Protein AF-A0AAD9EVN2-F1 (afdb_monomer)

Nearest PDB structures (foldseek):
  8szp-assembly1_A  TM=8.978E-01  e=5.466E-39  Homo sapiens
  6icz-assembly1_Y  TM=6.735E-01  e=3.556E-14  Homo sapiens
  5xjc-assembly1_Y  TM=6.735E-01  e=3.556E-14  Homo sapiens
  6exn-assembly1_V  TM=6.528E-01  e=7.134E-14  Saccharomyces cerevisiae S288C
  5mq0-assembly1_V  TM=7.014E-01  e=1.155E-12  Saccharomyces cerevisiae

Foldseek 3Di:
DDDDPPPDPDDPDFPCVLPCPPVVVVVVPPDQQEDEAEEEPLDAPVSNVVLQDDDPPSHDYHYDYACCCVPPDDHPPDPDDDDQQWDFDFAADLVQRFTDTDIDRDDPVPDDPDDDDVLAGDQCQLVLLLCQLVPVDHSQVVQVPPPDRYDPSSHDDDPQADPVRHGALLSNLLNVQPADSLLVVLLLVCLLVLNNLLSLLLRLCLVFDPQDDDSSAFDDPVLLCQCPLVQDPSSSSSSCLVVVDPVTRNNSSVSSVVSSVVSCVSLVEDRPDPPNPVVVVVVSQLRSFADWKWFADWQQWIAIPVRDIDGDGRHGSNHDDPPDTDDHPHRIDADPRRGHHQPFPDWDDDPQWIDTVNHDTDRDDPVVVVVSVVVVVVVVVLSSVLSVCSPDNCSSVVSVVPD

InterPro domains:
  IPR001650 Helicase, C-terminal domain-like [PF00271] (32-87)
  IPR001650 Helicase, C-terminal domain-like [PS51194] (1-155)
  IPR001650 Helicase, C-terminal domain-like [SM00490] (23-112)
  IPR007502 Helicase-associated domain [SM00847] (153-238)
  IPR011709 DEAD-box helicase, OB fold [PF07717] (284-339)
  IPR027417 P-loop containing nucleoside triphosphate hydrolase [G3DSA:3.40.50.300] (12-112)
  IPR027417 P-loop containing nucleoside triphosphate hydrolase [SSF52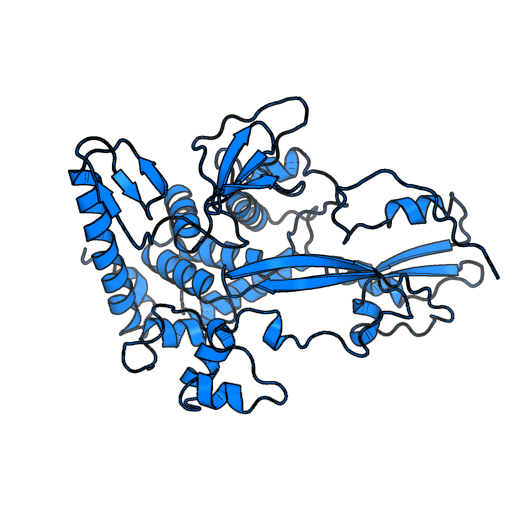540] (33-217)
  IPR048333 Helicase associated domain (HA2), winged-helix domain [PF04408] (157-179)

Structure (mmCIF, N/CA/C/O backbone):
data_AF-A0AAD9EVN2-F1
#
_entry.id   AF-A0AAD9EVN2-F1
#
loop_
_atom_site.group_PDB
_atom_site.id
_atom_site.type_symbol
_atom_site.label_atom_id
_atom_site.label_alt_id
_atom_site.label_comp_id
_atom_site.label_asym_id
_atom_site.label_entity_id
_atom_site.label_seq_id
_atom_site.pdbx_PDB_ins_code
_atom_site.Cartn_x
_atom_site.Cartn_y
_atom_site.Cartn_z
_atom_site.occupancy
_atom_site.B_iso_or_equiv
_atom_site.auth_seq_id
_atom_site.auth_comp_id
_atom_site.auth_asym_id
_atom_site.auth_atom_id
_atom_site.pdbx_PDB_model_num
ATOM 1 N N . MET A 1 1 ? -36.352 -0.938 27.152 1.00 25.27 1 MET A N 1
ATOM 2 C CA . MET A 1 1 ? -36.556 -0.785 25.696 1.00 25.27 1 MET A CA 1
ATOM 3 C C . MET A 1 1 ? -36.416 0.697 25.383 1.00 25.27 1 MET A C 1
ATOM 5 O O . MET A 1 1 ? -37.286 1.450 25.791 1.00 25.27 1 MET A O 1
ATOM 9 N N . TYR A 1 2 ? -35.306 1.129 24.778 1.00 21.45 2 TYR A N 1
ATOM 10 C CA . TYR A 1 2 ? -35.085 2.539 24.431 1.00 21.45 2 TYR A CA 1
ATOM 11 C C . TYR A 1 2 ? -34.833 2.698 22.933 1.00 21.45 2 TYR A C 1
ATOM 13 O O . TYR A 1 2 ? -34.326 1.795 22.272 1.00 21.45 2 TYR A O 1
ATOM 21 N N . GLN A 1 3 ? -35.288 3.829 22.410 1.00 19.09 3 GLN A N 1
ATOM 22 C CA . GLN A 1 3 ? -35.580 4.039 20.999 1.00 19.09 3 GLN A CA 1
ATOM 23 C C . GLN A 1 3 ? -34.333 4.528 20.251 1.00 19.09 3 GLN A C 1
ATOM 25 O O . GLN A 1 3 ? -33.674 5.468 20.691 1.00 19.09 3 GLN A O 1
ATOM 30 N N . CYS A 1 4 ? -34.003 3.908 19.115 1.00 23.95 4 CYS A N 1
ATOM 31 C CA . CYS A 1 4 ? -32.896 4.372 18.279 1.00 23.95 4 CYS A CA 1
ATOM 32 C C . CYS A 1 4 ? -33.280 5.706 17.616 1.00 23.95 4 CYS A C 1
ATOM 34 O O . CYS A 1 4 ? -34.169 5.744 16.765 1.00 23.95 4 CYS A O 1
ATOM 36 N N . VAL A 1 5 ? -32.628 6.806 18.007 1.00 22.27 5 VAL A N 1
ATOM 37 C CA . VAL A 1 5 ? -32.900 8.152 17.471 1.00 22.27 5 VAL A CA 1
ATOM 38 C C . VAL A 1 5 ? -32.189 8.329 16.122 1.00 22.27 5 VAL A C 1
ATOM 40 O O . VAL A 1 5 ? -31.178 9.017 15.986 1.00 22.27 5 VAL A O 1
ATOM 43 N N . SER A 1 6 ? -32.709 7.659 15.094 1.00 28.25 6 SER A N 1
ATOM 44 C CA . SER A 1 6 ? -32.180 7.684 13.728 1.00 28.25 6 SER A CA 1
ATOM 45 C C . SER A 1 6 ? -32.613 8.950 12.966 1.00 28.25 6 SER A C 1
ATOM 47 O O . SER A 1 6 ? -33.383 8.868 12.009 1.00 28.25 6 SER A O 1
ATOM 49 N N . SER A 1 7 ? -32.151 10.134 13.393 1.00 23.81 7 SER A N 1
ATOM 50 C CA . SER A 1 7 ? -32.640 11.426 12.869 1.00 23.81 7 SER A CA 1
ATOM 51 C C . SER A 1 7 ? -31.564 12.496 12.593 1.00 23.81 7 SER A C 1
ATOM 53 O O . SER A 1 7 ? -31.813 13.684 12.785 1.00 23.81 7 SER A O 1
ATOM 55 N N . LEU A 1 8 ? -30.385 12.112 12.085 1.00 28.53 8 LEU A N 1
ATOM 56 C CA . LEU A 1 8 ? -29.371 13.049 11.555 1.00 28.53 8 LEU A CA 1
ATOM 57 C C . LEU A 1 8 ? -28.984 12.719 10.105 1.00 28.53 8 LEU A C 1
ATOM 59 O O . LEU A 1 8 ? -27.905 12.219 9.796 1.00 28.53 8 LEU A O 1
ATOM 63 N N . ASN A 1 9 ? -29.898 13.018 9.183 1.00 26.31 9 ASN A N 1
ATOM 64 C CA . ASN A 1 9 ? -29.801 12.640 7.771 1.00 26.31 9 ASN A CA 1
ATOM 65 C C . ASN A 1 9 ? -28.973 13.646 6.925 1.00 26.31 9 ASN A C 1
ATOM 67 O O . ASN A 1 9 ? -29.451 14.150 5.909 1.00 26.31 9 ASN A O 1
ATOM 71 N N . ARG A 1 10 ? -27.760 14.024 7.378 1.00 25.81 10 ARG A N 1
ATOM 72 C CA . ARG A 1 10 ? -26.917 15.071 6.743 1.00 25.81 10 ARG A CA 1
ATOM 73 C C . ARG A 1 10 ? -25.387 14.873 6.884 1.00 25.81 10 ARG A C 1
ATOM 75 O O . ARG A 1 10 ? -24.760 15.642 7.602 1.00 25.81 10 ARG A O 1
ATOM 82 N N . ALA A 1 11 ? -24.772 13.934 6.146 1.00 25.58 11 ALA A N 1
ATOM 83 C CA . ALA A 1 11 ? -23.365 14.035 5.671 1.00 25.58 11 ALA A CA 1
ATOM 84 C C . ALA A 1 11 ? -22.914 12.829 4.799 1.00 25.58 11 ALA A C 1
ATOM 86 O O . ALA A 1 11 ? -22.328 11.881 5.324 1.00 25.58 11 ALA A O 1
ATOM 87 N N . PRO A 1 12 ? -23.059 12.849 3.459 1.00 24.14 12 PRO A N 1
ATOM 88 C CA . PRO A 1 12 ? -22.653 11.729 2.594 1.00 24.14 12 PRO A CA 1
ATOM 89 C C . PRO A 1 12 ? -21.131 11.678 2.294 1.00 24.14 12 PRO A C 1
ATOM 91 O O . PRO A 1 12 ? -20.731 11.321 1.191 1.00 24.14 12 PRO A O 1
ATOM 94 N N . SER A 1 13 ? -20.253 12.108 3.217 1.00 29.00 13 SER A N 1
ATOM 95 C CA . SER A 1 13 ? -18.791 12.178 2.965 1.00 29.00 13 SER A CA 1
ATOM 96 C C . SER A 1 13 ? -17.874 12.145 4.209 1.00 29.00 13 SER A C 1
ATOM 98 O O . SER A 1 13 ? -16.775 12.724 4.206 1.00 29.00 13 SER A O 1
ATOM 100 N N . CYS A 1 14 ? -18.293 11.473 5.286 1.00 27.78 14 CYS A N 1
ATOM 101 C CA . CYS A 1 14 ? -17.402 11.138 6.405 1.00 27.78 14 CYS A CA 1
ATOM 102 C C . CYS A 1 14 ? -16.747 9.764 6.201 1.00 27.78 14 CYS A C 1
ATOM 104 O O . CYS A 1 14 ? -17.412 8.793 5.846 1.00 27.78 14 CYS A O 1
ATOM 106 N N . CYS A 1 15 ? -15.434 9.679 6.438 1.00 30.02 15 CYS A N 1
ATOM 107 C CA . CYS A 1 15 ? -14.712 8.410 6.402 1.00 30.02 15 CYS A CA 1
ATOM 108 C C . CYS A 1 15 ? -15.091 7.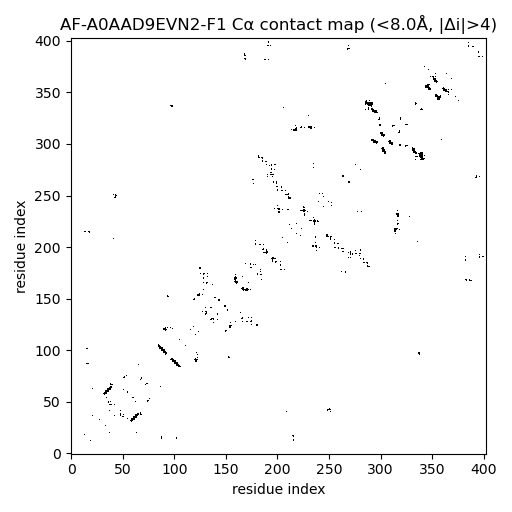607 7.655 1.00 30.02 15 CYS A C 1
ATOM 110 O O . CYS A 1 15 ? -14.782 8.017 8.772 1.00 30.02 15 CYS A O 1
ATOM 112 N N . CYS A 1 16 ? -15.809 6.496 7.483 1.00 35.44 16 CYS A N 1
ATOM 113 C CA . CYS A 1 16 ? -16.594 5.881 8.560 1.00 35.44 16 CYS A CA 1
ATOM 114 C C . CYS A 1 16 ? -15.786 5.150 9.654 1.00 35.44 16 CYS A C 1
ATOM 116 O O . CYS A 1 16 ? -16.389 4.663 10.602 1.00 35.44 16 CYS A O 1
ATOM 118 N N . CYS A 1 17 ? -14.445 5.153 9.610 1.00 33.41 17 CYS A N 1
ATOM 119 C CA . CYS A 1 17 ? -13.632 4.897 10.814 1.00 33.41 17 CYS A CA 1
ATOM 120 C C . CYS A 1 17 ? -13.930 5.921 11.924 1.00 33.41 17 CYS A C 1
ATOM 122 O O . CYS A 1 17 ? -13.850 5.605 13.104 1.00 33.41 17 CYS A O 1
ATOM 124 N N . CYS A 1 18 ? -14.306 7.144 11.542 1.00 35.81 18 CYS A N 1
ATOM 125 C CA . CYS A 1 18 ? -14.691 8.221 12.447 1.00 35.81 18 CYS A CA 1
ATOM 126 C C . CYS A 1 18 ? -16.218 8.399 12.498 1.00 35.81 18 CYS A C 1
ATOM 128 O O . CYS A 1 18 ? -16.697 9.529 12.589 1.00 35.81 18 CYS A O 1
ATOM 130 N N . PHE A 1 19 ? -17.002 7.315 12.409 1.00 39.56 19 PHE A N 1
ATOM 131 C CA . PHE A 1 19 ? -18.443 7.408 12.654 1.00 39.56 19 PHE A CA 1
ATOM 132 C C . PHE A 1 19 ? -18.685 7.616 14.158 1.00 39.56 19 PHE A C 1
ATOM 134 O O . PHE A 1 19 ? -18.706 6.676 14.944 1.00 39.56 19 PHE A O 1
ATOM 141 N N . CYS A 1 20 ? -18.876 8.878 14.538 1.00 45.59 20 CYS A N 1
ATOM 142 C CA . CYS A 1 20 ? -19.512 9.282 15.788 1.00 45.59 20 CYS A CA 1
ATOM 143 C C . CYS A 1 20 ? -18.754 9.093 17.111 1.00 45.59 20 CYS A C 1
ATOM 145 O O . CYS A 1 20 ? -19.390 9.110 18.156 1.00 45.59 20 CYS A O 1
ATOM 147 N N . PHE A 1 21 ? -17.416 9.083 17.131 1.00 46.03 21 PHE A N 1
ATOM 148 C CA . PHE A 1 21 ? -16.695 9.375 18.386 1.00 46.03 21 PHE A CA 1
ATOM 149 C C . PHE A 1 21 ? -17.100 10.745 18.963 1.00 46.03 21 PHE A C 1
ATOM 151 O O . PHE A 1 21 ? -17.439 10.852 20.139 1.00 46.03 21 PHE A O 1
ATOM 158 N N . ALA A 1 22 ? -17.144 11.776 18.113 1.00 43.56 22 ALA A N 1
ATOM 159 C CA . ALA A 1 22 ? -17.618 13.107 18.486 1.00 43.56 22 ALA A CA 1
ATOM 160 C C . ALA A 1 22 ? -19.133 13.133 18.766 1.00 43.56 22 ALA A C 1
ATOM 162 O O . ALA A 1 22 ? -19.560 13.662 19.787 1.00 43.56 22 ALA A O 1
ATOM 163 N N . ASP A 1 23 ? -19.958 12.536 17.902 1.00 48.06 23 ASP A N 1
ATOM 164 C CA . ASP A 1 23 ? -21.419 12.595 18.056 1.00 48.06 23 ASP A CA 1
ATOM 165 C C . ASP A 1 23 ? -21.938 11.756 19.240 1.00 48.06 23 ASP A C 1
ATOM 167 O O . ASP A 1 23 ? -22.956 12.103 19.831 1.00 48.06 23 ASP A O 1
ATOM 171 N N . VAL A 1 24 ? -21.212 10.712 19.667 1.00 53.22 24 VAL A N 1
ATOM 172 C CA . VAL A 1 24 ? -21.490 10.003 20.929 1.00 53.22 24 VAL A CA 1
ATOM 173 C C . VAL A 1 24 ? -21.044 10.825 22.143 1.00 53.22 24 VAL A C 1
ATOM 175 O O . VAL A 1 24 ? -21.747 10.815 23.149 1.00 53.22 24 VAL A O 1
ATOM 178 N N . LEU A 1 25 ? -19.960 11.609 22.068 1.00 50.88 25 LEU A N 1
ATOM 179 C CA . LEU A 1 25 ? -19.612 12.558 23.141 1.00 50.88 25 LEU A CA 1
ATOM 180 C C . LEU A 1 25 ? -20.725 13.602 23.367 1.00 50.88 25 LEU A C 1
ATOM 182 O O . LEU A 1 25 ? -20.999 13.951 24.514 1.00 50.88 25 LEU A O 1
ATOM 186 N N . TYR A 1 26 ? -21.445 14.023 22.318 1.00 54.09 26 TYR A N 1
ATOM 187 C CA . TYR A 1 26 ? -22.636 14.878 22.456 1.00 54.09 26 TYR A CA 1
ATOM 188 C C . TYR A 1 26 ? -23.824 14.197 23.172 1.00 54.09 26 TYR A C 1
ATOM 190 O O . TYR A 1 26 ? -24.667 14.902 23.726 1.00 54.09 26 TYR A O 1
ATOM 198 N N . LEU A 1 27 ? -23.890 12.859 23.227 1.00 56.75 27 LEU A N 1
ATOM 199 C CA . LEU A 1 27 ? -24.888 12.121 24.024 1.00 56.75 27 LEU A CA 1
ATOM 200 C C . LEU A 1 27 ? -24.538 12.067 25.524 1.00 56.75 27 LEU A C 1
ATOM 202 O O . LEU A 1 27 ? -25.397 11.728 26.339 1.00 56.75 27 LEU A O 1
ATOM 206 N N . PHE A 1 28 ? -23.306 12.423 25.901 1.00 60.62 28 PHE A N 1
ATOM 207 C CA . PHE A 1 28 ? -22.815 12.419 27.281 1.00 60.62 28 PHE A CA 1
ATOM 208 C C . PHE A 1 28 ? -22.347 13.820 27.732 1.00 60.62 28 PHE A C 1
ATOM 210 O O . PHE A 1 28 ? -21.176 14.002 28.077 1.00 60.62 28 PHE A O 1
ATOM 217 N N . PRO A 1 29 ? -23.234 14.836 27.761 1.00 51.19 29 PRO A N 1
ATOM 218 C CA . PRO A 1 29 ? -22.854 16.207 28.087 1.00 51.19 29 PRO A CA 1
ATOM 219 C C . PRO A 1 29 ? -22.352 16.343 29.535 1.00 51.19 29 PRO A C 1
ATOM 221 O O . PRO A 1 29 ? -23.124 16.284 30.491 1.00 51.19 29 PRO A O 1
ATOM 224 N N . GLY A 1 30 ? -21.042 16.556 29.689 1.00 54.09 30 GLY A N 1
ATOM 225 C CA . GLY A 1 30 ? -20.391 17.171 30.857 1.00 54.09 30 GLY A CA 1
ATOM 226 C C . GLY A 1 30 ? -20.459 16.450 32.212 1.00 54.09 30 GLY A C 1
ATOM 227 O O . GLY A 1 30 ? -19.857 16.935 33.165 1.00 54.09 30 GLY A O 1
ATOM 228 N N . SER A 1 31 ? -21.174 15.329 32.356 1.00 56.31 31 SER A N 1
ATOM 229 C CA . SER A 1 31 ? -21.363 14.705 33.674 1.00 56.31 31 SER A CA 1
ATOM 230 C C . SER A 1 31 ? -20.225 13.744 34.039 1.00 56.31 31 SER A C 1
ATOM 232 O O . SER A 1 31 ? -20.025 12.743 33.348 1.00 56.31 31 SER A O 1
ATOM 234 N N . ASN A 1 32 ? -19.588 13.956 35.197 1.00 71.25 32 ASN A N 1
ATOM 235 C CA . ASN A 1 32 ? -18.517 13.111 35.765 1.00 71.25 32 ASN A CA 1
ATOM 236 C C . ASN A 1 32 ? -18.911 11.639 36.055 1.00 71.25 32 ASN A C 1
ATOM 238 O O . ASN A 1 32 ? -18.105 10.881 36.581 1.00 71.25 32 ASN A O 1
ATOM 242 N N . ARG A 1 33 ? -20.138 11.216 35.719 1.00 84.25 33 ARG A N 1
ATOM 243 C CA . ARG A 1 33 ? -20.654 9.846 35.897 1.00 84.25 33 ARG A CA 1
ATOM 244 C C . ARG A 1 33 ? -20.252 8.875 34.781 1.00 84.25 33 ARG A C 1
ATOM 246 O O . ARG A 1 33 ? -20.591 7.698 34.869 1.00 84.25 33 ARG A O 1
ATOM 253 N N . TYR A 1 34 ? -19.566 9.340 33.735 1.00 85.19 34 TYR A N 1
ATOM 254 C CA . TYR A 1 34 ? -19.142 8.506 32.606 1.00 85.19 34 TYR A CA 1
ATOM 255 C C . TYR A 1 34 ? -17.655 8.688 32.302 1.00 85.19 34 TYR A C 1
ATOM 257 O O . TYR A 1 34 ? -17.163 9.812 32.218 1.00 85.19 34 TYR A O 1
ATOM 265 N N . ARG A 1 35 ? -16.950 7.577 32.071 1.00 84.94 35 ARG A N 1
ATOM 266 C CA . ARG A 1 35 ? -15.569 7.558 31.578 1.00 84.94 35 ARG A CA 1
ATOM 267 C C . ARG A 1 35 ? -15.555 6.928 30.190 1.00 84.94 35 ARG A C 1
ATOM 269 O O . ARG A 1 35 ? -15.557 5.707 30.056 1.00 84.94 35 ARG A O 1
ATOM 276 N N . ILE A 1 36 ? -15.585 7.783 29.172 1.00 84.12 36 ILE A N 1
ATOM 277 C CA . ILE A 1 36 ? -15.593 7.374 27.764 1.00 84.12 36 ILE A CA 1
ATOM 278 C C . ILE A 1 36 ? -14.155 7.097 27.326 1.00 84.12 36 ILE A C 1
ATOM 280 O O . ILE A 1 36 ? -13.267 7.911 27.582 1.00 84.12 36 ILE A O 1
ATOM 284 N N . MET A 1 37 ? -13.926 5.945 26.697 1.00 83.38 37 MET A N 1
ATOM 285 C CA . MET A 1 37 ? -12.600 5.464 26.308 1.00 83.38 37 MET A CA 1
ATOM 286 C C . MET A 1 37 ? -12.602 4.982 24.845 1.00 83.38 37 MET A C 1
ATOM 288 O O . MET A 1 37 ? -13.446 4.157 24.484 1.00 83.38 37 MET A O 1
ATOM 292 N N . PRO A 1 38 ? -11.686 5.477 23.993 1.00 80.06 38 PRO A N 1
ATOM 293 C CA . PRO A 1 38 ? -11.603 5.075 22.594 1.00 80.06 38 PRO A CA 1
ATOM 294 C C . PRO A 1 38 ? -10.696 3.847 22.402 1.00 80.06 38 PRO A C 1
ATOM 296 O O . PRO A 1 38 ? -9.573 3.821 22.899 1.00 80.06 38 PRO A O 1
ATOM 299 N N . LEU A 1 39 ? -11.154 2.847 21.639 1.00 79.25 39 LEU A N 1
ATOM 300 C CA . LEU A 1 39 ? -10.403 1.616 21.371 1.00 79.25 39 LEU A CA 1
ATOM 301 C C . LEU A 1 39 ? -10.368 1.279 19.869 1.00 79.25 39 LEU A C 1
ATOM 303 O O . LEU A 1 39 ? -11.333 0.819 19.264 1.00 79.25 39 LEU A O 1
ATOM 307 N N . HIS A 1 40 ? -9.230 1.541 19.236 1.00 75.94 40 HIS A N 1
ATOM 308 C CA . HIS A 1 40 ? -9.035 1.407 17.794 1.00 75.94 40 HIS A CA 1
ATOM 309 C C . HIS A 1 40 ? -7.564 1.095 17.512 1.00 75.94 40 HIS A C 1
ATOM 311 O O . HIS A 1 40 ? -6.689 1.587 18.221 1.00 75.94 40 HIS A O 1
ATOM 317 N N . SER A 1 41 ? -7.273 0.329 16.459 1.00 67.19 41 SER A N 1
ATOM 318 C CA . SER A 1 41 ? -5.911 -0.133 16.134 1.00 67.19 41 SER A CA 1
ATOM 319 C C . SER A 1 41 ? -4.885 0.991 15.930 1.00 67.19 41 SER A C 1
ATOM 321 O O . SER A 1 41 ? -3.695 0.774 16.126 1.00 67.19 41 SER A O 1
ATOM 323 N N . GLN A 1 42 ? -5.341 2.195 15.572 1.00 59.41 42 GLN A N 1
ATOM 324 C CA . GLN A 1 42 ? -4.497 3.381 15.371 1.00 59.41 42 GLN A CA 1
ATOM 325 C C . GLN A 1 42 ? -4.213 4.179 16.660 1.00 59.41 42 GLN A C 1
ATOM 327 O O . GLN A 1 42 ? -3.456 5.144 16.620 1.00 59.41 42 GLN A O 1
ATOM 332 N N . ILE A 1 43 ? -4.818 3.829 17.797 1.00 67.50 43 ILE A N 1
ATOM 333 C CA . ILE A 1 43 ? -4.621 4.534 19.076 1.00 67.50 43 ILE A CA 1
ATOM 334 C C . ILE A 1 43 ? -3.333 4.021 19.746 1.00 67.50 43 ILE A C 1
ATOM 336 O O . ILE A 1 43 ? -3.097 2.811 19.710 1.00 67.50 43 ILE A O 1
ATOM 340 N N . PRO A 1 44 ? -2.497 4.875 20.372 1.00 64.25 44 PRO A N 1
ATOM 341 C CA . PRO A 1 44 ? -1.290 4.421 21.063 1.00 64.25 44 PRO A CA 1
ATOM 342 C C . PRO A 1 44 ? -1.575 3.338 22.111 1.00 64.25 44 PRO A C 1
ATOM 344 O O . PRO A 1 44 ? -2.567 3.416 22.835 1.00 64.25 44 PRO A O 1
ATOM 347 N N . ARG A 1 45 ? -0.689 2.337 22.233 1.00 71.62 45 ARG A N 1
ATOM 348 C CA . ARG A 1 45 ? -0.875 1.194 23.157 1.00 71.62 45 ARG A CA 1
ATOM 349 C C . ARG A 1 45 ? -1.089 1.614 24.620 1.00 71.62 45 ARG A C 1
ATOM 351 O O . ARG A 1 45 ? -1.758 0.902 25.360 1.00 71.62 45 ARG A O 1
ATOM 358 N N . GLU A 1 46 ? -0.546 2.756 25.026 1.00 74.69 46 GLU A N 1
ATOM 359 C CA . GLU A 1 46 ? -0.705 3.327 26.371 1.00 74.69 46 GLU A CA 1
ATOM 360 C C . GLU A 1 46 ? -2.103 3.921 26.595 1.00 74.69 46 GLU A C 1
ATOM 362 O O . GLU A 1 46 ? -2.694 3.705 27.648 1.00 74.69 46 GLU A O 1
ATOM 367 N N . GLU A 1 47 ? -2.683 4.580 25.588 1.00 70.69 47 GLU A N 1
ATOM 368 C CA . GLU A 1 47 ? -4.086 5.012 25.621 1.00 70.69 47 GLU A CA 1
ATOM 369 C C . GLU A 1 47 ? -5.037 3.810 25.550 1.00 70.69 47 GLU A C 1
ATOM 371 O O . GLU A 1 47 ? -5.992 3.742 26.322 1.00 70.69 47 GLU A O 1
ATOM 376 N N . GLN A 1 48 ? -4.741 2.812 24.701 1.00 78.62 48 GLN A N 1
ATOM 377 C CA . GLN A 1 48 ? -5.515 1.563 24.664 1.00 78.62 48 GLN A CA 1
ATOM 378 C C . GLN A 1 48 ? -5.493 0.842 26.020 1.00 78.62 48 GLN A C 1
ATOM 380 O O . GLN A 1 48 ? -6.517 0.315 26.439 1.00 78.62 48 GLN A O 1
ATOM 385 N N . ARG A 1 49 ? -4.363 0.841 26.744 1.00 85.50 49 ARG A N 1
ATOM 386 C CA . ARG A 1 49 ? -4.243 0.168 28.052 1.00 85.50 49 ARG A CA 1
ATOM 387 C C . ARG A 1 49 ? -5.226 0.680 29.108 1.00 85.50 49 ARG A C 1
ATOM 389 O O . ARG A 1 49 ? -5.642 -0.106 29.956 1.00 85.50 49 ARG A O 1
ATOM 396 N N . LYS A 1 50 ? -5.661 1.939 29.021 1.00 85.50 50 LYS A N 1
ATOM 397 C CA . LYS A 1 50 ? -6.609 2.539 29.975 1.00 85.50 50 LYS A CA 1
ATOM 398 C C . LYS A 1 50 ? -7.972 1.838 29.985 1.00 85.50 50 LYS A C 1
ATOM 400 O O . LYS A 1 50 ? -8.682 1.933 30.979 1.00 85.50 50 LYS A O 1
ATOM 405 N N . VAL A 1 51 ? -8.336 1.083 28.938 1.00 88.94 51 VAL A N 1
ATOM 406 C CA . VAL A 1 51 ? -9.594 0.307 28.926 1.00 88.94 51 VAL A CA 1
ATOM 407 C C . VAL A 1 51 ? -9.606 -0.853 29.923 1.00 88.94 51 VAL A C 1
ATOM 409 O O . VAL A 1 51 ? -10.685 -1.257 30.352 1.00 88.94 51 VAL A O 1
ATOM 412 N N . PHE A 1 52 ? -8.436 -1.367 30.318 1.00 91.50 52 PHE A N 1
ATOM 413 C CA . PHE A 1 52 ? -8.311 -2.446 31.304 1.00 91.50 52 PHE A CA 1
ATOM 414 C C . PHE A 1 52 ? -8.328 -1.935 32.752 1.00 91.50 52 PHE A C 1
ATOM 416 O O . PHE A 1 52 ? -8.555 -2.716 33.672 1.00 91.50 52 PHE A O 1
ATOM 423 N N . GLU A 1 53 ? -8.097 -0.638 32.970 1.00 90.50 53 GLU A N 1
ATOM 424 C CA . GLU A 1 53 ? -8.109 -0.036 34.304 1.00 90.50 53 GLU A CA 1
ATOM 425 C C . GLU A 1 53 ? -9.551 0.004 34.851 1.00 90.50 53 GLU A C 1
ATOM 427 O O . GLU A 1 53 ? -10.481 0.346 34.109 1.00 90.50 53 GLU A O 1
ATOM 432 N N . PRO A 1 54 ? -9.789 -0.354 36.126 1.00 89.12 54 PRO A N 1
ATOM 433 C CA . PRO A 1 54 ? -11.108 -0.222 36.732 1.00 89.12 54 PRO A CA 1
ATOM 434 C C . PRO A 1 54 ? -11.481 1.256 36.904 1.00 89.12 54 PRO A C 1
ATOM 436 O O . PRO A 1 54 ? -10.628 2.123 37.098 1.00 89.12 54 PRO A O 1
ATOM 439 N N . VAL A 1 55 ? -12.780 1.544 36.861 1.00 89.50 55 VAL A N 1
ATOM 440 C CA . VAL A 1 55 ? -13.339 2.870 37.162 1.00 89.50 55 VAL A CA 1
ATOM 441 C C . VAL A 1 55 ? -13.954 2.878 38.570 1.00 89.50 55 VAL A C 1
ATOM 443 O O . VAL A 1 55 ? -14.427 1.832 39.009 1.00 89.50 55 VAL A O 1
ATOM 446 N N . PRO A 1 56 ? -13.976 4.019 39.288 1.00 91.12 56 PRO A N 1
ATOM 447 C CA . PRO A 1 56 ? -14.659 4.121 40.581 1.00 91.12 56 PRO A CA 1
ATOM 448 C C . PRO A 1 56 ? -16.159 3.817 40.469 1.00 91.12 56 PRO A C 1
ATOM 450 O O . PRO A 1 56 ? -16.778 4.210 39.484 1.00 91.12 56 PRO A O 1
ATOM 453 N N . ASP A 1 57 ? -16.766 3.229 41.504 1.00 85.62 57 ASP A N 1
ATOM 454 C CA . ASP A 1 57 ? -18.138 2.673 41.477 1.00 85.62 57 ASP A CA 1
ATOM 455 C C . ASP A 1 57 ? -19.232 3.647 40.991 1.00 85.62 57 ASP A C 1
ATOM 457 O O . ASP A 1 57 ? -20.224 3.248 40.381 1.00 85.62 57 ASP A O 1
ATOM 461 N N . ASN A 1 58 ? -19.047 4.949 41.233 1.00 87.94 58 ASN A N 1
ATOM 462 C CA . ASN A 1 58 ? -19.969 6.014 40.818 1.00 87.94 58 ASN A CA 1
ATOM 463 C C . ASN A 1 58 ? -19.779 6.486 39.357 1.00 87.94 58 ASN A C 1
ATOM 465 O O . ASN A 1 58 ? -20.457 7.419 38.915 1.00 87.94 58 ASN A O 1
ATOM 469 N N . ILE A 1 59 ? -18.858 5.876 38.604 1.00 90.44 59 ILE A N 1
ATOM 470 C CA . ILE A 1 59 ? -18.489 6.244 37.234 1.00 90.44 59 ILE A CA 1
ATOM 471 C C . ILE A 1 59 ? -18.645 5.023 36.324 1.00 90.44 59 ILE A C 1
ATOM 473 O O . ILE A 1 59 ? -17.964 4.017 36.480 1.00 90.44 59 ILE A O 1
ATOM 477 N N . ARG A 1 60 ? -19.499 5.115 35.302 1.00 89.56 60 ARG A N 1
ATOM 478 C CA . ARG A 1 60 ? -19.654 4.054 34.302 1.00 89.56 60 ARG A CA 1
ATOM 479 C C . ARG A 1 60 ? -18.576 4.163 33.222 1.00 89.56 60 ARG A C 1
ATOM 481 O O . ARG A 1 60 ? -18.499 5.178 32.525 1.00 89.56 60 ARG A O 1
ATOM 488 N N . LYS A 1 61 ? -17.791 3.098 33.033 1.00 91.19 61 LYS A N 1
ATOM 489 C CA . LYS A 1 61 ? -16.908 2.933 31.868 1.00 91.19 61 LYS A CA 1
ATOM 490 C C . LYS A 1 61 ? -17.762 2.814 30.598 1.00 91.19 61 LYS A C 1
ATOM 492 O O . LYS A 1 61 ? -18.758 2.093 30.586 1.00 91.19 61 LYS A O 1
ATOM 497 N N . VAL A 1 62 ? -17.387 3.531 29.541 1.00 90.62 62 VAL A N 1
ATOM 498 C CA . VAL A 1 62 ? -18.029 3.467 28.219 1.00 90.62 62 VAL A CA 1
ATOM 499 C C . VAL A 1 62 ? -16.928 3.318 27.174 1.00 90.62 62 VAL A C 1
ATOM 501 O O . VAL A 1 62 ? -16.278 4.292 26.802 1.00 90.62 62 VAL A O 1
ATOM 504 N N . ILE A 1 63 ? -16.694 2.090 26.719 1.00 89.25 63 ILE A N 1
ATOM 505 C CA . ILE A 1 63 ? -15.718 1.808 25.663 1.00 89.25 63 ILE A CA 1
ATOM 506 C C . ILE A 1 63 ? -16.415 1.942 24.312 1.00 89.25 63 ILE A C 1
ATOM 508 O O . ILE A 1 63 ? -17.482 1.369 24.097 1.00 89.25 63 ILE A O 1
ATOM 512 N N . LEU A 1 64 ? -15.803 2.689 23.400 1.00 86.75 64 LEU A N 1
ATOM 513 C CA . LEU A 1 64 ? -16.233 2.806 22.010 1.00 86.75 64 LEU A CA 1
ATOM 514 C C . LEU A 1 64 ? -15.153 2.157 21.144 1.00 86.75 64 LEU A C 1
ATOM 516 O O . LEU A 1 64 ? -13.995 2.576 21.195 1.00 86.75 64 LEU A O 1
ATOM 520 N N . SER A 1 65 ? -15.515 1.116 20.394 1.00 84.38 65 SER A N 1
ATOM 521 C CA . SER A 1 65 ? -14.545 0.244 19.728 1.00 84.38 65 SER A CA 1
ATOM 522 C C . SER A 1 65 ? -14.961 -0.169 18.318 1.00 84.38 65 SER A C 1
ATOM 524 O O . SER A 1 65 ? -16.113 -0.033 17.915 1.00 84.38 65 SER A O 1
ATOM 526 N N . THR A 1 66 ? -13.992 -0.709 17.585 1.00 81.62 66 THR A N 1
ATOM 527 C CA . THR A 1 66 ? -14.208 -1.530 16.382 1.00 81.62 66 THR A CA 1
ATOM 528 C C . THR A 1 66 ? -14.129 -3.021 16.740 1.00 81.62 66 THR A C 1
ATOM 530 O O . THR A 1 66 ? -13.971 -3.375 17.913 1.00 81.62 66 THR A O 1
ATOM 533 N N . ASN A 1 67 ? -14.155 -3.897 15.731 1.00 79.69 67 ASN A N 1
ATOM 534 C CA . ASN A 1 67 ? -13.946 -5.345 15.857 1.00 79.69 67 ASN A CA 1
ATOM 535 C C . ASN A 1 67 ? -12.608 -5.763 16.511 1.00 79.69 67 ASN A C 1
ATOM 537 O O . ASN A 1 67 ? -12.403 -6.936 16.791 1.00 79.69 67 ASN A O 1
ATOM 541 N N . ILE A 1 68 ? -11.706 -4.834 16.848 1.00 79.38 68 ILE A N 1
ATOM 542 C CA . ILE A 1 68 ? -10.556 -5.138 17.717 1.00 79.38 68 ILE A CA 1
ATOM 543 C C . ILE A 1 68 ? -10.981 -5.707 19.090 1.00 79.38 68 ILE A C 1
ATOM 545 O O . ILE A 1 68 ? -10.267 -6.536 19.649 1.00 79.38 68 ILE A O 1
ATOM 549 N N . ALA A 1 69 ? -12.161 -5.325 19.596 1.00 84.25 69 ALA A N 1
ATOM 550 C CA . ALA A 1 69 ? -12.746 -5.856 20.836 1.00 84.25 69 ALA A CA 1
ATOM 551 C C . ALA A 1 69 ? -13.581 -7.142 20.638 1.00 84.25 69 ALA A C 1
ATOM 553 O O . ALA A 1 69 ? -14.134 -7.664 21.599 1.00 84.25 69 ALA A O 1
ATOM 554 N N . GLU A 1 70 ? -13.701 -7.635 19.402 1.00 81.50 70 GLU A N 1
ATOM 555 C CA . GLU A 1 70 ? -14.393 -8.890 19.070 1.00 81.50 70 GLU A CA 1
ATOM 556 C C . GLU A 1 70 ? -13.452 -10.092 19.243 1.00 81.50 70 GLU A C 1
ATOM 558 O O . GLU A 1 70 ? -13.844 -11.123 19.782 1.00 81.50 70 GLU A O 1
ATOM 563 N N . THR A 1 71 ? -12.192 -9.941 18.814 1.00 75.88 71 THR A N 1
ATOM 564 C CA . THR A 1 71 ? -11.212 -11.042 18.747 1.00 75.88 71 THR A CA 1
ATOM 565 C C . THR A 1 71 ? -9.894 -10.772 19.467 1.00 75.88 71 THR A C 1
ATOM 567 O O . THR A 1 71 ? -9.250 -11.709 19.928 1.00 75.88 71 THR A O 1
ATOM 570 N N . SER A 1 72 ? -9.441 -9.516 19.513 1.00 76.50 72 SER A N 1
ATOM 571 C CA . SER A 1 72 ? -8.031 -9.197 19.800 1.00 76.50 72 SER A CA 1
ATOM 572 C C . SER A 1 72 ? -7.800 -8.606 21.190 1.00 76.50 72 SER A C 1
ATOM 574 O O . SER A 1 72 ? -6.658 -8.551 21.645 1.00 76.50 72 SER A O 1
ATOM 576 N N . ILE A 1 73 ? -8.859 -8.126 21.848 1.00 81.75 73 ILE A N 1
ATOM 577 C CA . ILE A 1 73 ? -8.815 -7.466 23.156 1.00 81.75 73 ILE A CA 1
ATOM 578 C C . ILE A 1 73 ? -10.034 -7.893 23.983 1.00 81.75 73 ILE A C 1
ATOM 580 O O . ILE A 1 73 ? -11.163 -7.546 23.646 1.00 81.75 73 ILE A O 1
ATOM 584 N N . THR A 1 74 ? -9.794 -8.579 25.103 1.00 84.94 74 THR A N 1
ATOM 585 C CA . THR A 1 74 ? -10.824 -8.963 26.085 1.00 84.94 74 THR A CA 1
ATOM 586 C C . THR A 1 74 ? -10.830 -7.979 27.254 1.00 84.94 74 THR A C 1
ATOM 588 O O . THR A 1 74 ? -9.773 -7.680 27.808 1.00 84.94 74 THR A O 1
ATOM 591 N N . ILE A 1 75 ? -12.005 -7.480 27.651 1.00 88.81 75 ILE A N 1
ATOM 592 C CA . ILE A 1 75 ? -12.152 -6.496 28.735 1.00 88.81 75 ILE A CA 1
ATOM 593 C C . ILE A 1 75 ? -13.147 -7.033 29.766 1.00 88.81 75 ILE A C 1
ATOM 595 O O . ILE A 1 75 ? -14.335 -7.175 29.487 1.00 88.81 75 ILE A O 1
ATOM 599 N N . ASN A 1 76 ? -12.642 -7.349 30.959 1.00 85.56 76 ASN A N 1
ATOM 600 C CA . ASN A 1 76 ? -13.340 -8.207 31.921 1.00 85.56 76 ASN A CA 1
ATOM 601 C C . ASN A 1 76 ? -14.544 -7.546 32.622 1.00 85.56 76 ASN A C 1
ATOM 603 O O . ASN A 1 76 ? -15.394 -8.262 33.143 1.00 85.56 76 ASN A O 1
ATOM 607 N N . ASP A 1 77 ? -14.636 -6.212 32.652 1.00 89.31 77 ASP A N 1
ATOM 608 C CA . ASP A 1 77 ? -15.729 -5.465 33.299 1.00 89.31 77 ASP A CA 1
ATOM 609 C C . ASP A 1 77 ? -16.853 -5.025 32.334 1.00 89.31 77 ASP A C 1
ATOM 611 O O . ASP A 1 77 ? -17.724 -4.227 32.692 1.00 89.31 77 ASP A O 1
ATOM 615 N N . VAL A 1 78 ? -16.882 -5.560 31.107 1.00 91.38 78 VAL A N 1
ATOM 616 C CA . VAL A 1 78 ? -17.945 -5.287 30.125 1.00 91.38 78 VAL A CA 1
ATOM 617 C C . VAL A 1 78 ? -19.190 -6.135 30.413 1.00 91.38 78 VAL A C 1
ATOM 619 O O . VAL A 1 78 ? -19.272 -7.302 30.045 1.00 91.38 78 VAL A O 1
ATOM 622 N N . VAL A 1 79 ? -20.197 -5.513 31.033 1.00 93.19 79 VAL A N 1
ATOM 623 C CA . VAL A 1 79 ? -21.514 -6.131 31.315 1.00 93.19 79 VAL A CA 1
ATOM 624 C C . VAL A 1 79 ? -22.532 -5.910 30.181 1.00 93.19 79 VAL A C 1
ATOM 626 O O . VAL A 1 79 ? -23.501 -6.655 30.058 1.00 93.19 79 VAL A O 1
ATOM 629 N N . TYR A 1 80 ? -22.328 -4.892 29.339 1.00 92.88 80 TYR A N 1
ATOM 630 C CA . TYR A 1 80 ? -23.253 -4.515 28.265 1.00 92.88 80 TYR A CA 1
ATOM 631 C C . TYR A 1 80 ? -22.494 -4.259 26.963 1.00 92.88 80 TYR A C 1
ATOM 633 O O . TYR A 1 80 ? -21.559 -3.460 26.942 1.00 92.88 80 TYR A O 1
ATOM 641 N N . VAL A 1 81 ? -22.949 -4.876 25.871 1.00 91.31 81 VAL A N 1
ATOM 642 C CA . VAL A 1 81 ? -22.454 -4.634 24.509 1.00 91.31 81 VAL A CA 1
ATOM 643 C C . VAL A 1 81 ? -23.552 -3.943 23.702 1.00 91.31 81 VAL A C 1
ATOM 645 O O . VAL A 1 81 ? -24.720 -4.319 23.783 1.00 91.31 81 VAL A O 1
ATOM 648 N N . ILE A 1 82 ? -23.177 -2.925 22.926 1.00 88.50 82 ILE A N 1
ATOM 649 C CA . ILE A 1 82 ? -24.053 -2.257 21.959 1.00 88.50 82 ILE A CA 1
ATOM 650 C C . ILE A 1 82 ? -23.398 -2.416 20.590 1.00 88.50 82 ILE A C 1
ATOM 652 O O . ILE A 1 82 ? -22.503 -1.646 20.241 1.00 88.50 82 ILE A O 1
ATOM 656 N N . ASP A 1 83 ? -23.825 -3.421 19.826 1.00 85.00 83 ASP A N 1
ATOM 657 C CA . ASP A 1 83 ? -23.440 -3.511 18.419 1.00 85.00 83 ASP A CA 1
ATOM 658 C C . ASP A 1 83 ? -24.188 -2.443 17.599 1.00 85.00 83 ASP A C 1
ATOM 660 O O . ASP A 1 83 ? -25.350 -2.115 17.850 1.00 85.00 83 ASP A O 1
ATOM 664 N N . SER A 1 84 ? -23.489 -1.880 16.617 1.00 82.00 84 SER A N 1
ATOM 665 C CA . SER A 1 84 ? -24.028 -0.938 15.637 1.00 82.00 84 SER A CA 1
ATOM 666 C C . SER A 1 84 ? -24.405 -1.602 14.307 1.00 82.00 84 SER A C 1
ATOM 668 O O . SER A 1 84 ? -24.951 -0.923 13.435 1.00 82.00 84 SER A O 1
ATOM 670 N N . CYS A 1 85 ? -24.096 -2.895 14.137 1.00 76.75 85 CYS A N 1
ATOM 671 C CA . CYS A 1 85 ? -24.274 -3.677 12.913 1.00 76.75 85 CYS A CA 1
ATOM 672 C C . CYS A 1 85 ? -23.588 -3.038 11.685 1.00 76.75 85 CYS A C 1
ATOM 674 O O . CYS A 1 85 ? -24.060 -3.168 10.550 1.00 76.75 85 CYS A O 1
ATOM 676 N N . LYS A 1 86 ? -22.489 -2.300 11.908 1.00 77.56 86 LYS A N 1
ATOM 677 C CA . LYS A 1 86 ? -21.709 -1.595 10.881 1.00 77.56 86 LYS A CA 1
ATOM 678 C C . LYS A 1 86 ? -20.248 -2.018 10.924 1.00 77.56 86 LYS A C 1
ATOM 680 O O . LYS A 1 86 ? -19.589 -1.868 11.948 1.00 77.56 86 LYS A O 1
ATOM 685 N N . GLN A 1 87 ? -19.714 -2.424 9.776 1.00 73.25 87 GLN A N 1
ATOM 686 C CA . GLN A 1 87 ? -18.304 -2.786 9.627 1.00 73.25 87 GLN A CA 1
ATOM 687 C C . GLN A 1 87 ? -17.697 -2.091 8.403 1.00 73.25 87 GLN A C 1
ATOM 689 O O . GLN A 1 87 ? -18.359 -1.919 7.376 1.00 73.25 87 GLN A O 1
ATOM 694 N N . LYS A 1 88 ? -16.422 -1.696 8.496 1.00 69.44 88 LYS A N 1
ATOM 695 C CA . LYS A 1 88 ? -15.635 -1.227 7.348 1.00 69.44 88 LYS A CA 1
ATOM 696 C C . LYS A 1 88 ? -14.841 -2.406 6.781 1.00 69.44 88 LYS A C 1
ATOM 698 O O . LYS A 1 88 ? -13.873 -2.840 7.395 1.00 69.44 88 LYS A O 1
ATOM 703 N N . VAL A 1 89 ? -15.243 -2.904 5.616 1.00 68.50 89 VAL A N 1
ATOM 704 C CA . VAL A 1 89 ? -14.675 -4.101 4.977 1.00 68.50 89 VAL A CA 1
ATOM 705 C C . VAL A 1 89 ? -13.722 -3.690 3.853 1.00 68.50 89 VAL A C 1
ATOM 707 O O . VAL A 1 89 ? -14.075 -2.855 3.017 1.00 68.50 89 VAL A O 1
ATOM 710 N N . LYS A 1 90 ? -12.519 -4.282 3.822 1.00 66.44 90 LYS A N 1
ATOM 711 C CA . LYS A 1 90 ? -11.582 -4.192 2.689 1.00 66.44 90 LYS A CA 1
ATOM 712 C C . LYS A 1 90 ? -12.074 -5.131 1.585 1.00 66.44 90 LYS A C 1
ATOM 714 O O . LYS A 1 90 ? -12.153 -6.336 1.807 1.00 66.44 90 LYS A O 1
ATOM 719 N N . LEU A 1 91 ? -12.421 -4.581 0.426 1.00 65.81 91 LEU A N 1
ATOM 720 C CA . LEU A 1 91 ? -12.879 -5.319 -0.751 1.00 65.81 91 LEU A CA 1
ATOM 721 C C . LEU A 1 91 ? -11.822 -5.215 -1.851 1.00 65.81 91 LEU A C 1
ATOM 723 O O . LEU A 1 91 ? -11.420 -4.106 -2.206 1.00 65.81 91 LEU A O 1
ATOM 727 N N . PHE A 1 92 ? -11.409 -6.352 -2.409 1.00 65.44 92 PHE A N 1
ATOM 728 C CA . PHE A 1 92 ? -10.564 -6.400 -3.602 1.00 65.44 92 PHE A CA 1
ATOM 729 C C . PHE A 1 92 ? -11.410 -6.615 -4.866 1.00 65.44 92 PHE A C 1
ATOM 731 O O . PHE A 1 92 ? -12.541 -7.098 -4.814 1.00 65.44 92 PHE A O 1
ATOM 738 N N . THR A 1 93 ? -10.889 -6.215 -6.021 1.00 64.88 93 THR A N 1
ATOM 739 C CA . THR A 1 93 ? -11.546 -6.333 -7.324 1.00 64.88 93 THR A CA 1
ATOM 740 C C . THR A 1 93 ? -10.484 -6.670 -8.365 1.00 64.88 93 THR A C 1
ATOM 742 O O . THR A 1 93 ? -9.715 -5.801 -8.773 1.00 64.88 93 THR A O 1
ATOM 745 N N . SER A 1 94 ? -10.422 -7.941 -8.774 1.00 60.75 94 SER A N 1
ATOM 7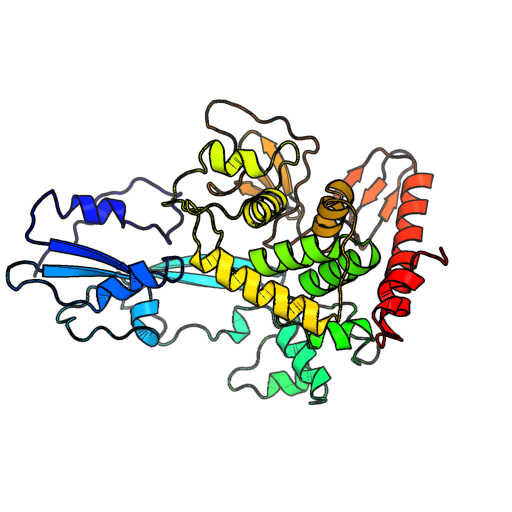46 C CA . SER A 1 94 ? -9.348 -8.491 -9.618 1.00 60.75 94 SER A CA 1
ATOM 747 C C . SER A 1 94 ? -9.235 -7.800 -10.978 1.00 60.75 94 SER A C 1
ATOM 749 O O . SER A 1 94 ? -8.159 -7.317 -11.320 1.00 60.75 94 SER A O 1
ATOM 751 N N . HIS A 1 95 ? -10.347 -7.669 -11.712 1.00 59.88 95 HIS A N 1
ATOM 752 C CA . HIS A 1 95 ? -10.373 -7.189 -13.105 1.00 59.88 95 HIS A CA 1
ATOM 753 C C . HIS A 1 95 ? -9.762 -5.794 -13.327 1.00 59.88 95 HIS A C 1
ATOM 755 O O . HIS A 1 95 ? -9.411 -5.447 -14.451 1.00 59.88 95 HIS A O 1
ATOM 761 N N . ASN A 1 96 ? -9.647 -4.976 -12.277 1.00 53.91 96 ASN A N 1
ATOM 762 C CA . ASN A 1 96 ? -8.947 -3.695 -12.320 1.00 53.91 96 ASN A CA 1
ATOM 763 C C . ASN A 1 96 ? -7.956 -3.507 -11.152 1.00 53.91 96 ASN A C 1
ATOM 765 O O . ASN A 1 96 ? -7.522 -2.380 -10.911 1.00 53.91 96 ASN A O 1
ATOM 769 N N . ASN A 1 97 ? -7.594 -4.581 -10.440 1.00 57.31 97 ASN A N 1
ATOM 770 C CA . ASN A 1 97 ? -6.678 -4.607 -9.293 1.00 57.31 97 ASN A CA 1
ATOM 771 C C . ASN A 1 97 ? -7.024 -3.590 -8.175 1.00 57.31 97 ASN A C 1
ATOM 773 O O . ASN A 1 97 ? -6.134 -3.003 -7.561 1.00 57.31 97 ASN A O 1
ATOM 777 N N . MET A 1 98 ? -8.311 -3.313 -7.929 1.00 58.38 98 MET A N 1
ATOM 778 C CA . MET A 1 98 ? -8.739 -2.276 -6.977 1.00 58.38 98 MET A CA 1
ATOM 779 C C . MET A 1 98 ? -8.910 -2.820 -5.562 1.00 58.38 98 MET A C 1
ATOM 781 O O . MET A 1 98 ? -9.672 -3.756 -5.354 1.00 58.38 98 MET A O 1
ATOM 785 N N . THR A 1 99 ? -8.285 -2.171 -4.581 1.00 59.44 99 THR A N 1
ATOM 786 C CA . THR A 1 99 ? -8.757 -2.217 -3.190 1.00 59.44 99 THR A CA 1
ATOM 787 C C . THR A 1 99 ? -9.734 -1.062 -2.973 1.00 59.44 99 THR A C 1
ATOM 789 O O . THR A 1 99 ? -9.478 0.049 -3.426 1.00 59.44 99 THR A O 1
ATOM 792 N N . ASN A 1 100 ? -10.844 -1.317 -2.282 1.00 60.03 100 ASN A N 1
ATOM 793 C CA . ASN A 1 100 ? -11.752 -0.300 -1.753 1.00 60.03 100 ASN A CA 1
ATOM 794 C C . ASN A 1 100 ? -12.104 -0.629 -0.300 1.00 60.03 100 ASN A C 1
ATOM 796 O O . ASN A 1 100 ? -12.055 -1.788 0.111 1.00 60.03 100 ASN A O 1
ATOM 800 N N . TYR A 1 101 ? -12.575 0.368 0.448 1.00 61.25 101 TYR A N 1
ATOM 801 C CA . TYR A 1 101 ? -13.203 0.143 1.748 1.00 61.25 101 TYR A CA 1
ATOM 802 C C . TYR A 1 101 ? -14.688 0.500 1.708 1.00 61.25 101 TYR A C 1
ATOM 804 O O . TYR A 1 101 ? -15.048 1.678 1.663 1.00 61.25 101 TYR A O 1
ATOM 812 N N . ALA A 1 102 ? -15.552 -0.510 1.771 1.00 58.53 102 ALA A N 1
ATOM 813 C CA . ALA A 1 102 ? -16.990 -0.316 1.925 1.00 58.53 102 ALA A CA 1
ATOM 814 C C . ALA A 1 102 ? -17.359 -0.239 3.411 1.00 58.53 102 ALA A C 1
ATOM 816 O O . ALA A 1 102 ? -16.775 -0.936 4.237 1.00 58.53 102 ALA A O 1
ATOM 817 N N . THR A 1 103 ? -18.346 0.587 3.763 1.00 62.28 103 THR A N 1
ATOM 818 C CA . THR A 1 103 ? -19.007 0.498 5.076 1.00 62.28 103 THR A CA 1
ATOM 819 C C . THR A 1 103 ? -20.311 -0.254 4.883 1.00 62.28 103 THR A C 1
ATOM 821 O O . THR A 1 103 ? -21.254 0.284 4.304 1.00 62.28 103 THR A O 1
ATOM 824 N N . VAL A 1 104 ? -20.342 -1.508 5.320 1.00 65.75 104 VAL A N 1
ATOM 825 C CA . VAL A 1 104 ? -21.520 -2.370 5.229 1.00 65.75 104 VAL A CA 1
ATOM 826 C C . VAL A 1 104 ? -22.378 -2.119 6.464 1.00 65.75 104 VAL A C 1
ATOM 828 O O . VAL A 1 104 ? -21.863 -2.125 7.581 1.00 65.75 104 VAL A O 1
ATOM 831 N N . HIS A 1 105 ? -23.675 -1.881 6.265 1.00 67.50 105 HIS A N 1
ATOM 832 C CA . HIS A 1 105 ? -24.662 -1.887 7.344 1.00 67.50 105 HIS A CA 1
ATOM 833 C C . HIS A 1 105 ? -25.495 -3.156 7.217 1.00 67.50 105 HIS A C 1
ATOM 835 O O . HIS A 1 105 ? -26.342 -3.272 6.330 1.00 67.50 105 HIS A O 1
ATOM 841 N N . ALA A 1 106 ? -25.279 -4.086 8.135 1.00 59.09 106 ALA A N 1
ATOM 842 C CA . ALA A 1 106 ? -26.088 -5.279 8.253 1.00 59.09 106 ALA A CA 1
ATOM 843 C C . ALA A 1 106 ? -27.506 -4.917 8.723 1.00 59.09 106 ALA A C 1
ATOM 845 O O . ALA A 1 106 ? -27.685 -4.172 9.689 1.00 59.09 106 ALA A O 1
ATOM 846 N N . ARG A 1 107 ? -28.526 -5.459 8.055 1.00 65.50 107 ARG A N 1
ATOM 847 C CA . ARG A 1 107 ? -29.840 -5.689 8.673 1.00 65.50 107 ARG A CA 1
ATOM 848 C C . ARG A 1 107 ? -29.870 -7.161 9.050 1.00 65.50 107 ARG A C 1
ATOM 850 O O . ARG A 1 107 ? -29.465 -7.971 8.227 1.00 65.50 107 ARG A O 1
ATOM 857 N N . PHE A 1 108 ? -30.346 -7.499 10.245 1.00 66.31 108 PHE A N 1
ATOM 858 C CA . PHE A 1 108 ? -30.238 -8.858 10.791 1.00 66.31 108 PHE A CA 1
ATOM 859 C C . PHE A 1 108 ? -30.788 -9.944 9.842 1.00 66.31 108 PHE A C 1
ATOM 861 O O . PHE A 1 108 ? -30.124 -10.937 9.584 1.00 66.31 108 PHE A O 1
ATOM 868 N N . GLU A 1 109 ? -31.939 -9.686 9.216 1.00 69.25 109 GLU A N 1
ATOM 869 C CA . GLU A 1 109 ? -32.602 -10.551 8.217 1.00 69.25 109 GLU A CA 1
ATOM 870 C C . GLU A 1 109 ? -31.836 -10.720 6.886 1.00 69.25 109 GLU A C 1
ATOM 872 O O . GLU A 1 109 ? -32.278 -11.449 6.001 1.00 69.25 109 GLU A O 1
ATOM 877 N N . ARG A 1 110 ? -30.741 -9.976 6.693 1.00 75.19 110 ARG A N 1
ATOM 878 C CA . ARG A 1 110 ? -29.897 -9.953 5.487 1.00 75.19 110 ARG A CA 1
ATOM 879 C C . ARG A 1 110 ? -28.407 -9.952 5.849 1.00 75.19 110 ARG A C 1
ATOM 881 O O . ARG A 1 110 ? -27.603 -9.352 5.139 1.00 75.19 110 ARG A O 1
ATOM 888 N N . LEU A 1 111 ? -28.061 -10.549 6.987 1.00 72.50 111 LEU A N 1
ATOM 889 C CA . LEU A 1 111 ? -26.683 -10.898 7.306 1.00 72.50 111 LEU A CA 1
ATOM 890 C C . LEU A 1 111 ? -26.295 -12.156 6.533 1.00 72.50 111 LEU A C 1
ATOM 892 O O . LEU A 1 111 ? -26.996 -13.164 6.604 1.00 72.50 111 LEU A O 1
ATOM 896 N N . ASP A 1 112 ? -25.148 -12.109 5.863 1.00 74.56 112 ASP A N 1
ATOM 897 C CA . ASP A 1 112 ? -24.421 -13.327 5.522 1.00 74.56 112 ASP A CA 1
ATOM 898 C C . ASP A 1 112 ? -24.014 -14.023 6.831 1.00 74.56 112 ASP A C 1
ATOM 900 O O . ASP A 1 112 ? -23.617 -13.362 7.794 1.00 74.56 112 ASP A O 1
ATOM 904 N N . THR A 1 113 ? -24.110 -15.354 6.898 1.00 79.44 113 THR A N 1
ATOM 905 C CA . THR A 1 113 ? -23.823 -16.094 8.143 1.00 79.44 113 THR A CA 1
ATOM 906 C C . THR A 1 113 ? -22.357 -15.993 8.569 1.00 79.44 113 THR A C 1
ATOM 908 O O . THR A 1 113 ? -22.046 -16.164 9.743 1.00 79.44 113 THR A O 1
ATOM 911 N N . HIS A 1 114 ? -21.461 -15.727 7.615 1.00 80.38 114 HIS A N 1
ATOM 912 C CA . HIS A 1 114 ? -20.020 -15.594 7.804 1.00 80.38 114 HIS A CA 1
ATOM 913 C C . HIS A 1 114 ? -19.479 -14.483 6.891 1.00 80.38 114 HIS A C 1
ATOM 915 O O . HIS A 1 114 ? -20.006 -14.257 5.802 1.00 80.38 114 HIS A O 1
ATOM 921 N N . MET A 1 115 ? -18.402 -13.808 7.303 1.00 79.12 115 MET A N 1
ATOM 922 C CA . MET A 1 115 ? -17.696 -12.852 6.439 1.00 79.12 115 MET A CA 1
ATOM 923 C C . MET A 1 115 ? -17.011 -13.561 5.263 1.00 79.12 115 MET A C 1
ATOM 925 O O . MET A 1 115 ? -16.468 -14.651 5.430 1.00 79.12 115 MET A O 1
ATOM 929 N N . THR A 1 116 ? -16.927 -12.896 4.105 1.00 82.06 116 THR A N 1
ATOM 930 C CA . THR A 1 116 ? -16.137 -13.377 2.960 1.00 82.06 116 THR A CA 1
ATOM 931 C C . THR A 1 116 ? -14.674 -13.638 3.370 1.00 82.06 116 THR A C 1
ATOM 933 O O . THR A 1 116 ? -14.021 -12.711 3.882 1.00 82.06 116 THR A O 1
ATOM 936 N N . PRO A 1 117 ? -14.128 -14.852 3.140 1.00 85.62 117 PRO A N 1
ATOM 937 C CA . PRO A 1 117 ? -12.760 -15.193 3.524 1.00 85.62 117 PRO A CA 1
ATOM 938 C C . PRO A 1 117 ? -11.711 -14.265 2.904 1.00 85.62 117 PRO A C 1
ATOM 940 O O . PRO A 1 117 ? -11.865 -13.787 1.779 1.00 85.62 117 PRO A O 1
ATOM 943 N N . GLU A 1 118 ? -10.618 -14.020 3.636 1.00 83.31 118 GLU A N 1
ATOM 944 C CA . GLU A 1 118 ? -9.586 -13.043 3.252 1.00 83.31 118 GLU A CA 1
ATOM 945 C C . GLU A 1 118 ? -9.022 -13.294 1.844 1.00 83.31 118 GLU A C 1
ATOM 947 O O . GLU A 1 118 ? -8.868 -12.348 1.076 1.00 83.31 118 GLU A O 1
ATOM 952 N N . ILE A 1 119 ? -8.826 -14.565 1.479 1.00 86.06 119 ILE A N 1
ATOM 953 C CA . ILE A 1 119 ? -8.237 -15.018 0.208 1.00 86.06 119 ILE A CA 1
ATOM 954 C C . ILE A 1 119 ? -8.992 -14.544 -1.054 1.00 86.06 119 ILE A C 1
ATOM 956 O O . ILE A 1 119 ? -8.413 -14.510 -2.136 1.00 86.06 119 ILE A O 1
ATOM 960 N N . PHE A 1 120 ? -10.260 -14.135 -0.927 1.00 83.06 120 PHE A N 1
ATOM 961 C CA . PHE A 1 120 ? -11.055 -13.555 -2.019 1.00 83.06 120 PHE A CA 1
ATOM 962 C C . PHE A 1 120 ? -11.020 -12.020 -2.066 1.00 83.06 120 PHE A C 1
ATOM 964 O O . PHE A 1 120 ? -11.418 -11.419 -3.063 1.00 83.06 120 PHE A O 1
ATOM 971 N N . ARG A 1 121 ? -10.577 -11.369 -0.983 1.00 77.25 121 ARG A N 1
ATOM 972 C CA . ARG A 1 121 ? -10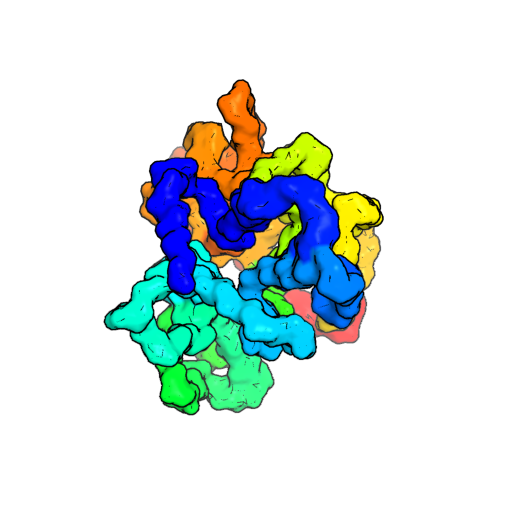.646 -9.911 -0.777 1.00 77.25 121 ARG A CA 1
ATOM 973 C C . ARG A 1 121 ? -9.284 -9.250 -0.521 1.00 77.25 121 ARG A C 1
ATOM 975 O O . ARG A 1 121 ? -9.241 -8.085 -0.121 1.00 77.25 121 ARG A O 1
ATOM 982 N N . THR A 1 122 ? -8.183 -9.950 -0.793 1.00 76.81 122 THR A N 1
ATOM 983 C CA . THR A 1 122 ? -6.813 -9.407 -0.812 1.00 76.81 122 THR A CA 1
ATOM 984 C C . THR A 1 122 ? -6.029 -9.878 -2.050 1.00 76.81 122 THR A C 1
ATOM 986 O O . THR A 1 122 ? -6.366 -10.908 -2.635 1.00 76.81 122 THR A O 1
ATOM 989 N N . PRO A 1 123 ? -4.995 -9.136 -2.500 1.00 76.81 123 PRO A N 1
ATOM 990 C CA . PRO A 1 123 ? -4.157 -9.554 -3.626 1.00 76.81 123 PRO A CA 1
ATOM 991 C C . PRO A 1 123 ? -3.215 -10.705 -3.238 1.00 76.81 123 PRO A C 1
ATOM 993 O O . PRO A 1 123 ? -2.509 -10.612 -2.237 1.00 76.81 123 PRO A O 1
ATOM 996 N N . LEU A 1 124 ? -3.117 -11.750 -4.063 1.00 84.12 124 LEU A N 1
ATOM 997 C CA . LEU A 1 124 ? -2.409 -12.993 -3.704 1.00 84.12 124 LEU A CA 1
ATOM 998 C C . LEU A 1 124 ? -0.905 -13.016 -4.035 1.00 84.12 124 LEU A C 1
ATOM 1000 O O . LEU A 1 124 ? -0.270 -14.063 -3.919 1.00 84.12 124 LEU A O 1
ATOM 1004 N N . HIS A 1 125 ? -0.319 -11.882 -4.436 1.00 81.75 125 HIS A N 1
ATOM 1005 C CA . HIS A 1 125 ? 1.076 -11.799 -4.897 1.00 81.75 125 HIS A CA 1
ATOM 1006 C C . HIS A 1 125 ? 2.091 -12.347 -3.871 1.00 81.75 125 HIS A C 1
ATOM 1008 O O . HIS A 1 125 ? 3.009 -13.068 -4.250 1.00 81.75 125 HIS A O 1
ATOM 1014 N N . GLU A 1 126 ? 1.931 -12.030 -2.582 1.00 83.00 126 GLU A N 1
ATOM 1015 C CA . GLU A 1 126 ? 2.822 -12.505 -1.510 1.00 83.00 126 GLU A CA 1
ATOM 1016 C C . GLU A 1 126 ? 2.738 -14.031 -1.355 1.00 83.00 126 GLU A C 1
ATOM 1018 O O . GLU A 1 126 ? 3.748 -14.723 -1.461 1.00 83.00 126 GLU A O 1
ATOM 1023 N N . VAL A 1 127 ? 1.515 -14.563 -1.239 1.00 87.50 127 VAL A N 1
ATOM 1024 C CA . VAL A 1 127 ? 1.237 -16.005 -1.126 1.00 87.50 127 VAL A CA 1
ATOM 1025 C C . VAL A 1 127 ? 1.788 -16.775 -2.331 1.00 87.50 127 VAL A C 1
ATOM 1027 O O . VAL A 1 127 ? 2.409 -17.823 -2.163 1.00 87.50 127 VAL A O 1
ATOM 1030 N N . ALA A 1 128 ? 1.619 -16.244 -3.546 1.00 88.31 128 ALA A N 1
ATOM 1031 C CA . ALA A 1 128 ? 2.149 -16.829 -4.777 1.00 88.31 128 ALA A CA 1
ATOM 1032 C C . ALA A 1 128 ? 3.686 -16.941 -4.764 1.00 88.31 128 ALA A C 1
ATOM 1034 O O . ALA A 1 128 ? 4.239 -17.987 -5.117 1.00 88.31 128 ALA A O 1
ATOM 1035 N N . LEU A 1 129 ? 4.384 -15.901 -4.294 1.00 88.69 129 LEU A N 1
ATOM 1036 C CA . LEU A 1 129 ? 5.839 -15.932 -4.135 1.00 88.69 129 LEU A CA 1
ATOM 1037 C C . LEU A 1 129 ? 6.282 -16.881 -3.012 1.00 88.69 129 LEU A C 1
ATOM 1039 O O . LEU A 1 129 ? 7.266 -17.600 -3.191 1.00 88.69 129 LEU A O 1
ATOM 1043 N N . SER A 1 130 ? 5.548 -16.955 -1.897 1.00 89.31 130 SER A N 1
ATOM 1044 C CA . SER A 1 130 ? 5.819 -17.909 -0.812 1.00 89.31 130 SER A CA 1
ATOM 1045 C C . SER A 1 130 ? 5.666 -19.366 -1.265 1.00 89.31 130 SER A C 1
ATOM 1047 O O . SER A 1 130 ? 6.541 -20.183 -0.978 1.00 89.31 130 SER A O 1
ATOM 1049 N N . ILE A 1 131 ? 4.613 -19.690 -2.029 1.00 91.06 131 ILE A N 1
ATOM 1050 C CA . ILE A 1 131 ? 4.382 -21.021 -2.629 1.00 91.06 131 ILE A CA 1
ATOM 1051 C C . ILE A 1 131 ? 5.599 -21.464 -3.447 1.00 91.06 131 ILE A C 1
ATOM 1053 O O . ILE A 1 131 ? 6.072 -22.596 -3.305 1.00 91.06 131 ILE A O 1
ATOM 1057 N N . LYS A 1 132 ? 6.141 -20.562 -4.272 1.00 90.00 132 LYS A N 1
ATOM 1058 C CA . LYS A 1 132 ? 7.312 -20.840 -5.109 1.00 90.00 132 LYS A CA 1
ATOM 1059 C C . LYS A 1 132 ? 8.618 -20.887 -4.318 1.00 90.00 132 LYS A C 1
ATOM 1061 O O . LYS A 1 132 ? 9.442 -21.763 -4.575 1.00 90.00 132 LYS A O 1
ATOM 1066 N N . LEU A 1 133 ? 8.800 -20.022 -3.318 1.00 89.75 133 LEU A N 1
ATOM 1067 C CA . LEU A 1 133 ? 9.988 -20.029 -2.454 1.00 89.75 133 LEU A CA 1
ATOM 1068 C C . LEU A 1 133 ? 10.098 -21.343 -1.663 1.00 89.75 133 LEU A C 1
ATOM 1070 O O . LEU A 1 133 ? 11.189 -21.898 -1.536 1.00 89.75 133 LEU A O 1
ATOM 1074 N N . LEU A 1 134 ? 8.957 -21.863 -1.204 1.00 91.75 134 LEU A N 1
ATOM 1075 C CA . LEU A 1 134 ? 8.817 -23.152 -0.522 1.00 91.75 134 LEU A CA 1
ATOM 1076 C C . LEU A 1 134 ? 8.741 -24.357 -1.486 1.00 91.75 134 LEU A C 1
ATOM 1078 O O . LEU A 1 134 ? 8.625 -25.491 -1.030 1.00 91.75 134 LEU A O 1
ATOM 1082 N N . ARG A 1 135 ? 8.835 -24.132 -2.807 1.00 92.31 135 ARG A N 1
ATOM 1083 C CA . ARG A 1 135 ? 8.794 -25.152 -3.877 1.00 92.31 135 ARG A CA 1
ATOM 1084 C C . ARG A 1 135 ? 7.546 -26.048 -3.860 1.00 92.31 135 ARG A C 1
ATOM 1086 O O . ARG A 1 135 ? 7.619 -27.225 -4.204 1.00 92.31 135 ARG A O 1
ATOM 1093 N N . LEU A 1 136 ? 6.385 -25.496 -3.511 1.00 93.12 136 LEU A N 1
ATOM 1094 C CA . LEU A 1 136 ? 5.129 -26.249 -3.363 1.00 93.12 136 LEU A CA 1
ATOM 1095 C C . LEU A 1 136 ? 4.412 -26.550 -4.703 1.00 93.12 136 LEU A C 1
ATOM 1097 O O . LEU A 1 136 ? 3.284 -27.045 -4.708 1.00 93.12 136 LEU A O 1
ATOM 1101 N N . GLY A 1 137 ? 5.069 -26.286 -5.839 1.00 90.44 137 GLY A N 1
ATOM 1102 C CA . GLY A 1 137 ? 4.598 -26.582 -7.196 1.00 90.44 137 GLY A CA 1
ATOM 1103 C C . GLY A 1 137 ? 4.125 -25.350 -7.977 1.00 90.44 137 GLY A C 1
ATOM 1104 O O . GLY A 1 137 ? 4.563 -24.226 -7.729 1.00 90.44 137 GLY A O 1
ATOM 1105 N N . ALA A 1 138 ? 3.242 -25.569 -8.955 1.00 89.62 138 ALA A N 1
ATOM 1106 C CA . ALA A 1 138 ? 2.580 -24.502 -9.706 1.00 89.62 138 ALA A CA 1
ATOM 1107 C C . ALA A 1 138 ? 1.523 -23.797 -8.838 1.00 89.62 138 ALA A C 1
ATOM 1109 O O . ALA A 1 138 ? 0.733 -24.462 -8.159 1.00 89.62 138 ALA A O 1
ATOM 1110 N N . ILE A 1 139 ? 1.481 -22.461 -8.886 1.00 89.69 139 ILE A N 1
ATOM 1111 C CA . ILE A 1 139 ? 0.697 -21.641 -7.944 1.00 89.69 139 ILE A CA 1
ATOM 1112 C C . ILE A 1 139 ? -0.797 -21.984 -7.987 1.00 89.69 139 ILE A C 1
ATOM 1114 O O . ILE A 1 139 ? -1.392 -22.247 -6.943 1.00 89.69 139 ILE A O 1
ATOM 1118 N N . GLY A 1 140 ? -1.396 -22.068 -9.180 1.00 88.69 140 GLY A N 1
ATOM 1119 C CA . GLY A 1 140 ? -2.822 -22.384 -9.322 1.00 88.69 140 GLY A CA 1
ATOM 1120 C C . GLY A 1 140 ? -3.203 -23.772 -8.791 1.00 88.69 140 GLY A C 1
ATOM 1121 O O . GLY A 1 140 ? -4.214 -23.912 -8.109 1.00 88.69 140 GLY A O 1
ATOM 1122 N N . HIS A 1 141 ? -2.361 -24.787 -9.010 1.00 90.69 141 HIS A N 1
ATOM 1123 C CA . HIS A 1 141 ? -2.582 -26.141 -8.481 1.00 90.69 141 HIS A CA 1
ATOM 1124 C C . HIS A 1 141 ? -2.398 -26.214 -6.955 1.00 90.69 141 HIS A C 1
ATOM 1126 O O . HIS A 1 141 ? -3.045 -27.036 -6.304 1.00 90.69 141 HIS A O 1
ATOM 1132 N N . PHE A 1 142 ? -1.581 -25.345 -6.355 1.00 92.56 142 PHE A N 1
ATOM 1133 C CA . PHE A 1 142 ? -1.527 -25.222 -4.898 1.00 92.56 142 PHE A CA 1
ATOM 1134 C C . PHE A 1 142 ? -2.771 -24.509 -4.345 1.00 92.56 142 PHE A C 1
ATOM 1136 O O . PHE A 1 142 ? -3.436 -25.039 -3.459 1.00 92.56 142 PHE A O 1
ATOM 1143 N N . LEU A 1 143 ? -3.140 -23.352 -4.908 1.00 91.00 143 LEU A N 1
ATOM 1144 C CA . LEU A 1 143 ? -4.310 -22.573 -4.477 1.00 91.00 143 LEU A CA 1
ATOM 1145 C C . LEU A 1 143 ? -5.638 -23.330 -4.666 1.00 91.00 143 LEU A C 1
ATOM 1147 O O . LEU A 1 143 ? -6.538 -23.185 -3.844 1.00 91.00 143 LEU A O 1
ATOM 1151 N N . SER A 1 144 ? -5.734 -24.212 -5.669 1.00 91.38 144 SER A N 1
ATOM 1152 C CA . SER A 1 144 ? -6.892 -25.102 -5.877 1.00 91.38 144 SER A CA 1
ATOM 1153 C C . SER A 1 144 ? -7.135 -26.128 -4.754 1.00 91.38 144 SER A C 1
ATOM 1155 O O . SER A 1 144 ? -8.136 -26.836 -4.791 1.00 91.38 144 SER A O 1
ATOM 1157 N N . LYS A 1 145 ? -6.235 -26.217 -3.762 1.00 92.88 145 LYS A N 1
ATOM 1158 C CA . LYS A 1 145 ? -6.341 -27.097 -2.582 1.00 92.88 145 LYS A CA 1
ATOM 1159 C C . LYS A 1 145 ? -6.745 -26.357 -1.303 1.00 92.88 145 LYS A C 1
ATOM 1161 O O . LYS A 1 145 ? -6.790 -26.972 -0.240 1.00 92.88 145 LYS A O 1
ATOM 1166 N N . ALA A 1 146 ? -7.001 -25.050 -1.378 1.00 91.75 146 ALA A N 1
ATOM 1167 C CA . ALA A 1 146 ? -7.600 -24.311 -0.272 1.00 91.75 146 ALA A CA 1
ATOM 1168 C C . ALA A 1 146 ? -9.040 -24.795 -0.010 1.00 91.75 146 ALA A C 1
ATOM 1170 O O . ALA A 1 146 ? -9.694 -25.313 -0.912 1.00 91.75 146 ALA A O 1
ATOM 1171 N N . ILE A 1 147 ? -9.535 -24.591 1.218 1.00 93.25 147 ILE A N 1
ATOM 1172 C CA . ILE A 1 147 ? -10.909 -24.955 1.627 1.00 93.25 147 ILE A CA 1
ATOM 1173 C C . ILE A 1 147 ? -11.940 -24.308 0.688 1.00 93.25 147 ILE A C 1
ATOM 1175 O O . ILE A 1 147 ? -12.888 -24.957 0.257 1.00 93.25 147 ILE A O 1
ATOM 1179 N N . GLU A 1 148 ? -11.697 -23.049 0.327 1.00 88.75 148 GLU A N 1
ATOM 1180 C CA . GLU A 1 148 ? -12.400 -22.327 -0.727 1.00 88.75 148 GLU A CA 1
ATOM 1181 C C . GLU A 1 148 ? -11.332 -21.751 -1.683 1.00 88.75 148 GLU A C 1
ATOM 1183 O O . GLU A 1 148 ? -10.537 -20.903 -1.261 1.00 88.75 148 GLU A O 1
ATOM 1188 N N . PRO A 1 149 ? -11.220 -22.241 -2.934 1.00 88.44 149 PRO A N 1
ATOM 1189 C CA . PRO A 1 149 ? -10.133 -21.858 -3.833 1.00 88.44 149 PRO A CA 1
ATOM 1190 C C . PRO A 1 149 ? -10.375 -20.484 -4.491 1.00 88.44 149 PRO A C 1
ATOM 1192 O O . PRO A 1 149 ? -11.468 -20.236 -5.007 1.00 88.44 149 PRO A O 1
ATOM 1195 N N . PRO A 1 150 ? -9.372 -19.586 -4.526 1.00 87.81 150 PRO A N 1
ATOM 1196 C CA . PRO A 1 150 ? -9.514 -18.255 -5.110 1.00 87.81 150 PRO A CA 1
ATOM 1197 C C . PRO A 1 150 ? -9.486 -18.266 -6.650 1.00 87.81 150 PRO A C 1
ATOM 1199 O O . PRO A 1 150 ? -8.886 -19.161 -7.254 1.00 87.81 150 PRO A O 1
ATOM 1202 N N . PRO A 1 151 ? -10.061 -17.241 -7.312 1.00 79.88 151 PRO A N 1
ATOM 1203 C CA . PRO A 1 151 ? -9.942 -17.072 -8.758 1.00 79.88 151 PRO A CA 1
ATOM 1204 C C . PRO A 1 151 ? -8.481 -16.819 -9.156 1.00 79.88 151 PRO A C 1
ATOM 1206 O O . PRO A 1 151 ? -7.818 -15.937 -8.604 1.00 79.88 151 PRO A O 1
ATOM 1209 N N . LEU A 1 152 ? -7.984 -17.573 -10.140 1.00 71.88 152 LEU A N 1
ATOM 1210 C CA . LEU A 1 152 ? -6.574 -17.532 -10.553 1.00 71.88 152 LEU A CA 1
ATOM 1211 C C . LEU A 1 152 ? -6.147 -16.160 -11.104 1.00 71.88 152 LEU A C 1
ATOM 1213 O O . LEU A 1 152 ? -5.001 -15.762 -10.911 1.00 71.88 152 LEU A O 1
ATOM 1217 N N . ASP A 1 153 ? -7.084 -15.394 -11.669 1.00 64.50 153 ASP A N 1
ATOM 1218 C CA . ASP A 1 153 ? -6.902 -14.014 -12.150 1.00 64.50 153 ASP A CA 1
ATOM 1219 C C . ASP A 1 153 ? -6.385 -13.035 -11.071 1.00 64.50 153 ASP A C 1
ATOM 1221 O O . ASP A 1 153 ? -5.933 -11.935 -11.387 1.00 64.50 153 ASP A O 1
ATOM 1225 N N . ALA A 1 154 ? -6.459 -13.402 -9.784 1.00 57.00 154 ALA A N 1
ATOM 1226 C CA . ALA A 1 154 ? -5.891 -12.626 -8.679 1.00 57.00 154 ALA A CA 1
ATOM 1227 C C . ALA A 1 154 ? -4.353 -12.746 -8.558 1.00 57.00 154 ALA A C 1
ATOM 1229 O O . ALA A 1 154 ? -3.741 -11.993 -7.794 1.00 57.00 154 ALA A O 1
ATOM 1230 N N . VAL A 1 155 ? -3.721 -13.667 -9.297 1.00 61.38 155 VAL A N 1
ATOM 1231 C CA . VAL A 1 155 ? -2.263 -13.869 -9.352 1.00 61.38 155 VAL A CA 1
ATOM 1232 C C . VAL A 1 155 ? -1.694 -13.122 -10.566 1.00 61.38 155 VAL A C 1
ATOM 1234 O O . VAL A 1 155 ? -1.330 -13.711 -11.579 1.00 61.38 155 VAL A O 1
ATOM 1237 N N . ILE A 1 156 ? -1.660 -11.790 -10.478 1.00 57.59 156 ILE A N 1
ATOM 1238 C CA . ILE A 1 156 ? -1.198 -10.924 -11.574 1.00 57.59 156 ILE A CA 1
ATOM 1239 C C . ILE A 1 156 ? 0.333 -10.966 -11.703 1.00 57.59 156 ILE A C 1
ATOM 1241 O O . ILE A 1 156 ? 1.057 -10.929 -10.70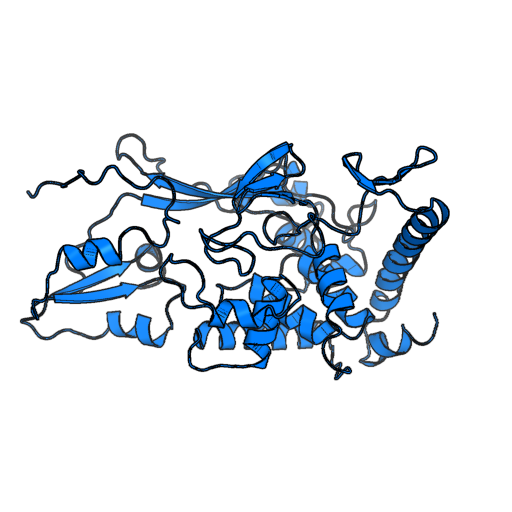6 1.00 57.59 156 ILE A O 1
ATOM 1245 N N . GLU A 1 157 ? 0.805 -10.979 -12.953 1.00 57.66 157 GLU A N 1
ATOM 1246 C CA . GLU A 1 157 ? 2.219 -10.950 -13.339 1.00 57.66 157 GLU A CA 1
ATOM 1247 C C . GLU A 1 157 ? 3.043 -9.892 -12.582 1.00 57.66 157 GLU A C 1
ATOM 1249 O O . GLU A 1 157 ? 2.711 -8.703 -12.526 1.00 57.66 157 GLU A O 1
ATOM 1254 N N . LEU A 1 158 ? 4.188 -10.342 -12.076 1.00 61.53 158 LEU A N 1
ATOM 1255 C CA . LEU A 1 158 ? 5.308 -9.536 -11.603 1.00 61.53 158 LEU A CA 1
ATOM 1256 C C . LEU A 1 158 ? 6.578 -10.148 -12.204 1.00 61.53 158 LEU A C 1
ATOM 1258 O O . LEU A 1 158 ? 6.649 -11.369 -12.337 1.00 61.53 158 LEU A O 1
ATOM 1262 N N . ASP A 1 159 ? 7.628 -9.353 -12.431 1.00 74.69 159 ASP A N 1
ATOM 1263 C CA . ASP A 1 159 ? 8.934 -9.813 -12.968 1.00 74.69 159 ASP A CA 1
ATOM 1264 C C . ASP A 1 159 ? 9.739 -10.709 -11.980 1.00 74.69 159 ASP A C 1
ATOM 1266 O O . ASP A 1 159 ? 10.960 -10.877 -12.055 1.00 74.69 159 ASP A O 1
ATOM 1270 N N . ALA A 1 160 ? 9.036 -11.254 -10.990 1.00 82.75 160 ALA A N 1
ATOM 1271 C CA . ALA A 1 160 ? 9.481 -12.202 -9.988 1.00 82.75 160 ALA A CA 1
ATOM 1272 C C . ALA A 1 160 ? 9.467 -13.659 -10.490 1.00 82.75 160 ALA A C 1
ATOM 1274 O O . ALA A 1 160 ? 10.165 -14.496 -9.916 1.00 82.75 160 ALA A O 1
ATOM 1275 N N . LEU A 1 161 ? 8.700 -13.954 -11.543 1.00 85.94 161 LEU A N 1
ATOM 1276 C CA . LEU A 1 161 ? 8.609 -15.268 -12.185 1.00 85.94 161 LEU A CA 1
ATOM 1277 C C . LEU A 1 161 ? 9.092 -15.173 -13.638 1.00 85.94 161 LEU A C 1
ATOM 1279 O O . LEU A 1 161 ? 8.961 -14.123 -14.267 1.00 85.94 161 LEU A O 1
ATOM 1283 N N . ASP A 1 162 ? 9.696 -16.245 -14.146 1.00 85.69 162 ASP A N 1
ATOM 1284 C CA . ASP A 1 162 ? 10.109 -16.367 -15.545 1.00 85.69 162 ASP A CA 1
ATOM 1285 C C . ASP A 1 162 ? 9.044 -17.073 -16.410 1.00 85.69 162 ASP A C 1
ATOM 1287 O O . ASP A 1 162 ? 7.967 -17.446 -15.941 1.00 85.69 162 ASP A O 1
ATOM 1291 N N . SER A 1 163 ? 9.346 -17.273 -17.697 1.00 85.19 163 SER A N 1
ATOM 1292 C CA . SER A 1 163 ? 8.454 -17.939 -18.659 1.00 85.19 163 SER A CA 1
ATOM 1293 C C . SER A 1 163 ? 8.145 -19.410 -18.343 1.00 85.19 163 SER A C 1
ATOM 1295 O O . SER A 1 163 ? 7.321 -20.009 -19.028 1.00 85.19 163 SER A O 1
ATOM 1297 N N . ASN A 1 164 ? 8.809 -20.000 -17.346 1.00 85.88 164 ASN A N 1
ATOM 1298 C CA . ASN A 1 164 ? 8.622 -21.375 -16.888 1.00 85.88 164 ASN A CA 1
ATOM 1299 C C . ASN A 1 164 ? 7.903 -21.431 -15.524 1.00 85.88 164 ASN A C 1
ATOM 1301 O O . ASN A 1 164 ? 7.878 -22.491 -14.902 1.00 85.88 164 ASN A O 1
ATOM 1305 N N . ASP A 1 165 ? 7.341 -20.306 -15.051 1.00 83.88 165 ASP A N 1
ATOM 1306 C CA . ASP A 1 165 ? 6.756 -20.151 -13.708 1.00 83.88 165 ASP A CA 1
ATOM 1307 C C . ASP A 1 165 ? 7.807 -20.347 -12.583 1.00 83.88 165 ASP A C 1
ATOM 1309 O O . ASP A 1 165 ? 7.475 -20.722 -11.460 1.00 83.88 165 ASP A O 1
ATOM 1313 N N . GLU A 1 166 ? 9.099 -20.098 -12.841 1.00 86.75 166 GLU A N 1
ATOM 1314 C CA . GLU A 1 166 ? 10.179 -20.247 -11.850 1.00 86.75 166 GLU A CA 1
ATOM 1315 C C . GLU A 1 166 ? 10.704 -18.907 -11.310 1.00 86.75 166 GLU A C 1
ATOM 1317 O O . GLU A 1 166 ? 10.684 -17.878 -11.983 1.00 86.75 166 GLU A O 1
ATOM 1322 N N . LEU A 1 167 ? 11.184 -18.899 -10.057 1.00 88.69 167 LEU A N 1
ATOM 1323 C CA . LEU A 1 167 ? 11.573 -17.651 -9.382 1.00 88.69 167 LEU A CA 1
ATOM 1324 C C . LEU A 1 167 ? 12.842 -17.027 -9.976 1.00 88.69 167 LEU A C 1
ATOM 1326 O O . LEU A 1 167 ? 13.946 -17.578 -9.838 1.00 88.69 167 LEU A O 1
ATOM 1330 N N . THR A 1 168 ? 12.706 -15.810 -10.505 1.00 87.75 168 THR A N 1
ATOM 1331 C CA . THR A 1 168 ? 13.820 -14.957 -10.946 1.00 87.75 168 THR A CA 1
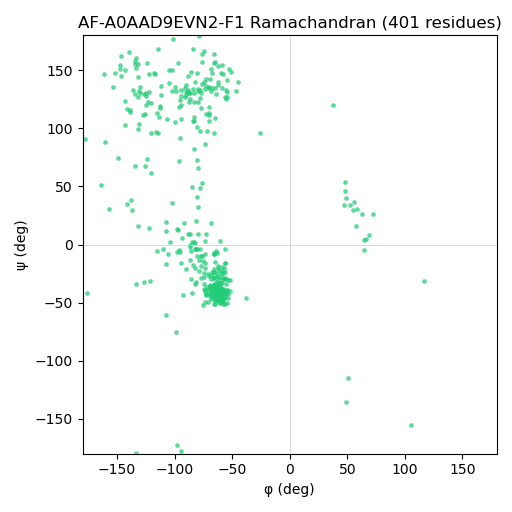ATOM 1332 C C . THR A 1 168 ? 14.691 -14.525 -9.752 1.00 87.75 168 THR A C 1
ATOM 1334 O O . THR A 1 168 ? 14.251 -14.606 -8.600 1.00 87.75 168 THR A O 1
ATOM 1337 N N . PRO A 1 169 ? 15.926 -14.020 -9.964 1.00 84.25 169 PRO A N 1
ATOM 1338 C CA . PRO A 1 169 ? 16.737 -13.453 -8.880 1.00 84.25 169 PRO A CA 1
ATOM 1339 C C . PRO A 1 169 ? 16.020 -12.331 -8.112 1.00 84.25 169 PRO A C 1
ATOM 1341 O O . PRO A 1 169 ? 16.154 -12.240 -6.894 1.00 84.25 169 PRO A O 1
ATOM 1344 N N . LEU A 1 170 ? 15.198 -11.536 -8.810 1.00 85.25 170 LEU A N 1
ATOM 1345 C CA . LEU A 1 170 ? 14.315 -10.544 -8.198 1.00 85.25 170 LEU A CA 1
ATOM 1346 C C . LEU A 1 170 ? 13.240 -11.222 -7.339 1.00 85.25 170 LEU A C 1
ATOM 1348 O O . LEU A 1 170 ? 13.111 -10.901 -6.159 1.00 85.25 170 LEU A O 1
ATOM 1352 N N . GLY A 1 171 ? 12.522 -12.208 -7.885 1.00 87.62 171 GLY A N 1
ATOM 1353 C CA . GLY A 1 171 ? 11.475 -12.929 -7.160 1.00 87.62 171 GLY A CA 1
ATOM 1354 C C . GLY A 1 171 ? 11.962 -13.608 -5.882 1.00 87.62 171 GLY A C 1
ATOM 1355 O O . GLY A 1 171 ? 11.283 -13.537 -4.864 1.00 87.62 171 GLY A O 1
ATOM 1356 N N . ARG A 1 172 ? 13.170 -14.188 -5.885 1.00 86.50 172 ARG A N 1
ATOM 1357 C CA . ARG A 1 172 ? 13.778 -14.832 -4.699 1.00 86.50 172 ARG A CA 1
ATOM 1358 C C . ARG A 1 172 ? 14.051 -13.868 -3.547 1.00 86.50 172 ARG A C 1
ATOM 1360 O O . ARG A 1 172 ? 14.142 -14.321 -2.408 1.00 86.50 172 ARG A O 1
ATOM 1367 N N . ILE A 1 173 ? 14.208 -12.577 -3.835 1.00 86.00 173 ILE A N 1
ATOM 1368 C CA . ILE A 1 173 ? 14.410 -11.533 -2.825 1.00 86.00 173 ILE A CA 1
ATOM 1369 C C . ILE A 1 173 ? 13.066 -10.922 -2.432 1.00 86.00 173 ILE A C 1
ATOM 1371 O O . ILE A 1 173 ? 12.796 -10.819 -1.242 1.00 86.00 173 ILE A O 1
ATOM 1375 N N . LEU A 1 174 ? 12.177 -10.632 -3.390 1.00 88.19 174 LEU A N 1
ATOM 1376 C CA . LEU A 1 174 ? 10.813 -10.175 -3.092 1.00 88.19 174 LEU A CA 1
ATOM 1377 C C . LEU A 1 174 ? 10.048 -11.175 -2.207 1.00 88.19 174 LEU A C 1
ATOM 1379 O O . LEU A 1 174 ? 9.396 -10.759 -1.259 1.00 88.19 174 LEU A O 1
ATOM 1383 N N . ALA A 1 175 ? 10.215 -12.483 -2.429 1.00 87.38 175 ALA A N 1
ATOM 1384 C CA . ALA A 1 175 ? 9.625 -13.550 -1.612 1.00 87.38 175 ALA A CA 1
ATOM 1385 C C . ALA A 1 175 ? 10.153 -13.630 -0.160 1.00 87.38 175 ALA A C 1
ATOM 1387 O O . ALA A 1 175 ? 9.640 -14.420 0.628 1.00 87.38 175 ALA A O 1
ATOM 1388 N N . ARG A 1 176 ? 11.200 -12.867 0.189 1.00 86.25 176 ARG A N 1
ATOM 1389 C CA . ARG A 1 176 ? 11.777 -12.780 1.544 1.00 86.25 176 ARG A CA 1
ATOM 1390 C C . ARG A 1 176 ? 11.425 -11.478 2.268 1.00 86.25 176 ARG A C 1
ATOM 1392 O O . ARG A 1 176 ? 11.774 -11.337 3.436 1.00 86.25 176 ARG A O 1
ATOM 1399 N N . LEU A 1 177 ? 10.804 -10.518 1.584 1.00 86.81 177 LEU A N 1
ATOM 1400 C CA . LEU A 1 177 ? 10.461 -9.219 2.154 1.00 86.81 177 LEU A CA 1
ATOM 1401 C C . LEU A 1 177 ? 9.009 -9.253 2.669 1.00 86.81 177 LEU A C 1
ATOM 1403 O O . LEU A 1 177 ? 8.117 -9.533 1.874 1.00 86.81 177 LEU A O 1
ATOM 1407 N N . PRO A 1 178 ? 8.740 -8.929 3.948 1.00 85.19 178 PRO A N 1
ATOM 1408 C CA . PRO A 1 178 ? 7.388 -8.887 4.520 1.00 85.19 178 PRO A CA 1
ATOM 1409 C C . PRO A 1 178 ? 6.624 -7.602 4.127 1.00 85.19 178 PRO A C 1
ATOM 1411 O O . PRO A 1 178 ? 6.103 -6.888 4.982 1.00 85.19 178 PRO A O 1
ATOM 1414 N N . ILE A 1 179 ? 6.618 -7.262 2.833 1.00 85.06 179 ILE A N 1
ATOM 1415 C CA . ILE A 1 179 ? 5.924 -6.107 2.236 1.00 85.06 179 ILE A CA 1
ATOM 1416 C C . ILE A 1 179 ? 5.440 -6.452 0.821 1.00 85.06 179 ILE A C 1
ATOM 1418 O O . ILE A 1 179 ? 5.960 -7.367 0.184 1.00 85.06 179 ILE A O 1
ATOM 1422 N N . GLU A 1 180 ? 4.495 -5.676 0.276 1.00 80.38 180 GLU A N 1
ATOM 1423 C CA . GLU A 1 180 ? 4.019 -5.897 -1.094 1.00 80.38 180 GLU A CA 1
ATOM 1424 C C . GLU A 1 180 ? 5.182 -5.882 -2.119 1.00 80.38 180 GLU A C 1
ATOM 1426 O O . GLU A 1 180 ? 5.984 -4.939 -2.126 1.00 80.38 180 GLU A O 1
ATOM 1431 N N . PRO A 1 181 ? 5.265 -6.850 -3.058 1.00 83.25 181 PRO A N 1
ATOM 1432 C CA . PRO A 1 181 ? 6.403 -6.976 -3.980 1.00 83.25 181 PRO A CA 1
ATOM 1433 C C . PRO A 1 181 ? 6.712 -5.735 -4.837 1.00 83.25 181 PRO A C 1
ATOM 1435 O O . PRO A 1 181 ? 7.845 -5.553 -5.283 1.00 83.25 181 PRO A O 1
ATOM 1438 N N . ARG A 1 182 ? 5.723 -4.855 -5.057 1.00 80.75 182 ARG A N 1
ATOM 1439 C CA . ARG A 1 182 ? 5.881 -3.581 -5.784 1.00 80.75 182 ARG A CA 1
ATOM 1440 C C . ARG A 1 182 ? 6.697 -2.569 -4.964 1.00 80.75 182 ARG A C 1
ATOM 1442 O O . ARG A 1 182 ? 7.628 -1.962 -5.495 1.00 80.75 182 ARG A O 1
ATOM 1449 N N . LEU A 1 183 ? 6.427 -2.481 -3.657 1.00 85.06 183 LEU A N 1
ATOM 1450 C CA . LEU A 1 183 ? 7.236 -1.726 -2.694 1.00 85.06 183 LEU A CA 1
ATOM 1451 C C . LEU A 1 183 ? 8.631 -2.356 -2.547 1.00 85.06 183 LEU A C 1
ATOM 1453 O O . LEU A 1 183 ? 9.630 -1.644 -2.536 1.00 85.06 183 LEU A O 1
ATOM 1457 N N . GLY A 1 184 ? 8.725 -3.690 -2.554 1.00 87.06 184 GLY A N 1
ATOM 1458 C CA . GLY A 1 184 ? 10.010 -4.398 -2.587 1.00 87.06 184 GLY A CA 1
ATOM 1459 C C . GLY A 1 184 ? 10.875 -4.038 -3.805 1.00 87.06 184 GLY A C 1
ATOM 1460 O O . GLY A 1 184 ? 12.052 -3.714 -3.645 1.00 87.06 184 GLY A O 1
ATOM 1461 N N . LYS A 1 185 ? 10.303 -4.007 -5.021 1.00 84.69 185 LYS A N 1
ATOM 1462 C CA . LYS A 1 185 ? 11.025 -3.612 -6.250 1.00 84.69 185 LYS A CA 1
ATOM 1463 C C . LYS A 1 185 ? 11.465 -2.140 -6.201 1.00 84.69 185 LYS A C 1
ATOM 1465 O O . LYS A 1 185 ? 12.574 -1.820 -6.622 1.00 84.69 185 LYS A O 1
ATOM 1470 N N . MET A 1 186 ? 10.629 -1.261 -5.646 1.00 86.69 186 MET A N 1
ATOM 1471 C CA . MET A 1 186 ? 10.946 0.154 -5.408 1.00 86.69 186 MET A CA 1
ATOM 1472 C C . MET A 1 186 ? 12.104 0.337 -4.416 1.00 86.69 186 MET A C 1
ATOM 1474 O O . MET A 1 186 ? 13.026 1.108 -4.676 1.00 86.69 186 MET A O 1
ATOM 1478 N N . MET A 1 187 ? 12.086 -0.406 -3.309 1.00 87.25 187 MET A N 1
ATOM 1479 C CA . MET A 1 187 ? 13.125 -0.391 -2.279 1.00 87.25 187 MET A CA 1
ATOM 1480 C C . MET A 1 187 ? 14.471 -0.890 -2.817 1.00 87.25 187 MET A C 1
ATOM 1482 O O . MET A 1 187 ? 15.484 -0.223 -2.623 1.00 87.25 187 MET A O 1
ATOM 1486 N N . ILE A 1 188 ? 14.468 -1.983 -3.588 1.00 86.62 188 ILE A N 1
ATOM 1487 C CA . ILE A 1 188 ? 15.646 -2.499 -4.307 1.00 86.62 188 ILE A CA 1
ATOM 1488 C C . ILE A 1 188 ? 16.229 -1.441 -5.256 1.00 86.62 188 ILE A C 1
ATOM 1490 O O . ILE A 1 188 ? 17.437 -1.219 -5.256 1.00 86.62 188 ILE A O 1
ATOM 1494 N N . MET A 1 189 ? 15.391 -0.742 -6.029 1.00 85.38 189 MET A N 1
ATOM 1495 C CA . MET A 1 189 ? 15.848 0.363 -6.883 1.00 85.38 189 MET A CA 1
ATOM 1496 C C . MET A 1 189 ? 16.415 1.529 -6.055 1.00 85.38 189 MET A C 1
ATOM 1498 O O . MET A 1 189 ? 17.429 2.113 -6.432 1.00 85.38 189 MET A O 1
ATOM 1502 N N . GLY A 1 190 ? 15.834 1.818 -4.887 1.00 87.12 190 GLY A N 1
ATOM 1503 C CA . GLY A 1 190 ? 16.389 2.764 -3.916 1.00 87.12 190 GLY A CA 1
ATOM 1504 C C . GLY A 1 190 ? 17.804 2.407 -3.470 1.00 87.12 190 GLY A C 1
ATOM 1505 O O . GLY A 1 190 ? 18.650 3.294 -3.370 1.00 87.12 190 GLY A O 1
ATOM 1506 N N . CYS A 1 191 ? 18.080 1.119 -3.258 1.00 84.56 191 CYS A N 1
ATOM 1507 C CA . CYS A 1 191 ? 19.415 0.630 -2.924 1.00 84.56 191 CYS A CA 1
ATOM 1508 C C . CYS A 1 191 ? 20.426 0.809 -4.069 1.00 84.56 191 CYS A C 1
ATOM 1510 O O . CYS A 1 191 ? 21.575 1.146 -3.798 1.00 84.56 191 CYS A O 1
ATOM 1512 N N . ILE A 1 192 ? 20.008 0.657 -5.333 1.00 83.38 192 ILE A N 1
ATOM 1513 C CA . ILE A 1 192 ? 20.860 0.920 -6.512 1.00 83.38 192 ILE A CA 1
ATOM 1514 C C . ILE A 1 192 ? 21.175 2.419 -6.648 1.00 83.38 192 ILE A C 1
ATOM 1516 O O . ILE A 1 192 ? 22.309 2.784 -6.945 1.00 83.38 192 ILE A O 1
ATOM 1520 N N . PHE A 1 193 ? 20.194 3.293 -6.407 1.00 84.44 193 PHE A N 1
ATOM 1521 C CA . PHE A 1 193 ? 20.346 4.750 -6.525 1.00 84.44 193 PHE A CA 1
ATOM 1522 C C . PHE A 1 193 ? 20.769 5.456 -5.222 1.00 84.44 193 PHE A C 1
ATOM 1524 O O . PHE A 1 193 ? 20.596 6.667 -5.097 1.00 84.44 193 PHE A O 1
ATOM 1531 N N . HIS A 1 194 ? 21.309 4.721 -4.243 1.00 83.81 194 HIS A N 1
ATOM 1532 C CA . HIS A 1 194 ? 21.814 5.239 -2.956 1.00 83.81 194 HIS A CA 1
ATOM 1533 C C . HIS A 1 194 ? 20.806 6.032 -2.091 1.00 83.81 194 HIS A C 1
ATOM 1535 O O . HIS A 1 194 ? 21.197 6.677 -1.122 1.00 83.81 194 HIS A O 1
ATOM 1541 N N . VAL A 1 195 ? 19.501 5.927 -2.373 1.00 87.06 195 VAL A N 1
ATOM 1542 C CA . VAL A 1 195 ? 18.392 6.511 -1.579 1.00 87.06 195 VAL A CA 1
ATOM 1543 C C . VAL A 1 195 ? 17.594 5.445 -0.809 1.00 87.06 195 VAL A C 1
ATOM 1545 O O . VAL A 1 195 ? 16.451 5.663 -0.400 1.00 87.06 195 VAL A O 1
ATOM 1548 N N . GLY A 1 196 ? 18.183 4.262 -0.618 1.00 86.94 196 GLY A N 1
ATOM 1549 C CA . GLY A 1 196 ? 17.497 3.096 -0.063 1.00 86.94 196 GLY A CA 1
ATOM 1550 C C . GLY A 1 196 ? 16.952 3.312 1.349 1.00 86.94 196 GLY A C 1
ATOM 1551 O O . GLY A 1 196 ? 15.869 2.827 1.640 1.00 86.94 196 GLY A O 1
ATOM 1552 N N . ASP A 1 197 ? 17.606 4.106 2.205 1.00 86.62 197 ASP A N 1
ATOM 1553 C CA . ASP A 1 197 ? 17.093 4.375 3.560 1.00 86.62 197 ASP A CA 1
ATOM 1554 C C . ASP A 1 197 ? 15.760 5.155 3.549 1.00 86.62 197 ASP A C 1
ATOM 1556 O O . ASP A 1 197 ? 14.833 4.818 4.294 1.00 86.62 197 ASP A O 1
ATOM 1560 N N . ALA A 1 198 ? 15.613 6.122 2.634 1.00 89.19 198 ALA A N 1
ATOM 1561 C CA . ALA A 1 198 ? 14.352 6.821 2.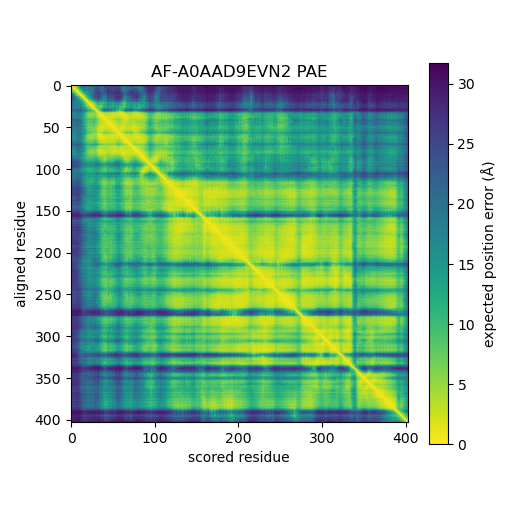390 1.00 89.19 198 ALA A CA 1
ATOM 1562 C C . ALA A 1 198 ? 13.276 5.877 1.832 1.00 89.19 198 ALA A C 1
ATOM 1564 O O . ALA A 1 198 ? 12.127 5.922 2.272 1.00 89.19 198 ALA A O 1
ATOM 1565 N N . MET A 1 199 ? 13.647 4.986 0.905 1.00 89.62 199 MET A N 1
ATOM 1566 C CA . MET A 1 199 ? 12.725 3.993 0.344 1.00 89.62 199 MET A CA 1
ATOM 1567 C C . MET A 1 199 ? 12.293 2.934 1.363 1.00 89.62 199 MET A C 1
ATOM 1569 O O . MET A 1 199 ? 11.110 2.604 1.385 1.00 89.62 199 MET A O 1
ATOM 1573 N N . CYS A 1 200 ? 13.176 2.463 2.249 1.00 89.06 200 CYS A N 1
ATOM 1574 C CA . CYS A 1 200 ? 12.799 1.611 3.379 1.00 89.06 200 CYS A CA 1
ATOM 1575 C C . CYS A 1 200 ? 11.819 2.348 4.301 1.00 89.06 200 CYS A C 1
ATOM 1577 O O . CYS A 1 200 ? 10.778 1.795 4.634 1.00 89.06 200 CYS A O 1
ATOM 1579 N N . THR A 1 201 ? 12.118 3.606 4.657 1.00 89.31 201 THR A N 1
ATOM 1580 C CA . THR A 1 201 ? 11.268 4.433 5.537 1.00 89.31 201 THR A CA 1
ATOM 1581 C C . THR A 1 201 ? 9.867 4.631 4.963 1.00 89.31 201 THR A C 1
ATOM 1583 O O . THR A 1 201 ? 8.884 4.479 5.681 1.00 89.31 201 THR A O 1
ATOM 1586 N N . ILE A 1 202 ? 9.754 4.954 3.671 1.00 89.56 202 ILE A N 1
ATOM 1587 C CA . ILE A 1 202 ? 8.445 5.153 3.043 1.00 89.56 202 ILE A CA 1
ATOM 1588 C C . ILE A 1 202 ? 7.718 3.819 2.854 1.00 89.56 202 ILE A C 1
ATOM 1590 O O . ILE A 1 202 ? 6.536 3.745 3.174 1.00 89.56 202 ILE A O 1
ATOM 1594 N N . SER A 1 203 ? 8.405 2.769 2.389 1.00 87.88 203 SER A N 1
ATOM 1595 C CA . SER A 1 203 ? 7.780 1.458 2.147 1.00 87.88 203 SER A CA 1
ATOM 1596 C C . SER A 1 203 ? 7.202 0.859 3.429 1.00 87.88 203 SER A C 1
ATOM 1598 O O . SER A 1 203 ? 6.103 0.311 3.392 1.00 87.88 203 SER A O 1
ATOM 1600 N N . THR A 1 204 ? 7.881 1.012 4.573 1.00 85.62 204 THR A N 1
ATOM 1601 C CA . THR A 1 204 ? 7.316 0.601 5.866 1.00 85.62 204 THR A CA 1
ATOM 1602 C C . THR A 1 204 ? 6.210 1.540 6.325 1.00 85.62 204 THR A C 1
ATOM 1604 O O . THR A 1 204 ? 5.165 1.051 6.745 1.00 85.62 204 THR A O 1
ATOM 1607 N N . ALA A 1 205 ? 6.364 2.862 6.189 1.00 85.06 205 ALA A N 1
ATOM 1608 C CA . ALA A 1 205 ? 5.311 3.814 6.553 1.00 85.06 205 ALA A CA 1
ATOM 1609 C C . ALA A 1 205 ? 3.999 3.572 5.781 1.00 85.06 205 ALA A C 1
ATOM 1611 O O . ALA A 1 205 ? 2.927 3.752 6.348 1.00 85.06 205 ALA A O 1
ATOM 1612 N N . THR A 1 206 ? 4.058 3.104 4.527 1.00 82.31 206 THR A N 1
ATOM 1613 C CA . THR A 1 206 ? 2.866 2.719 3.746 1.00 82.31 206 THR A CA 1
ATOM 1614 C C . THR A 1 206 ? 2.209 1.405 4.180 1.00 82.31 206 THR A C 1
ATOM 1616 O O . THR A 1 206 ? 1.061 1.164 3.813 1.00 82.31 206 THR A O 1
ATOM 1619 N N . CYS A 1 207 ? 2.890 0.561 4.962 1.00 77.81 207 CYS A N 1
ATOM 1620 C CA . CYS A 1 207 ? 2.322 -0.672 5.523 1.00 77.81 207 CYS A CA 1
ATOM 1621 C C . CYS A 1 207 ? 1.596 -0.449 6.863 1.00 77.81 207 CYS A C 1
ATOM 1623 O O . CYS A 1 207 ? 0.859 -1.327 7.314 1.00 77.81 207 CYS A O 1
ATOM 1625 N N . PHE A 1 208 ? 1.781 0.712 7.495 1.00 75.00 208 PHE A N 1
ATOM 1626 C CA . PHE A 1 208 ? 1.202 1.061 8.793 1.00 75.00 208 PHE A CA 1
ATOM 1627 C C . PHE A 1 208 ? 0.198 2.225 8.675 1.00 75.00 208 PHE A C 1
ATOM 1629 O O . PHE A 1 208 ? 0.105 2.876 7.634 1.00 75.00 208 PHE A O 1
ATOM 1636 N N . PRO A 1 209 ? -0.599 2.503 9.725 1.00 72.44 209 PRO A N 1
ATOM 1637 C CA . PRO A 1 209 ? -1.369 3.741 9.818 1.00 72.44 209 PRO A CA 1
ATOM 1638 C C . PRO A 1 209 ? -0.513 4.999 9.619 1.00 72.44 209 PRO A C 1
ATOM 1640 O O . PRO A 1 209 ? 0.651 5.027 10.005 1.00 72.44 209 PRO A O 1
ATOM 1643 N N . GLU A 1 210 ? -1.109 6.076 9.102 1.00 75.00 210 GLU A N 1
ATOM 1644 C CA . GLU A 1 210 ? -0.459 7.392 9.091 1.00 75.00 210 GLU A CA 1
ATOM 1645 C C . GLU A 1 210 ? -0.129 7.837 10.541 1.00 75.00 210 GLU A C 1
ATOM 1647 O O . GLU A 1 210 ? -0.996 7.754 11.416 1.00 75.00 210 GLU A O 1
ATOM 1652 N N . PRO A 1 211 ? 1.078 8.369 10.826 1.00 75.88 211 PRO A N 1
ATOM 1653 C CA . PRO A 1 211 ? 1.436 8.899 12.145 1.00 75.88 211 PRO A CA 1
ATOM 1654 C C . PRO A 1 211 ? 0.759 10.247 12.461 1.00 75.88 211 PRO A C 1
ATOM 1656 O O . PRO A 1 211 ? 0.848 10.731 13.592 1.00 75.88 211 PRO A O 1
ATOM 1659 N N . PHE A 1 212 ? 0.089 10.860 11.476 1.00 75.69 212 PHE A N 1
ATOM 1660 C CA . PHE A 1 212 ? -0.674 12.096 11.627 1.00 75.69 212 PHE A CA 1
ATOM 1661 C C . PHE A 1 212 ? -1.939 11.864 12.460 1.00 75.69 212 PHE A C 1
ATOM 1663 O O . PHE A 1 212 ? -2.899 11.239 12.009 1.00 75.69 212 PHE A O 1
ATOM 1670 N N . ILE A 1 213 ? -1.994 12.451 13.654 1.00 66.69 213 ILE A N 1
ATOM 1671 C CA . ILE A 1 213 ? -3.210 12.437 14.472 1.00 66.69 213 ILE A CA 1
ATOM 1672 C C . ILE A 1 213 ? -4.256 13.345 13.802 1.00 66.69 213 ILE A C 1
ATOM 1674 O O . ILE A 1 213 ? -4.142 14.572 13.813 1.00 66.69 213 ILE A O 1
ATOM 1678 N N . SER A 1 214 ? -5.276 12.745 13.179 1.00 61.66 214 SER A N 1
ATOM 1679 C CA . SER A 1 214 ? -6.385 13.472 12.553 1.00 61.66 214 SER A CA 1
ATOM 1680 C C . SER A 1 214 ? -7.731 12.795 12.812 1.00 61.66 214 SER A C 1
ATOM 1682 O O . SER A 1 214 ? -8.011 11.704 12.324 1.00 61.66 214 SER A O 1
ATOM 1684 N N . GLU A 1 215 ? -8.599 13.476 13.560 1.00 62.28 215 GLU A N 1
ATOM 1685 C CA . GLU A 1 215 ? -9.920 12.997 13.999 1.00 62.28 215 GLU A CA 1
ATOM 1686 C C . GLU A 1 215 ? -10.970 13.039 12.863 1.00 62.28 215 GLU A C 1
ATOM 1688 O O . GLU A 1 215 ? -12.002 13.704 12.968 1.00 62.28 215 GLU A O 1
ATOM 1693 N N . GLY A 1 216 ? -10.672 12.443 11.703 1.00 55.88 216 GLY A N 1
ATOM 1694 C CA . GLY A 1 216 ? -11.503 12.526 10.488 1.00 55.88 216 GLY A CA 1
ATOM 1695 C C . GLY A 1 216 ? -11.582 13.929 9.857 1.00 55.88 216 GLY A C 1
ATOM 1696 O O . GLY A 1 216 ? -12.324 14.150 8.891 1.00 55.88 216 GLY A O 1
ATOM 1697 N N . LYS A 1 217 ? -10.821 14.881 10.405 1.00 66.81 217 LYS A N 1
ATOM 1698 C CA . LYS A 1 217 ? -10.702 16.272 9.959 1.00 66.81 217 LYS A CA 1
ATOM 1699 C C . LYS A 1 217 ? -9.765 16.360 8.741 1.00 66.81 217 LYS A C 1
ATOM 1701 O O . LYS A 1 217 ? -9.260 15.365 8.230 1.00 66.81 217 LYS A O 1
ATOM 1706 N N . ARG A 1 218 ? -9.579 17.571 8.217 1.00 73.56 218 ARG A N 1
ATOM 1707 C CA . ARG A 1 218 ? -8.540 17.858 7.216 1.00 73.56 218 ARG A CA 1
ATOM 1708 C C . ARG A 1 218 ? -7.199 18.047 7.934 1.00 73.56 218 ARG A C 1
ATOM 1710 O O . ARG A 1 218 ? -7.201 18.595 9.035 1.00 73.56 218 ARG A O 1
ATOM 1717 N N . LEU A 1 219 ? -6.074 17.680 7.314 1.00 77.06 219 LEU A N 1
ATOM 1718 C CA . LEU A 1 219 ? -4.755 18.059 7.841 1.00 77.06 219 LEU A CA 1
ATOM 1719 C C . LEU A 1 219 ? -4.635 19.581 8.036 1.00 77.06 219 LEU A C 1
ATOM 1721 O O . LEU A 1 219 ? -4.939 20.367 7.132 1.00 77.06 219 LEU A O 1
ATOM 1725 N N . GLY A 1 220 ? -4.157 19.981 9.216 1.00 79.56 220 GLY A N 1
ATOM 1726 C CA . GLY A 1 220 ? -3.774 21.360 9.512 1.00 79.56 220 GLY A CA 1
ATOM 1727 C C . GLY A 1 220 ? -2.451 21.748 8.846 1.00 79.56 220 GLY A C 1
ATOM 1728 O O . GLY A 1 220 ? -1.697 20.889 8.389 1.00 79.56 220 GLY A O 1
ATOM 1729 N N . PHE A 1 221 ? -2.154 23.049 8.814 1.00 82.12 221 PHE A N 1
ATOM 1730 C CA . PHE A 1 221 ? -0.979 23.606 8.130 1.00 82.12 221 PHE A CA 1
ATOM 1731 C C . PHE A 1 221 ? 0.347 22.931 8.524 1.00 82.12 221 PHE A C 1
ATOM 1733 O O . PHE A 1 221 ? 1.143 22.631 7.642 1.00 82.12 221 PHE A O 1
ATOM 1740 N N . VAL A 1 222 ? 0.543 22.607 9.809 1.00 81.06 222 VAL A N 1
ATOM 1741 C CA . VAL A 1 222 ? 1.754 21.931 10.319 1.00 81.06 222 VAL A CA 1
ATOM 1742 C C . VAL A 1 222 ? 1.985 20.580 9.633 1.00 81.06 222 VAL A C 1
ATOM 1744 O O . VAL A 1 222 ? 3.057 20.354 9.082 1.00 81.06 222 VAL A O 1
ATOM 1747 N N . HIS A 1 223 ? 0.971 19.707 9.583 1.00 78.88 223 HIS A N 1
ATOM 1748 C CA . HIS A 1 223 ? 1.094 18.390 8.942 1.00 78.88 223 HIS A CA 1
ATOM 1749 C C . HIS A 1 223 ? 1.365 18.505 7.434 1.00 78.88 223 HIS A C 1
ATOM 1751 O O . HIS A 1 223 ? 2.084 17.691 6.862 1.00 78.88 223 HIS A O 1
ATOM 1757 N N . ARG A 1 224 ? 0.831 19.550 6.787 1.00 82.62 224 ARG A N 1
ATOM 1758 C CA . ARG A 1 224 ? 1.072 19.825 5.363 1.00 82.62 224 ARG A CA 1
ATOM 1759 C C . ARG A 1 224 ? 2.472 20.392 5.100 1.00 82.62 224 ARG A C 1
ATOM 1761 O O . ARG A 1 224 ? 3.010 20.158 4.025 1.00 82.62 224 ARG A O 1
ATOM 1768 N N . ASN A 1 225 ? 3.077 21.082 6.068 1.00 86.81 225 ASN A N 1
ATOM 1769 C CA . ASN A 1 225 ? 4.411 21.672 5.935 1.00 86.81 225 ASN A CA 1
ATOM 1770 C C . ASN A 1 225 ? 5.521 20.615 5.783 1.00 86.81 225 ASN A C 1
ATOM 1772 O O . ASN A 1 225 ? 6.507 20.876 5.101 1.00 86.81 225 ASN A O 1
ATOM 1776 N N . PHE A 1 226 ? 5.336 19.402 6.322 1.00 88.00 226 PHE A N 1
ATOM 1777 C CA . PHE A 1 226 ? 6.256 18.277 6.093 1.00 88.00 226 PHE A CA 1
ATOM 1778 C C . PHE A 1 226 ? 6.359 17.864 4.612 1.00 88.00 226 PHE A C 1
ATOM 1780 O O . PHE A 1 226 ? 7.363 17.286 4.217 1.00 88.00 226 PHE A O 1
ATOM 1787 N N . ALA A 1 227 ? 5.372 18.185 3.764 1.00 86.19 227 ALA A N 1
ATOM 1788 C CA . ALA A 1 227 ? 5.466 17.949 2.320 1.00 86.19 227 ALA A CA 1
ATOM 1789 C C . ALA A 1 227 ? 6.385 18.954 1.594 1.00 86.19 227 ALA A C 1
ATOM 1791 O O . ALA A 1 227 ? 6.716 18.748 0.422 1.00 86.19 227 ALA A O 1
ATOM 1792 N N . GLY A 1 228 ? 6.748 20.064 2.251 1.00 87.12 228 GLY A N 1
ATOM 1793 C CA . GLY A 1 228 ? 7.476 21.183 1.656 1.00 87.12 228 GLY A CA 1
ATOM 1794 C C . GLY A 1 228 ? 6.859 21.647 0.331 1.00 87.12 228 GLY A C 1
ATOM 1795 O O . GLY A 1 228 ? 5.642 21.737 0.178 1.00 87.12 228 GLY A O 1
ATOM 1796 N N . SER A 1 229 ? 7.716 21.883 -0.661 1.00 86.06 229 SER A N 1
ATOM 1797 C CA . SER A 1 229 ? 7.343 22.172 -2.052 1.00 86.06 229 SER A CA 1
ATOM 1798 C C . SER A 1 229 ? 7.141 20.918 -2.920 1.00 86.06 229 SER A C 1
ATOM 1800 O O . SER A 1 229 ? 7.021 21.034 -4.139 1.00 86.06 229 SER A O 1
ATOM 1802 N N . ARG A 1 230 ? 7.132 19.707 -2.337 1.00 86.19 230 ARG A N 1
ATOM 1803 C CA . ARG A 1 230 ? 7.130 18.433 -3.085 1.00 86.19 230 ARG A CA 1
ATOM 1804 C C . ARG A 1 230 ? 5.752 17.813 -3.308 1.00 86.19 230 ARG A C 1
ATOM 1806 O O . ARG A 1 230 ? 5.675 16.828 -4.032 1.00 86.19 230 ARG A O 1
ATOM 1813 N N . PHE A 1 231 ? 4.687 18.373 -2.724 1.00 87.56 231 PHE A N 1
ATOM 1814 C CA . PHE A 1 231 ? 3.291 17.974 -2.983 1.00 87.56 231 PHE A CA 1
ATOM 1815 C C . PHE A 1 231 ? 3.068 16.447 -2.928 1.00 87.56 231 PHE A C 1
ATOM 1817 O O . PHE A 1 231 ? 2.455 15.849 -3.812 1.00 87.56 231 PHE A O 1
ATOM 1824 N N . SER A 1 232 ? 3.610 15.786 -1.901 1.00 87.62 232 SER A N 1
ATOM 1825 C CA . SER A 1 232 ? 3.602 14.325 -1.791 1.00 87.62 232 SER A CA 1
ATOM 1826 C C . SER A 1 232 ? 3.417 13.880 -0.346 1.00 87.62 232 SER A C 1
ATOM 1828 O O . SER A 1 232 ? 4.215 14.224 0.526 1.00 87.62 232 SER A O 1
ATOM 1830 N N . ASP A 1 233 ? 2.377 13.079 -0.109 1.00 87.25 233 ASP A N 1
ATOM 1831 C CA . ASP A 1 233 ? 2.095 12.450 1.185 1.00 87.25 233 ASP A CA 1
ATOM 1832 C C . ASP A 1 233 ? 3.257 11.550 1.636 1.00 87.25 233 ASP A C 1
ATOM 1834 O O . ASP A 1 233 ? 3.670 11.590 2.790 1.00 87.25 233 ASP A O 1
ATOM 1838 N N . HIS A 1 234 ? 3.871 10.820 0.702 1.00 88.75 234 HIS A N 1
ATOM 1839 C CA . HIS A 1 234 ? 5.042 9.978 0.957 1.00 88.75 234 HIS A CA 1
ATOM 1840 C C . HIS A 1 234 ? 6.279 10.781 1.394 1.00 88.75 234 HIS A C 1
ATOM 1842 O O . HIS A 1 234 ? 7.021 10.341 2.270 1.00 88.75 234 HIS A O 1
ATOM 1848 N N . VAL A 1 235 ? 6.496 11.974 0.823 1.00 89.12 235 VAL A N 1
ATOM 1849 C CA . VAL A 1 235 ? 7.580 12.872 1.264 1.00 89.12 235 VAL A CA 1
ATOM 1850 C C . VAL A 1 235 ? 7.252 13.470 2.634 1.00 89.12 235 VAL A C 1
ATOM 1852 O O . VAL A 1 235 ? 8.131 13.537 3.486 1.00 89.12 235 VAL A O 1
ATOM 1855 N N . ALA A 1 236 ? 5.985 13.809 2.896 1.00 88.19 236 ALA A N 1
ATOM 1856 C CA . ALA A 1 236 ? 5.555 14.271 4.213 1.00 88.19 236 ALA A CA 1
ATOM 1857 C C . ALA A 1 236 ? 5.750 13.206 5.307 1.00 88.19 236 ALA A C 1
ATOM 1859 O O . ALA A 1 236 ? 6.203 13.539 6.400 1.00 88.19 236 ALA A O 1
ATOM 1860 N N . LEU A 1 237 ? 5.477 11.930 5.005 1.00 87.38 237 LEU A N 1
ATOM 1861 C CA . LEU A 1 237 ? 5.793 10.802 5.887 1.00 87.38 237 LEU A CA 1
ATOM 1862 C C . LEU A 1 237 ? 7.305 10.689 6.129 1.00 87.38 237 LEU A C 1
ATOM 1864 O O . LEU A 1 237 ? 7.726 10.598 7.279 1.00 87.38 237 LEU A O 1
ATOM 1868 N N . LEU A 1 238 ? 8.130 10.756 5.079 1.00 89.19 238 LEU A N 1
ATOM 1869 C CA . LEU A 1 238 ? 9.593 10.716 5.204 1.00 89.19 238 LEU A CA 1
ATOM 1870 C C . LEU A 1 238 ? 10.125 11.840 6.108 1.00 89.19 238 LEU A C 1
ATOM 1872 O O . LEU A 1 238 ? 10.875 11.566 7.043 1.00 89.19 238 LEU A O 1
ATOM 1876 N N . SER A 1 239 ? 9.695 13.085 5.890 1.00 89.12 239 SER A N 1
ATOM 1877 C CA . SER A 1 239 ? 10.106 14.226 6.716 1.00 89.12 239 SER A CA 1
ATOM 1878 C C . SER A 1 239 ? 9.557 14.164 8.147 1.00 89.12 239 SER A C 1
ATOM 1880 O O . SER A 1 239 ? 10.240 14.605 9.067 1.00 89.12 239 SER A O 1
ATOM 1882 N N . VAL A 1 240 ? 8.387 13.556 8.371 1.00 87.38 240 VAL A N 1
ATOM 1883 C CA . VAL A 1 240 ? 7.903 13.197 9.718 1.00 87.38 240 VAL A CA 1
ATOM 1884 C C . VAL A 1 240 ? 8.850 12.210 10.406 1.00 87.38 240 VAL A C 1
ATOM 1886 O O . VAL A 1 240 ? 9.226 12.428 11.557 1.00 87.38 240 VAL A O 1
ATOM 1889 N N . PHE A 1 241 ? 9.274 11.154 9.708 1.00 86.25 241 PHE A N 1
ATOM 1890 C CA . PHE A 1 241 ? 10.195 10.154 10.258 1.00 86.25 241 PHE A CA 1
ATOM 1891 C C . PHE A 1 241 ? 11.592 10.706 10.548 1.00 86.25 241 PHE A C 1
ATOM 1893 O O . PHE A 1 241 ? 12.246 10.225 11.469 1.00 86.25 241 PHE A O 1
ATOM 1900 N N . GLN A 1 242 ? 12.034 11.721 9.803 1.00 85.06 242 GLN A N 1
ATOM 1901 C CA . GLN A 1 242 ? 13.275 12.448 10.084 1.00 85.06 242 GLN A CA 1
ATOM 1902 C C . GLN A 1 242 ? 13.138 13.448 11.244 1.00 85.06 242 GLN A C 1
ATOM 1904 O O . GLN A 1 242 ? 14.124 13.708 11.925 1.00 85.06 242 GLN A O 1
ATOM 1909 N N . ALA A 1 243 ? 11.944 14.005 11.475 1.00 85.25 243 ALA A N 1
ATOM 1910 C CA . ALA A 1 243 ? 11.697 14.965 12.553 1.00 85.25 243 ALA A CA 1
ATOM 1911 C C . ALA A 1 243 ? 11.467 14.309 13.927 1.00 85.25 243 ALA A C 1
ATOM 1913 O O . ALA A 1 243 ? 11.818 14.913 14.934 1.00 85.25 243 ALA A O 1
ATOM 1914 N N . TRP A 1 244 ? 10.878 13.104 13.960 1.00 82.62 244 TRP A N 1
ATOM 1915 C CA . TRP A 1 244 ? 10.621 12.303 15.172 1.00 82.62 244 TRP A CA 1
ATOM 1916 C C . T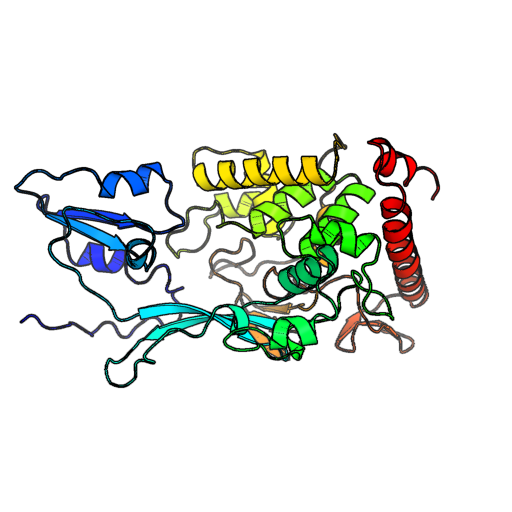RP A 1 244 ? 9.975 13.111 16.323 1.00 82.62 244 TRP A C 1
ATOM 1918 O O . TRP A 1 244 ? 10.476 13.183 17.441 1.00 82.62 244 TRP A O 1
ATOM 1928 N N . ASP A 1 245 ? 8.858 13.769 16.010 1.00 73.69 245 ASP A N 1
ATOM 1929 C CA . ASP A 1 245 ? 8.175 14.736 16.877 1.00 73.69 245 ASP A CA 1
ATOM 1930 C C . ASP A 1 245 ? 7.173 14.059 17.834 1.00 73.69 245 ASP A C 1
ATOM 1932 O O . ASP A 1 245 ? 6.218 13.425 17.377 1.00 73.69 245 ASP A O 1
ATOM 1936 N N . ASP A 1 246 ? 7.339 14.255 19.149 1.00 72.56 246 ASP A N 1
ATOM 1937 C CA . ASP A 1 246 ? 6.483 13.695 20.217 1.00 72.56 246 ASP A CA 1
ATOM 1938 C C . ASP A 1 246 ? 4.984 14.042 20.086 1.00 72.56 246 ASP A C 1
ATOM 1940 O O . ASP A 1 246 ? 4.132 13.407 20.709 1.00 72.56 246 ASP A O 1
ATOM 1944 N N . ARG A 1 247 ? 4.628 15.044 19.269 1.00 70.31 247 ARG A N 1
ATOM 1945 C CA . ARG A 1 247 ? 3.233 15.431 18.979 1.00 70.31 247 ARG A CA 1
ATOM 1946 C C . ARG A 1 247 ? 2.536 14.497 17.978 1.00 70.31 247 ARG A C 1
ATOM 1948 O O . ARG A 1 247 ? 1.360 14.699 17.672 1.00 70.31 247 ARG A O 1
ATOM 1955 N N . LEU A 1 248 ? 3.251 13.512 17.436 1.00 76.62 248 LEU A N 1
ATOM 1956 C CA . LEU A 1 248 ? 2.760 12.522 16.477 1.00 76.62 248 LEU A CA 1
ATOM 1957 C C . LEU A 1 248 ? 2.460 11.182 17.164 1.00 76.62 248 LEU A C 1
ATOM 1959 O O . LEU A 1 248 ? 2.685 10.994 18.358 1.00 76.62 248 LEU A O 1
ATOM 1963 N N . ASN A 1 249 ? 1.943 10.204 16.415 1.00 76.50 249 ASN A N 1
ATOM 1964 C CA . ASN A 1 249 ? 1.721 8.870 16.969 1.00 76.50 249 ASN A CA 1
ATOM 1965 C C . ASN A 1 249 ? 3.044 8.100 17.145 1.00 76.50 249 ASN A C 1
ATOM 1967 O O . ASN A 1 249 ? 3.431 7.292 16.297 1.00 76.50 249 ASN A O 1
ATOM 1971 N N . MET A 1 250 ? 3.702 8.299 18.289 1.00 76.62 250 MET A N 1
ATOM 1972 C CA . MET A 1 250 ? 4.976 7.660 18.643 1.00 76.62 250 MET A CA 1
ATOM 1973 C C . MET A 1 250 ? 4.940 6.128 18.573 1.00 76.62 250 MET A C 1
ATOM 1975 O O . MET A 1 250 ? 5.943 5.507 18.230 1.00 76.62 250 MET A O 1
ATOM 1979 N N . SER A 1 251 ? 3.784 5.495 18.816 1.00 71.56 251 SER A N 1
ATOM 1980 C CA . SER A 1 251 ? 3.661 4.037 18.670 1.00 71.56 251 SER A CA 1
ATOM 1981 C C . SER A 1 251 ? 3.734 3.587 17.204 1.00 71.56 251 SER A C 1
ATOM 1983 O O . SER A 1 251 ? 4.374 2.582 16.904 1.00 71.56 251 SER A O 1
ATOM 1985 N N . THR A 1 252 ? 3.166 4.372 16.282 1.00 79.00 252 THR A N 1
ATOM 1986 C CA . THR A 1 252 ? 3.297 4.160 14.830 1.00 79.00 252 THR A CA 1
ATOM 1987 C C . THR A 1 252 ? 4.732 4.403 14.371 1.00 79.00 252 THR A C 1
ATOM 1989 O O . THR A 1 252 ? 5.284 3.577 13.640 1.00 79.00 252 THR A O 1
ATOM 1992 N N . LEU A 1 253 ? 5.361 5.493 14.835 1.00 82.56 253 LEU A N 1
ATOM 1993 C CA . LEU A 1 253 ? 6.755 5.799 14.501 1.00 82.56 253 LEU A CA 1
ATOM 1994 C C . LEU A 1 253 ? 7.698 4.670 14.955 1.00 82.56 253 LEU A C 1
ATOM 1996 O O . LEU A 1 253 ? 8.523 4.206 14.168 1.00 82.56 253 LEU A O 1
ATOM 2000 N N . ARG A 1 254 ? 7.517 4.141 16.174 1.00 80.62 254 ARG A N 1
ATOM 2001 C CA . ARG A 1 254 ? 8.327 3.028 16.694 1.00 80.62 254 ARG A CA 1
ATOM 2002 C C . ARG A 1 254 ? 8.147 1.732 15.897 1.00 80.62 254 ARG A C 1
ATOM 2004 O O . ARG A 1 254 ? 9.145 1.150 15.489 1.00 80.62 254 ARG A O 1
ATOM 2011 N N . MET A 1 255 ? 6.908 1.314 15.612 1.00 77.69 255 MET A N 1
ATOM 2012 C CA . MET A 1 255 ? 6.645 0.091 14.827 1.00 77.69 255 MET A CA 1
ATOM 2013 C C . MET A 1 255 ? 7.211 0.189 13.401 1.00 77.69 255 MET A C 1
ATOM 2015 O O . MET A 1 255 ? 7.799 -0.762 12.891 1.00 77.69 255 MET A O 1
ATOM 2019 N N . THR A 1 256 ? 7.099 1.362 12.775 1.00 83.94 256 THR A N 1
ATOM 2020 C CA . THR A 1 256 ? 7.646 1.605 11.432 1.00 83.94 256 THR A CA 1
ATOM 2021 C C . THR A 1 256 ? 9.178 1.619 11.428 1.00 83.94 256 THR A C 1
ATOM 2023 O O . THR A 1 256 ? 9.791 1.127 10.480 1.00 83.94 256 THR A O 1
ATOM 2026 N N . TRP A 1 257 ? 9.807 2.143 12.487 1.00 85.81 257 TRP A N 1
ATOM 2027 C CA . TRP A 1 257 ? 11.259 2.084 12.678 1.00 85.81 257 TRP A CA 1
ATOM 2028 C C . TRP A 1 257 ? 11.753 0.646 12.887 1.00 85.81 257 TRP A C 1
ATOM 2030 O O . TRP A 1 257 ? 12.709 0.231 12.238 1.00 85.81 257 TRP A O 1
ATOM 2040 N N . GLU A 1 258 ? 11.078 -0.135 13.732 1.00 84.12 258 GLU A N 1
ATOM 2041 C CA . GLU A 1 258 ? 11.385 -1.556 13.958 1.00 84.12 258 GLU A CA 1
ATOM 2042 C C . GLU A 1 258 ? 11.314 -2.354 12.642 1.00 84.12 258 GLU A C 1
ATOM 2044 O O . GLU A 1 258 ? 12.263 -3.058 12.294 1.00 84.12 258 GLU A O 1
ATOM 2049 N N . ALA A 1 259 ? 10.257 -2.158 11.846 1.00 85.81 259 ALA A N 1
ATOM 2050 C CA . ALA A 1 259 ? 10.138 -2.759 10.517 1.00 85.81 259 ALA A CA 1
ATOM 2051 C C . ALA A 1 259 ? 11.219 -2.261 9.534 1.00 85.81 259 ALA A C 1
ATOM 2053 O O . ALA A 1 259 ? 11.751 -3.042 8.746 1.00 85.81 259 ALA A O 1
ATOM 2054 N N . LYS A 1 260 ? 11.587 -0.971 9.579 1.00 87.69 260 LYS A N 1
ATOM 2055 C CA . LYS A 1 260 ? 12.646 -0.395 8.727 1.00 87.69 260 LYS A CA 1
ATOM 2056 C C . LYS A 1 260 ? 13.996 -1.062 8.997 1.00 87.69 260 LYS A C 1
ATOM 2058 O O . LYS A 1 260 ? 14.722 -1.345 8.046 1.00 87.69 260 LYS A O 1
ATOM 2063 N N . VAL A 1 261 ? 14.325 -1.318 10.266 1.00 86.44 261 VAL A N 1
ATOM 2064 C CA . VAL A 1 261 ? 15.550 -2.037 10.650 1.00 86.44 261 VAL A CA 1
ATOM 2065 C C . VAL A 1 261 ? 15.532 -3.457 10.075 1.00 86.44 261 VAL A C 1
ATOM 2067 O O . VAL A 1 261 ? 16.462 -3.817 9.356 1.00 86.44 261 VAL A O 1
ATOM 2070 N N . GLN A 1 262 ? 14.436 -4.201 10.257 1.00 86.81 262 GLN A N 1
ATOM 2071 C CA . GLN A 1 262 ? 14.284 -5.562 9.718 1.00 86.81 262 GLN A CA 1
ATOM 2072 C C . GLN A 1 262 ? 14.458 -5.621 8.188 1.00 86.81 262 GLN A C 1
ATOM 2074 O O . GLN A 1 262 ? 15.162 -6.490 7.677 1.00 86.81 262 GLN A O 1
ATOM 2079 N N . LEU A 1 263 ? 13.886 -4.677 7.427 1.00 86.12 263 LEU A N 1
ATOM 2080 C CA . LEU A 1 263 ? 14.075 -4.642 5.967 1.00 86.12 263 LEU A CA 1
ATOM 2081 C C . LEU A 1 263 ? 15.524 -4.331 5.557 1.00 86.12 263 LEU A C 1
ATOM 2083 O O . LEU A 1 263 ? 16.013 -4.895 4.576 1.00 86.12 263 LEU A O 1
ATOM 2087 N N . LYS A 1 264 ? 16.231 -3.468 6.302 1.00 85.56 264 LYS A N 1
ATOM 2088 C CA . LYS A 1 264 ? 17.655 -3.172 6.050 1.00 85.56 264 LYS A CA 1
ATOM 2089 C C . LYS A 1 264 ? 18.559 -4.364 6.367 1.00 85.56 264 LYS A C 1
ATOM 2091 O O . LYS A 1 264 ? 19.531 -4.576 5.642 1.00 85.56 264 LYS A O 1
ATOM 2096 N N . GLU A 1 265 ? 18.220 -5.157 7.383 1.00 85.06 265 GLU A N 1
ATOM 2097 C CA . GLU A 1 265 ? 18.888 -6.427 7.692 1.00 85.06 265 GLU A CA 1
ATOM 2098 C C . GLU A 1 265 ? 18.678 -7.456 6.569 1.00 85.06 265 GLU A C 1
ATOM 2100 O O . GLU A 1 265 ? 19.655 -8.008 6.063 1.00 85.06 265 GLU A O 1
ATOM 2105 N N . ILE A 1 266 ? 17.437 -7.652 6.099 1.00 83.75 266 ILE A N 1
ATOM 2106 C CA . ILE A 1 266 ? 17.113 -8.608 5.019 1.00 83.75 266 ILE A CA 1
ATOM 2107 C C . ILE A 1 266 ? 17.798 -8.237 3.689 1.00 83.75 266 ILE A C 1
ATOM 2109 O O . ILE A 1 266 ? 18.227 -9.129 2.954 1.00 83.75 266 ILE A O 1
ATOM 2113 N N . LEU A 1 267 ? 17.935 -6.942 3.375 1.00 78.88 267 LEU A N 1
ATOM 2114 C CA . LEU A 1 267 ? 18.671 -6.458 2.194 1.00 78.88 267 LEU A CA 1
ATOM 2115 C C . LEU A 1 267 ? 20.188 -6.276 2.418 1.00 78.88 267 LEU A C 1
ATOM 2117 O O . LEU A 1 267 ? 20.893 -5.904 1.477 1.00 78.88 267 LEU A O 1
ATOM 2121 N N . MET A 1 268 ? 20.691 -6.518 3.636 1.00 72.75 268 MET A N 1
ATOM 2122 C CA . MET A 1 268 ? 22.089 -6.305 4.049 1.00 72.75 268 MET A CA 1
ATOM 2123 C C . MET A 1 268 ? 22.638 -4.915 3.657 1.00 72.75 268 MET A C 1
ATOM 2125 O O . MET A 1 268 ? 23.777 -4.773 3.205 1.00 72.75 268 MET A O 1
ATOM 2129 N N . PHE A 1 269 ? 21.804 -3.878 3.789 1.00 70.69 269 PHE A N 1
ATOM 2130 C CA . PHE A 1 269 ? 21.994 -2.590 3.119 1.00 70.69 269 PHE A CA 1
ATOM 2131 C C . PHE A 1 269 ? 22.252 -1.423 4.089 1.00 70.69 269 PHE A C 1
ATOM 2133 O O . PHE A 1 269 ? 21.361 -0.972 4.813 1.00 70.69 269 PHE A O 1
ATOM 2140 N N . ASN A 1 270 ? 23.471 -0.876 4.025 1.00 59.41 270 ASN A N 1
ATOM 2141 C CA . ASN A 1 270 ? 23.947 0.240 4.848 1.00 59.41 270 ASN A CA 1
ATOM 2142 C C . ASN A 1 270 ? 24.489 1.406 3.996 1.00 59.41 270 ASN A C 1
ATOM 2144 O O . ASN A 1 270 ? 25.680 1.705 4.044 1.00 59.41 270 ASN A O 1
ATOM 2148 N N . THR A 1 271 ? 23.639 2.110 3.238 1.00 57.38 271 THR A N 1
ATOM 2149 C CA . THR A 1 271 ? 24.024 3.450 2.755 1.00 57.38 271 THR A CA 1
ATOM 2150 C C . THR A 1 271 ? 23.830 4.493 3.845 1.00 57.38 271 THR A C 1
ATOM 2152 O O . THR A 1 271 ? 22.704 4.732 4.285 1.00 57.38 271 THR A O 1
ATOM 2155 N N . VAL A 1 272 ? 24.912 5.191 4.175 1.00 54.75 272 VAL A N 1
ATOM 2156 C CA . VAL A 1 272 ? 24.849 6.607 4.542 1.00 54.75 272 VAL A CA 1
ATOM 2157 C C . VAL A 1 272 ? 25.159 7.376 3.258 1.00 54.75 272 VAL A C 1
ATOM 2159 O O . VAL A 1 272 ? 26.320 7.547 2.897 1.00 54.75 272 VAL A O 1
ATOM 2162 N N . GLY A 1 273 ? 24.115 7.720 2.503 1.00 53.31 273 GLY A N 1
ATOM 2163 C CA . GLY A 1 273 ? 24.235 8.579 1.324 1.00 53.31 273 GLY A CA 1
ATOM 2164 C C . GLY A 1 273 ? 24.211 10.064 1.709 1.00 53.31 273 GLY A C 1
ATOM 2165 O O . GLY A 1 273 ? 23.846 10.385 2.842 1.00 53.31 273 GLY A O 1
ATOM 2166 N N . PRO A 1 274 ? 24.556 10.983 0.786 1.00 47.81 274 PRO A N 1
ATOM 2167 C CA . PRO A 1 274 ? 24.151 12.381 0.921 1.00 47.81 274 PRO A CA 1
ATOM 2168 C C . PRO A 1 274 ? 22.617 12.477 0.993 1.00 47.81 274 PRO A C 1
ATOM 2170 O O . PRO A 1 274 ? 21.921 11.592 0.488 1.00 47.81 274 PRO A O 1
ATOM 2173 N N . ASP A 1 275 ? 22.105 13.538 1.627 1.00 59.22 275 ASP A N 1
ATOM 2174 C CA . ASP A 1 275 ? 20.688 13.682 1.986 1.00 59.22 275 ASP A CA 1
ATOM 2175 C C . ASP A 1 275 ? 19.703 13.299 0.877 1.00 59.22 275 ASP A C 1
ATOM 2177 O O . ASP A 1 275 ? 19.891 13.643 -0.291 1.00 59.22 275 ASP A O 1
ATOM 2181 N N . ASN A 1 276 ? 18.625 12.623 1.299 1.00 67.50 276 ASN A N 1
ATOM 2182 C CA . ASN A 1 276 ? 17.499 12.132 0.501 1.00 67.50 276 ASN A CA 1
ATOM 2183 C C . ASN A 1 276 ? 17.283 12.939 -0.787 1.00 67.50 276 ASN A C 1
ATOM 2185 O O . ASN A 1 276 ? 16.595 13.960 -0.767 1.00 67.50 276 ASN A O 1
ATOM 2189 N N . ASN A 1 277 ? 17.830 12.471 -1.915 1.00 85.31 277 ASN A N 1
ATOM 2190 C CA . ASN A 1 277 ? 17.636 13.134 -3.201 1.00 85.31 277 ASN A CA 1
ATOM 2191 C C . ASN A 1 277 ? 16.150 13.038 -3.576 1.00 85.31 277 ASN A C 1
ATOM 2193 O O . ASN A 1 277 ? 15.686 12.011 -4.078 1.00 85.31 277 ASN A O 1
ATOM 2197 N N . LEU A 1 278 ? 15.389 14.093 -3.264 1.00 85.88 278 LEU A N 1
ATOM 2198 C CA . LEU A 1 278 ? 13.929 14.056 -3.302 1.00 85.88 278 LEU A CA 1
ATOM 2199 C C . LEU A 1 278 ? 13.384 13.873 -4.723 1.00 85.88 278 LEU A C 1
ATOM 2201 O O . LEU A 1 278 ? 12.289 13.343 -4.880 1.00 85.88 278 LEU A O 1
ATOM 2205 N N . ASP A 1 279 ? 14.148 14.240 -5.751 1.00 85.62 279 ASP A N 1
ATOM 2206 C CA . ASP A 1 279 ? 13.794 14.019 -7.153 1.00 85.62 279 ASP A CA 1
ATOM 2207 C C . ASP A 1 279 ? 13.945 12.541 -7.546 1.00 85.62 279 ASP A C 1
ATOM 2209 O O . ASP A 1 279 ? 13.050 11.979 -8.182 1.00 85.62 279 ASP A O 1
ATOM 2213 N N . VAL A 1 280 ? 15.002 11.865 -7.079 1.00 86.62 280 VAL A N 1
ATOM 2214 C CA . VAL A 1 280 ? 15.151 10.402 -7.214 1.00 86.62 280 VAL A CA 1
ATOM 2215 C C . VAL A 1 280 ? 14.101 9.670 -6.370 1.00 86.62 280 VAL A C 1
ATOM 2217 O O . VAL A 1 280 ? 13.472 8.740 -6.861 1.00 86.62 280 VAL A O 1
ATOM 2220 N N . VAL A 1 281 ? 13.837 10.113 -5.137 1.00 88.06 281 VAL A N 1
ATOM 2221 C CA . VAL A 1 281 ? 12.788 9.554 -4.259 1.00 88.06 281 VAL A CA 1
ATOM 2222 C C . VAL A 1 281 ? 11.406 9.665 -4.908 1.00 88.06 281 VAL A C 1
ATOM 2224 O O . VAL A 1 281 ? 10.703 8.663 -4.995 1.00 88.06 281 VAL A O 1
ATOM 2227 N N . VAL A 1 282 ? 11.013 10.837 -5.419 1.00 86.56 282 VAL A N 1
ATOM 2228 C CA . VAL A 1 282 ? 9.723 11.023 -6.112 1.00 86.56 282 VAL A CA 1
ATOM 2229 C C . VAL A 1 282 ? 9.670 10.228 -7.421 1.00 86.56 282 VAL A C 1
ATOM 2231 O O . VAL A 1 282 ? 8.620 9.667 -7.742 1.00 86.56 282 VAL A O 1
ATOM 2234 N N . SER A 1 283 ? 10.793 10.085 -8.129 1.00 85.00 283 SER A N 1
ATOM 2235 C CA . SER A 1 283 ? 10.894 9.212 -9.306 1.00 85.00 283 SER A CA 1
ATOM 2236 C C . SER A 1 283 ? 10.702 7.732 -8.950 1.00 85.00 283 SER A C 1
ATOM 2238 O O . SER A 1 283 ? 9.964 7.022 -9.628 1.00 85.00 283 SER A O 1
ATOM 2240 N N . LEU A 1 284 ? 11.289 7.255 -7.852 1.00 86.25 284 LEU A N 1
ATOM 2241 C CA . LEU A 1 284 ? 11.130 5.870 -7.407 1.00 86.25 284 LEU A CA 1
ATOM 2242 C C . LEU A 1 284 ? 9.738 5.586 -6.839 1.00 86.25 284 LEU A C 1
ATOM 2244 O O . LEU A 1 284 ? 9.185 4.530 -7.130 1.00 86.25 284 LEU A O 1
ATOM 2248 N N . LEU A 1 285 ? 9.125 6.538 -6.130 1.00 84.88 285 LEU A N 1
ATOM 2249 C CA . LEU A 1 285 ? 7.717 6.452 -5.725 1.00 84.88 285 LEU A CA 1
ATOM 2250 C C . LEU A 1 285 ? 6.795 6.343 -6.935 1.00 84.88 285 LEU A C 1
ATOM 2252 O O . LEU A 1 285 ? 5.865 5.541 -6.935 1.00 84.88 285 LEU A O 1
ATOM 2256 N N . SER A 1 286 ? 7.090 7.112 -7.981 1.00 81.38 286 SER A N 1
ATOM 2257 C CA . SER A 1 286 ? 6.412 7.037 -9.271 1.00 81.38 286 SER A CA 1
ATOM 2258 C C . SER A 1 286 ? 6.596 5.646 -9.910 1.00 81.38 286 SER A C 1
ATOM 2260 O O . SER A 1 286 ? 5.623 5.054 -10.370 1.00 81.38 286 SER A O 1
ATOM 2262 N N . PHE A 1 287 ? 7.795 5.057 -9.832 1.00 79.19 287 PHE A N 1
ATOM 2263 C CA . PHE A 1 287 ? 8.116 3.727 -10.370 1.00 79.19 287 PHE A CA 1
ATOM 2264 C C . PHE A 1 287 ? 7.493 2.545 -9.622 1.00 79.19 287 PHE A C 1
ATOM 2266 O O . PHE A 1 287 ? 6.896 1.678 -10.260 1.00 79.19 287 PHE A O 1
ATOM 2273 N N . GLY A 1 288 ? 7.612 2.493 -8.290 1.00 75.62 288 GLY A N 1
ATOM 2274 C CA . GLY A 1 288 ? 6.995 1.440 -7.469 1.00 75.62 288 GLY A CA 1
ATOM 2275 C C . GLY A 1 288 ? 5.478 1.416 -7.617 1.00 75.62 288 GLY A C 1
ATOM 2276 O O . GLY A 1 288 ? 4.819 0.388 -7.458 1.00 75.62 288 GLY A O 1
ATOM 2277 N N . SER A 1 289 ? 4.936 2.564 -7.999 1.00 75.38 289 SER A N 1
ATOM 2278 C CA . SER A 1 289 ? 3.538 2.747 -8.275 1.00 75.38 289 SER A CA 1
ATOM 2279 C C . SER A 1 289 ? 3.156 2.185 -9.693 1.00 75.38 289 SER A C 1
ATOM 2281 O O . SER A 1 289 ? 3.337 2.915 -10.661 1.00 75.38 289 SER A O 1
ATOM 2283 N N . TYR A 1 290 ? 2.607 0.938 -9.826 1.00 70.12 290 TYR A N 1
ATOM 2284 C CA . TYR A 1 290 ? 1.785 0.338 -10.949 1.00 70.12 290 TYR A CA 1
ATOM 2285 C C . TYR A 1 290 ? 0.403 -0.306 -10.524 1.00 70.12 290 TYR A C 1
ATOM 2287 O O . TYR A 1 290 ? 0.510 -1.154 -9.630 1.00 70.12 290 TYR A O 1
ATOM 2295 N N . PRO A 1 291 ? -0.850 -0.070 -11.089 1.00 66.75 291 PRO A N 1
ATOM 2296 C CA . PRO A 1 291 ? -1.369 0.807 -12.201 1.00 66.75 291 PRO A CA 1
ATOM 2297 C C . PRO A 1 291 ? -2.416 1.998 -11.904 1.00 66.75 291 PRO A C 1
ATOM 2299 O O . PRO A 1 291 ? -3.620 1.732 -11.893 1.00 66.75 291 PRO A O 1
ATOM 2302 N N . ASN A 1 292 ? -2.037 3.306 -11.739 1.00 73.88 292 ASN A N 1
ATOM 2303 C CA . ASN A 1 292 ? -2.912 4.458 -11.307 1.00 73.88 292 ASN A CA 1
ATOM 2304 C C . ASN A 1 292 ? -3.444 5.369 -12.443 1.00 73.88 292 ASN A C 1
ATOM 2306 O O . ASN A 1 292 ? -4.661 5.432 -12.620 1.00 73.88 292 ASN A O 1
ATOM 2310 N N . VAL A 1 293 ? -2.571 6.248 -13.001 1.00 77.00 293 VAL A N 1
ATOM 2311 C CA . VAL A 1 293 ? -2.509 7.699 -12.595 1.00 77.00 293 VAL A CA 1
ATOM 2312 C C . VAL A 1 293 ? -3.833 8.443 -12.607 1.00 77.00 293 VAL A C 1
ATOM 2314 O O . VAL A 1 293 ? -4.721 8.170 -13.411 1.00 77.00 293 VAL A O 1
ATOM 2317 N N . CYS A 1 294 ? -3.958 9.423 -11.704 1.00 81.88 294 CYS A N 1
ATOM 2318 C CA . CYS A 1 294 ? -5.038 10.389 -11.796 1.00 81.88 294 CYS A CA 1
ATOM 2319 C C . CYS A 1 294 ? -4.573 11.761 -12.300 1.00 81.88 294 CYS A C 1
ATOM 2321 O O . CYS A 1 294 ? -3.516 12.270 -11.930 1.00 81.88 294 CYS A O 1
ATOM 2323 N N . PHE A 1 295 ? -5.398 12.348 -13.164 1.00 85.06 295 PHE A N 1
ATOM 2324 C CA . PHE A 1 295 ? -5.265 13.710 -13.662 1.00 85.06 295 PHE A CA 1
ATOM 2325 C C . PHE A 1 295 ? -6.116 14.644 -12.794 1.00 85.06 295 PHE A C 1
ATOM 2327 O O . PHE A 1 295 ? -7.335 14.474 -12.687 1.00 85.06 295 PHE A O 1
ATOM 2334 N N . HIS A 1 296 ? -5.486 15.621 -12.153 1.00 86.88 296 HIS A N 1
ATOM 2335 C CA . HIS A 1 296 ? -6.145 16.681 -11.395 1.00 86.88 296 HIS A CA 1
ATOM 2336 C C . HIS A 1 296 ? -6.877 17.645 -12.332 1.00 86.88 296 HIS A C 1
ATOM 2338 O O . HIS A 1 296 ? -6.348 18.038 -13.367 1.00 86.88 296 HIS A O 1
ATOM 2344 N N . LYS A 1 297 ? -8.121 17.996 -11.982 1.00 84.56 297 LYS A N 1
ATOM 2345 C CA . LYS A 1 297 ? -8.977 18.890 -12.780 1.00 84.56 297 LYS A CA 1
ATOM 2346 C C . LYS A 1 297 ? -9.134 20.265 -12.139 1.00 84.56 297 LYS A C 1
ATOM 2348 O O . LYS A 1 297 ? -8.832 21.279 -12.749 1.00 84.56 297 LYS A O 1
ATOM 2353 N N . GLU A 1 298 ? -9.685 20.293 -10.930 1.00 84.56 298 GLU A N 1
ATOM 2354 C CA . GLU A 1 298 ? -9.927 21.509 -10.148 1.00 84.56 298 GLU A CA 1
ATOM 2355 C C . GLU A 1 298 ? -10.126 21.138 -8.675 1.00 84.56 298 GLU A C 1
ATOM 2357 O O . GLU A 1 298 ? -10.720 20.095 -8.367 1.00 84.56 298 GLU A O 1
ATOM 2362 N N . LYS A 1 299 ? -9.702 21.999 -7.741 1.00 84.50 299 LYS A N 1
ATOM 2363 C CA . LYS A 1 299 ? -9.939 21.822 -6.299 1.00 84.50 299 LYS A CA 1
ATOM 2364 C C . LYS A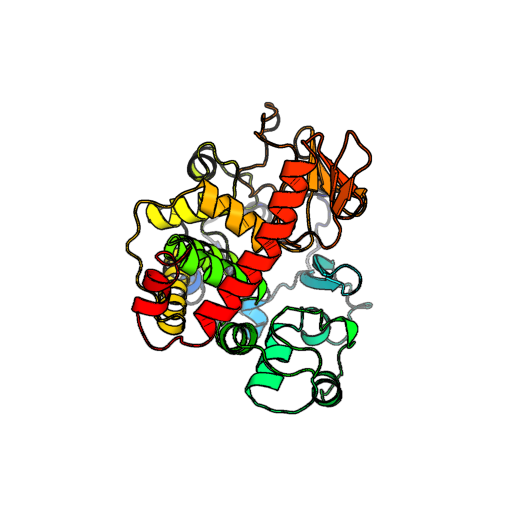 1 299 ? -9.526 20.411 -5.841 1.00 84.50 299 LYS A C 1
ATOM 2366 O O . LYS A 1 299 ? -8.356 20.055 -5.903 1.00 84.50 299 LYS A O 1
ATOM 2371 N N . ARG A 1 300 ? -10.476 19.580 -5.395 1.00 84.19 300 ARG A N 1
ATOM 2372 C CA . ARG A 1 300 ? -10.236 18.180 -4.981 1.00 84.19 300 ARG A CA 1
ATOM 2373 C C . ARG A 1 300 ? -10.517 17.138 -6.074 1.00 84.19 300 ARG A C 1
ATOM 2375 O O . ARG A 1 300 ? -10.324 15.957 -5.799 1.00 84.19 300 ARG A O 1
ATOM 2382 N N . LYS A 1 301 ? -11.029 17.528 -7.248 1.00 85.19 301 LYS A N 1
ATOM 2383 C CA . LYS A 1 301 ? -11.468 16.606 -8.308 1.00 85.19 301 LYS A CA 1
ATOM 2384 C C . LYS A 1 301 ? -10.273 16.055 -9.081 1.00 85.19 301 LYS A C 1
ATOM 2386 O O . LYS A 1 301 ? -9.490 16.814 -9.649 1.00 85.19 301 LYS A O 1
ATOM 2391 N N . ILE A 1 302 ? -10.212 14.733 -9.158 1.00 84.88 302 ILE A N 1
ATOM 2392 C CA . ILE A 1 302 ? -9.248 13.969 -9.952 1.00 84.88 302 ILE A CA 1
ATOM 2393 C C . ILE A 1 302 ? -9.995 13.027 -10.906 1.00 84.88 302 ILE A C 1
ATOM 2395 O O . ILE A 1 302 ? -11.150 12.673 -10.664 1.00 84.88 302 ILE A O 1
ATOM 2399 N N . LEU A 1 303 ? -9.348 12.630 -11.995 1.00 82.19 303 LEU A N 1
ATOM 2400 C CA . LEU A 1 303 ? -9.849 11.698 -13.005 1.00 82.19 303 LEU A CA 1
ATOM 2401 C C . LEU A 1 303 ? -8.902 10.503 -13.082 1.00 82.19 303 LEU A C 1
ATOM 2403 O O . LEU A 1 303 ? -7.722 10.715 -13.332 1.00 82.19 303 LEU A O 1
ATOM 2407 N N . THR A 1 304 ? -9.379 9.280 -12.861 1.00 77.50 304 THR A N 1
ATOM 2408 C CA . THR A 1 304 ? -8.545 8.070 -12.972 1.00 77.50 304 THR A CA 1
ATOM 2409 C C . THR A 1 304 ? -8.282 7.680 -14.430 1.00 77.50 304 THR A C 1
ATOM 2411 O O . THR A 1 304 ? -9.014 8.104 -15.325 1.00 77.50 304 THR A O 1
ATOM 2414 N N . THR A 1 305 ? -7.290 6.811 -14.655 1.00 72.06 305 THR A N 1
ATOM 2415 C CA . THR A 1 305 ? -7.092 6.024 -15.897 1.00 72.06 305 THR A CA 1
ATOM 2416 C C . THR A 1 305 ? -8.396 5.519 -16.520 1.00 72.06 305 THR A C 1
ATOM 2418 O O . THR A 1 305 ? -8.623 5.681 -17.712 1.00 72.06 305 THR A O 1
ATOM 2421 N N . GLU A 1 306 ? -9.293 4.960 -15.703 1.00 70.00 306 GLU A N 1
ATOM 2422 C CA . GLU A 1 306 ? -10.608 4.440 -16.116 1.00 70.00 306 GLU A CA 1
ATOM 2423 C C . GLU A 1 306 ? -11.647 5.532 -16.476 1.00 70.00 306 GLU A C 1
ATOM 2425 O O . GLU A 1 306 ? -12.838 5.244 -16.584 1.00 70.00 306 GLU A O 1
ATOM 2430 N N . GLY A 1 307 ? -11.254 6.806 -16.574 1.00 73.56 307 GLY A N 1
ATOM 2431 C CA . GLY A 1 307 ? -12.159 7.927 -16.852 1.00 73.56 307 GLY A CA 1
ATOM 2432 C C . GLY A 1 307 ? -13.148 8.251 -15.721 1.00 73.56 307 GLY A C 1
ATOM 2433 O O . GLY A 1 307 ? -14.044 9.081 -15.899 1.00 73.56 307 GLY A O 1
ATOM 2434 N N . ARG A 1 308 ? -13.005 7.636 -14.538 1.00 76.06 308 ARG A N 1
ATOM 2435 C CA . ARG A 1 308 ? -13.896 7.865 -13.389 1.00 76.06 308 ARG A CA 1
ATOM 2436 C C . ARG A 1 308 ? -13.448 9.105 -12.611 1.00 76.06 308 ARG A C 1
ATOM 2438 O O . ARG A 1 308 ? -12.267 9.268 -12.309 1.00 76.06 308 ARG A O 1
ATOM 2445 N N . ASN A 1 309 ? -14.388 9.979 -12.252 1.00 79.12 309 ASN A N 1
ATOM 2446 C CA . ASN A 1 309 ? -14.090 11.115 -11.375 1.00 79.12 309 ASN A CA 1
ATOM 2447 C C . ASN A 1 309 ? -14.008 10.642 -9.912 1.00 79.12 309 ASN A C 1
ATOM 2449 O O . ASN A 1 309 ? -14.912 9.959 -9.435 1.00 79.12 309 ASN A O 1
ATOM 2453 N N . ALA A 1 310 ? -12.966 11.056 -9.195 1.00 80.88 310 ALA A N 1
ATOM 2454 C CA . ALA A 1 310 ? -12.746 10.785 -7.775 1.00 80.88 310 ALA A CA 1
ATOM 2455 C C . ALA A 1 310 ? -12.320 12.070 -7.027 1.00 80.88 310 ALA A C 1
ATOM 2457 O O . ALA A 1 310 ? -12.251 13.155 -7.615 1.00 80.88 310 ALA A O 1
ATOM 2458 N N . LEU A 1 311 ? -12.070 11.971 -5.715 1.00 81.88 311 LEU A N 1
ATOM 2459 C CA . LEU A 1 311 ? -11.718 13.110 -4.857 1.00 81.88 311 LEU A CA 1
ATOM 2460 C C . LEU A 1 311 ? -10.478 12.832 -4.000 1.00 81.88 311 LEU A C 1
ATOM 2462 O O . LEU A 1 311 ? -10.452 11.844 -3.271 1.00 81.88 311 LEU A O 1
ATOM 2466 N N . ILE A 1 312 ? -9.521 13.768 -3.977 1.00 81.81 312 ILE A N 1
ATOM 2467 C CA . ILE A 1 312 ? -8.367 13.740 -3.057 1.00 81.81 312 ILE A CA 1
ATOM 2468 C C . ILE A 1 312 ? -8.870 13.670 -1.604 1.00 81.81 312 ILE A C 1
ATOM 2470 O O . ILE A 1 312 ? -9.708 14.488 -1.194 1.00 81.81 312 ILE A O 1
ATOM 2474 N N . HIS A 1 313 ? -8.393 12.697 -0.820 1.00 80.44 313 HIS A N 1
ATOM 2475 C CA . HIS A 1 313 ? -8.867 12.447 0.548 1.00 80.44 313 HIS A CA 1
ATOM 2476 C C . HIS A 1 313 ? -8.557 13.613 1.511 1.00 80.44 313 HIS A C 1
ATOM 2478 O O . HIS A 1 313 ? -7.666 14.420 1.262 1.00 80.44 313 HIS A O 1
ATOM 2484 N N . LYS A 1 314 ? -9.312 13.741 2.614 1.00 79.38 314 LYS A N 1
ATOM 2485 C CA . LYS A 1 314 ? -9.156 14.847 3.585 1.00 79.38 314 LYS A CA 1
ATOM 2486 C C . LYS A 1 314 ? -7.829 14.782 4.366 1.00 79.38 314 LYS A C 1
ATOM 2488 O O . LYS A 1 314 ? -7.351 15.839 4.776 1.00 79.38 314 LYS A O 1
ATOM 2493 N N . SER A 1 315 ? -7.246 13.588 4.533 1.00 78.94 315 SER A N 1
ATOM 2494 C CA . SER A 1 315 ? -5.929 13.389 5.167 1.00 78.94 315 SER A CA 1
ATOM 2495 C C . SER A 1 315 ? -4.739 13.665 4.245 1.00 78.94 315 SER A C 1
ATOM 2497 O O . SER A 1 315 ? -3.628 13.745 4.741 1.00 78.94 315 SER A O 1
ATOM 2499 N N . SER A 1 316 ? -4.929 13.858 2.934 1.00 84.75 316 SER A N 1
ATOM 2500 C CA . SER A 1 316 ? -3.788 14.121 2.050 1.00 84.75 316 SER A CA 1
ATOM 2501 C C . SER A 1 316 ? -3.277 15.559 2.189 1.00 84.75 316 SER A C 1
ATOM 2503 O O . SER A 1 316 ? -4.061 16.519 2.186 1.00 84.75 316 SER A O 1
ATOM 2505 N N . VAL A 1 317 ? -1.953 15.732 2.216 1.00 85.38 317 VAL A N 1
ATOM 2506 C CA . VAL A 1 317 ? -1.261 17.029 2.139 1.00 85.38 317 VAL A CA 1
ATOM 2507 C C . VAL A 1 317 ? -1.599 17.781 0.855 1.00 85.38 317 VAL A C 1
ATOM 2509 O O . VAL A 1 317 ? -1.543 19.011 0.840 1.00 85.38 317 VAL A O 1
ATOM 2512 N N . ASN A 1 318 ? -2.028 17.073 -0.192 1.00 87.38 318 ASN A N 1
ATOM 2513 C CA . ASN A 1 318 ? -2.450 17.632 -1.473 1.00 87.38 318 ASN A CA 1
ATOM 2514 C C . ASN A 1 318 ? -3.911 18.084 -1.502 1.00 87.38 318 ASN A C 1
ATOM 2516 O O . ASN A 1 318 ? -4.377 18.530 -2.543 1.00 87.38 318 ASN A O 1
ATOM 2520 N N . CYS A 1 319 ? -4.652 17.994 -0.397 1.00 84.25 319 CYS A N 1
ATOM 2521 C CA . CYS A 1 319 ? -6.064 18.362 -0.353 1.00 84.25 319 CYS A CA 1
ATOM 2522 C C . CYS A 1 319 ? -6.243 19.888 -0.153 1.00 84.25 319 CYS A C 1
ATOM 2524 O O . CYS A 1 319 ? -6.064 20.366 0.974 1.00 84.25 319 CYS A O 1
ATOM 2526 N N . PRO A 1 320 ? -6.643 20.683 -1.173 1.00 79.81 320 PRO A N 1
ATOM 2527 C CA . PRO A 1 320 ? -6.703 22.144 -1.064 1.00 79.81 320 PRO A CA 1
ATOM 2528 C C . PRO A 1 320 ? -7.804 22.621 -0.118 1.00 79.81 320 PRO A C 1
ATOM 2530 O O . PRO A 1 320 ? -8.902 22.045 -0.071 1.00 79.81 320 PRO A O 1
ATOM 2533 N N . PHE A 1 321 ? -7.507 23.680 0.641 1.00 78.56 321 PHE A N 1
ATOM 2534 C CA . PHE A 1 321 ? -8.478 24.366 1.493 1.00 78.56 321 PHE A CA 1
ATOM 2535 C C . PHE A 1 321 ? -9.613 24.959 0.645 1.00 78.56 321 PHE A C 1
ATOM 2537 O O . PHE A 1 321 ? -9.444 25.251 -0.532 1.00 78.56 321 PHE A O 1
ATOM 2544 N N . THR A 1 322 ? -10.795 25.126 1.236 1.00 65.56 322 THR A N 1
ATOM 2545 C CA . THR A 1 322 ? -12.032 25.487 0.516 1.00 65.56 322 THR A CA 1
ATOM 2546 C C . THR A 1 322 ? -12.037 26.880 -0.126 1.00 65.56 322 THR A C 1
ATOM 2548 O O . THR A 1 322 ? -12.966 27.177 -0.867 1.00 65.56 322 THR A O 1
ATOM 2551 N N . SER A 1 323 ? -11.023 27.706 0.140 1.00 58.72 323 SER A N 1
ATOM 2552 C CA . SER A 1 323 ? -10.858 29.079 -0.357 1.00 58.72 323 SER A CA 1
ATOM 2553 C C . SER A 1 323 ? -9.656 29.286 -1.291 1.00 58.72 323 SER A C 1
ATOM 2555 O O . SER A 1 323 ? -9.497 30.387 -1.809 1.00 58.72 323 SER A O 1
ATOM 2557 N N . HIS A 1 324 ? -8.799 28.277 -1.496 1.00 61.47 324 HIS A N 1
ATOM 2558 C CA . HIS A 1 324 ? -7.567 28.421 -2.282 1.00 61.47 324 HIS A CA 1
ATOM 2559 C C . HIS A 1 324 ? -7.341 27.207 -3.179 1.00 61.47 324 HIS A C 1
ATOM 2561 O O . HIS A 1 324 ? -7.093 26.104 -2.684 1.00 61.47 324 HIS A O 1
ATOM 2567 N N . ASP A 1 325 ? -7.371 27.424 -4.492 1.00 64.75 325 ASP A N 1
ATOM 2568 C CA . ASP A 1 325 ? -6.826 26.464 -5.445 1.00 64.75 325 ASP A CA 1
ATOM 2569 C C . ASP A 1 325 ? -5.299 26.399 -5.290 1.00 64.75 325 ASP A C 1
ATOM 2571 O O . ASP A 1 325 ? -4.616 27.413 -5.145 1.00 64.75 325 ASP A O 1
ATOM 2575 N N . MET A 1 326 ? -4.767 25.179 -5.276 1.00 76.00 326 MET A N 1
ATOM 2576 C CA . MET A 1 326 ? -3.329 24.934 -5.267 1.00 76.00 326 MET A CA 1
ATOM 2577 C C . MET A 1 326 ? -2.834 24.842 -6.705 1.00 76.00 326 MET A C 1
ATOM 2579 O O . MET A 1 326 ? -3.394 24.088 -7.498 1.00 76.00 326 MET A O 1
ATOM 2583 N N . SER A 1 327 ? -1.755 25.558 -7.016 1.00 81.25 327 SER A N 1
ATOM 2584 C CA . SER A 1 327 ? -0.950 25.243 -8.194 1.00 81.25 327 SER A CA 1
ATOM 2585 C C . SER A 1 327 ? -0.033 24.068 -7.859 1.00 81.25 327 SER A C 1
ATOM 2587 O O . SER A 1 327 ? 0.612 24.073 -6.808 1.00 81.25 327 SER A O 1
ATOM 2589 N N . TYR A 1 328 ? 0.014 23.071 -8.739 1.00 84.44 328 TYR A N 1
ATOM 2590 C CA . TYR A 1 328 ? 0.886 21.903 -8.622 1.00 84.44 328 TYR A CA 1
ATOM 2591 C C . TYR A 1 328 ? 1.863 21.882 -9.811 1.00 84.44 328 TYR A C 1
ATOM 2593 O O . TYR A 1 328 ? 1.459 22.262 -10.911 1.00 84.44 328 TYR A O 1
ATOM 2601 N N . PRO A 1 329 ? 3.112 21.399 -9.653 1.00 84.06 329 PRO A N 1
ATOM 2602 C CA . PRO A 1 329 ? 4.085 21.336 -10.754 1.00 84.06 329 PRO A CA 1
ATOM 2603 C C . PRO A 1 329 ? 3.666 20.435 -11.930 1.00 84.06 329 PRO A C 1
ATOM 2605 O O . PRO A 1 329 ? 4.214 20.544 -13.023 1.00 84.06 329 PRO A O 1
ATOM 2608 N N . SER A 1 330 ? 2.714 19.527 -11.703 1.00 83.94 330 SER A N 1
ATOM 2609 C CA . SER A 1 330 ? 2.147 18.612 -12.691 1.00 83.94 330 SER A CA 1
ATOM 2610 C C . SER A 1 330 ? 0.670 18.364 -12.361 1.00 83.94 330 SER A C 1
ATOM 2612 O O . SER A 1 330 ? 0.333 18.280 -11.178 1.00 83.94 330 SER A O 1
ATOM 2614 N N . PRO A 1 331 ? -0.219 18.194 -13.359 1.00 84.25 331 PRO A N 1
ATOM 2615 C CA . PRO A 1 331 ? -1.585 17.734 -13.126 1.00 84.25 331 PRO A CA 1
ATOM 2616 C C . PRO A 1 331 ? -1.666 16.219 -12.859 1.00 84.25 331 PRO A C 1
ATOM 2618 O O . PRO A 1 331 ? -2.729 15.729 -12.492 1.00 84.25 331 PRO A O 1
ATOM 2621 N N . PHE A 1 332 ? -0.585 15.458 -13.058 1.00 85.62 332 PHE A N 1
ATOM 2622 C CA . PHE A 1 332 ? -0.566 14.001 -12.898 1.00 85.62 332 PHE A CA 1
ATOM 2623 C C . PHE A 1 332 ? -0.089 13.581 -11.500 1.00 85.62 332 PHE A C 1
ATOM 2625 O O . PHE A 1 332 ? 0.994 13.976 -11.070 1.00 85.62 332 PHE A O 1
ATOM 2632 N N . PHE A 1 333 ? -0.869 12.728 -10.825 1.00 84.12 333 PHE A N 1
ATOM 2633 C CA . PHE A 1 333 ? -0.593 12.216 -9.478 1.00 84.12 333 PHE A CA 1
ATOM 2634 C C . PHE A 1 333 ? -0.585 10.684 -9.424 1.00 84.12 333 PHE A C 1
ATOM 2636 O O . PHE A 1 333 ? -1.556 10.029 -9.826 1.00 84.12 333 PHE A O 1
ATOM 2643 N N . VAL A 1 334 ? 0.472 10.128 -8.826 1.00 80.75 334 VAL A N 1
ATOM 2644 C CA . VAL A 1 334 ? 0.489 8.761 -8.280 1.00 80.75 334 VAL A CA 1
ATOM 2645 C C . VAL A 1 334 ? -0.060 8.747 -6.849 1.00 80.75 334 VAL A C 1
ATOM 2647 O O . VAL A 1 334 ? 0.082 9.722 -6.112 1.00 80.75 334 VAL A O 1
ATOM 2650 N N . PHE A 1 335 ? -0.695 7.646 -6.451 1.00 73.25 335 PHE A N 1
ATOM 2651 C CA . PHE A 1 335 ? -1.259 7.427 -5.117 1.00 73.25 335 PHE A CA 1
ATOM 2652 C C . PHE A 1 335 ? -1.180 5.940 -4.733 1.00 73.25 335 PHE A C 1
ATOM 2654 O O . PHE A 1 335 ? -1.194 5.069 -5.597 1.00 73.25 335 PHE A O 1
ATOM 2661 N N . SER A 1 336 ? -1.080 5.633 -3.438 1.00 61.41 336 SER A N 1
ATOM 2662 C CA . SER A 1 336 ? -0.752 4.284 -2.942 1.00 61.41 336 SER A CA 1
ATOM 2663 C C . SER A 1 336 ? -1.813 3.213 -3.236 1.00 61.41 336 SER A C 1
ATOM 2665 O O . SER A 1 336 ? -1.464 2.054 -3.436 1.00 61.41 336 SER A O 1
ATOM 2667 N N . GLU A 1 337 ? -3.095 3.567 -3.352 1.00 49.38 337 GLU A N 1
ATOM 2668 C CA . GLU A 1 337 ? -4.123 2.634 -3.834 1.00 49.38 337 GLU A CA 1
ATOM 2669 C C . GLU A 1 337 ? -4.132 2.608 -5.373 1.00 49.38 337 GLU A C 1
ATOM 2671 O O . GLU A 1 337 ? -4.518 3.573 -6.027 1.00 49.38 337 GLU A O 1
ATOM 2676 N N . LYS A 1 338 ? -3.679 1.494 -5.958 1.00 38.53 338 LYS A N 1
ATOM 2677 C CA . LYS A 1 338 ? -3.395 1.331 -7.396 1.00 38.53 338 LYS A CA 1
ATOM 2678 C C . LYS A 1 338 ? -2.360 2.290 -8.029 1.00 38.53 338 LYS A C 1
ATOM 2680 O O . LYS A 1 338 ? -2.525 2.554 -9.192 1.00 38.53 338 LYS A O 1
ATOM 2685 N N . LEU A 1 339 ? -1.322 2.832 -7.389 1.00 40.22 339 LEU A N 1
ATOM 2686 C CA . LEU A 1 339 ? 0.064 2.915 -7.939 1.00 40.22 339 LEU A CA 1
ATOM 2687 C C . LEU A 1 339 ? 0.295 3.216 -9.518 1.00 40.22 339 LEU A C 1
ATOM 2689 O O . LEU A 1 339 ? -0.087 2.333 -10.217 1.00 40.22 339 LEU A O 1
ATOM 2693 N N . LEU A 1 340 ? 0.956 4.236 -10.192 1.00 31.39 340 LEU A N 1
ATOM 2694 C CA . LEU A 1 340 ? 1.009 4.619 -11.704 1.00 31.39 340 LEU A CA 1
ATOM 2695 C C . LEU A 1 340 ? 2.097 5.569 -12.302 1.00 31.39 340 LEU A C 1
ATOM 2697 O O . LEU A 1 340 ? 1.656 6.365 -13.110 1.00 31.39 340 LEU A O 1
ATOM 2701 N N . LEU A 1 341 ? 3.442 5.498 -12.172 1.00 30.56 341 LEU A N 1
ATOM 2702 C CA . LEU A 1 341 ? 4.305 6.233 -13.164 1.00 30.56 341 LEU A CA 1
ATOM 2703 C C . LEU A 1 341 ? 5.805 5.826 -13.335 1.00 30.56 341 LEU A C 1
ATOM 2705 O O . LEU A 1 341 ? 6.672 6.472 -12.772 1.00 30.56 341 LEU A O 1
ATOM 2709 N N . PHE A 1 342 ? 6.141 4.856 -14.207 1.00 39.44 342 PHE A N 1
ATOM 2710 C CA . PHE A 1 342 ? 7.419 4.753 -14.979 1.00 39.44 342 PHE A CA 1
ATOM 2711 C C . PHE A 1 342 ? 7.415 3.553 -15.954 1.00 39.44 342 PHE A C 1
ATOM 2713 O O . PHE A 1 342 ? 7.865 3.672 -17.089 1.00 39.44 342 PHE A O 1
ATOM 2720 N N . ALA A 1 343 ? 6.906 2.390 -15.531 1.00 48.25 343 ALA A N 1
ATOM 2721 C CA . ALA A 1 343 ? 6.966 1.122 -16.273 1.00 48.25 343 ALA A CA 1
ATOM 2722 C C . ALA A 1 343 ? 5.896 0.961 -17.382 1.00 48.25 343 ALA A C 1
ATOM 2724 O O . ALA A 1 343 ? 5.334 -0.128 -17.540 1.00 48.25 343 ALA A O 1
ATOM 2725 N N . CYS A 1 344 ? 5.616 2.024 -18.148 1.00 51.00 344 CYS A N 1
ATOM 2726 C CA . CYS A 1 344 ? 4.566 2.023 -19.174 1.00 51.00 344 CYS A CA 1
ATOM 2727 C C . CYS A 1 344 ? 4.765 0.857 -20.157 1.00 51.00 344 CYS A C 1
ATOM 2729 O O . CYS A 1 344 ? 5.871 0.631 -20.662 1.00 51.00 344 CYS A O 1
ATOM 2731 N N . LYS A 1 345 ? 3.714 0.051 -20.355 1.00 61.59 345 LYS A N 1
ATOM 2732 C CA . LYS A 1 345 ? 3.762 -1.171 -21.176 1.00 61.59 345 LYS A CA 1
ATOM 2733 C C . LYS A 1 345 ? 3.799 -0.840 -22.671 1.00 61.59 345 LYS A C 1
ATOM 2735 O O . LYS A 1 345 ? 4.296 -1.647 -23.452 1.00 61.59 345 LYS A O 1
ATOM 2740 N N . LYS A 1 346 ? 3.293 0.331 -23.067 1.00 70.69 346 LYS A N 1
ATOM 2741 C CA . LYS A 1 346 ? 3.224 0.789 -24.456 1.00 70.69 346 LYS A CA 1
ATOM 2742 C C . LYS A 1 346 ? 3.640 2.254 -24.567 1.00 70.69 346 LYS A C 1
ATOM 2744 O O . LYS A 1 346 ? 3.145 3.113 -23.842 1.00 70.69 346 LYS A O 1
ATOM 2749 N N . ILE A 1 347 ? 4.503 2.539 -25.537 1.00 77.56 347 ILE A N 1
ATOM 2750 C CA . ILE A 1 347 ? 4.846 3.895 -25.975 1.00 77.56 347 ILE A CA 1
ATOM 2751 C C . ILE A 1 347 ? 4.514 3.972 -27.463 1.00 77.56 347 ILE A C 1
ATOM 2753 O O . ILE A 1 347 ? 4.881 3.086 -28.233 1.00 77.56 347 ILE A O 1
ATOM 2757 N N . SER A 1 348 ? 3.801 5.017 -27.864 1.00 83.00 348 SER A N 1
ATOM 2758 C CA . SER A 1 348 ? 3.477 5.322 -29.260 1.00 83.00 348 SER A CA 1
ATOM 2759 C C . SER A 1 348 ? 3.728 6.804 -29.536 1.00 83.00 348 SER A C 1
ATOM 2761 O O . SER A 1 348 ? 3.802 7.598 -28.598 1.00 83.00 348 SER A O 1
ATOM 2763 N N . SER A 1 349 ? 3.919 7.176 -30.801 1.00 81.38 349 SER A N 1
ATOM 2764 C CA . SER A 1 349 ? 4.344 8.524 -31.184 1.00 81.38 349 SER A CA 1
ATOM 2765 C C . SER A 1 349 ? 3.857 8.856 -32.592 1.00 81.38 349 SER A C 1
ATOM 2767 O O . SER A 1 349 ? 3.966 8.004 -33.473 1.00 81.38 349 SER A O 1
ATOM 2769 N N . ASP A 1 350 ? 3.324 10.061 -32.804 1.00 84.00 350 ASP A N 1
ATOM 2770 C CA . ASP A 1 350 ? 2.651 10.463 -34.056 1.00 84.00 350 ASP A CA 1
ATOM 2771 C C . ASP A 1 350 ? 3.412 11.501 -34.911 1.00 84.00 350 ASP A C 1
ATOM 2773 O O . ASP A 1 350 ? 2.984 11.826 -36.016 1.00 84.00 350 ASP A O 1
ATOM 2777 N N . GLY A 1 351 ? 4.550 11.999 -34.422 1.00 77.00 351 GLY A N 1
ATOM 2778 C CA . GLY A 1 351 ? 5.331 13.098 -35.002 1.00 77.00 351 GLY A CA 1
ATOM 2779 C C . GLY A 1 351 ? 5.407 14.327 -34.087 1.00 77.00 351 GLY A C 1
ATOM 2780 O O . GLY A 1 351 ? 6.439 14.995 -34.047 1.00 77.00 351 GLY A O 1
ATOM 2781 N N . GLU A 1 352 ? 4.374 14.584 -33.276 1.00 81.00 352 GLU A N 1
ATOM 2782 C CA . GLU A 1 352 ? 4.302 15.728 -32.349 1.00 81.00 352 GLU A CA 1
ATOM 2783 C C . GLU A 1 352 ? 4.112 15.330 -30.877 1.00 81.00 352 GLU A C 1
ATOM 2785 O O . GLU A 1 352 ? 4.568 16.039 -29.973 1.00 81.00 352 GLU A O 1
ATOM 2790 N N . VAL A 1 353 ? 3.420 14.220 -30.628 1.00 85.50 353 VAL A N 1
ATOM 2791 C CA . VAL A 1 353 ? 2.953 13.792 -29.310 1.00 85.50 353 VAL A CA 1
ATOM 2792 C C . VAL A 1 353 ? 3.342 12.338 -29.066 1.00 85.50 353 VAL A C 1
ATOM 2794 O O . VAL A 1 353 ? 3.074 11.443 -29.865 1.00 85.50 353 VAL A O 1
ATOM 2797 N N . VAL A 1 354 ? 3.945 12.104 -27.905 1.00 83.75 354 VAL A N 1
ATOM 2798 C CA . VAL A 1 354 ? 4.215 10.773 -27.364 1.00 83.75 354 VAL A CA 1
ATOM 2799 C C . VAL A 1 354 ? 3.023 10.371 -26.504 1.00 83.75 354 VAL A C 1
ATOM 2801 O O . VAL A 1 354 ? 2.632 11.115 -25.604 1.00 83.75 354 VAL A O 1
ATOM 2804 N N . THR A 1 355 ? 2.442 9.202 -26.757 1.00 82.25 355 THR A N 1
ATOM 2805 C CA . THR A 1 355 ? 1.335 8.653 -25.964 1.00 82.25 355 THR A CA 1
ATOM 2806 C C . THR A 1 355 ? 1.791 7.401 -25.213 1.00 82.25 355 THR A C 1
ATOM 2808 O O . THR A 1 355 ? 2.156 6.399 -25.835 1.00 82.25 355 THR A O 1
ATOM 2811 N N . LEU A 1 356 ? 1.756 7.461 -23.877 1.00 77.00 356 LEU A N 1
ATOM 2812 C CA . LEU A 1 356 ? 2.073 6.348 -22.975 1.00 77.00 356 LEU A CA 1
ATOM 2813 C C . LEU A 1 356 ? 0.788 5.601 -22.582 1.00 77.00 356 LEU A C 1
ATOM 2815 O O . LEU A 1 356 ? -0.207 6.232 -22.211 1.00 77.00 356 LEU A O 1
ATOM 2819 N N . ASP A 1 357 ? 0.823 4.270 -22.665 1.00 74.06 357 ASP A N 1
ATOM 2820 C CA . ASP A 1 357 ? -0.281 3.342 -22.366 1.00 74.06 357 ASP A CA 1
ATOM 2821 C C . ASP A 1 357 ? -1.631 3.741 -23.008 1.00 74.06 357 ASP A C 1
ATOM 2823 O O . ASP A 1 357 ? -2.698 3.526 -22.444 1.00 74.06 357 ASP A O 1
ATOM 2827 N N . ASP A 1 358 ? -1.575 4.338 -24.205 1.00 79.06 358 ASP A N 1
ATOM 2828 C CA . ASP A 1 358 ? -2.704 4.870 -24.990 1.00 79.06 358 ASP A CA 1
ATOM 2829 C C . ASP A 1 358 ? -3.480 6.058 -24.376 1.00 79.06 358 ASP A C 1
ATOM 2831 O O . ASP A 1 358 ? -4.433 6.542 -24.992 1.00 79.06 358 ASP A O 1
ATOM 2835 N N . TRP A 1 359 ? -3.057 6.605 -23.224 1.00 74.81 359 TRP A N 1
ATOM 2836 C CA . TRP A 1 359 ? -3.819 7.656 -22.527 1.00 74.81 359 TRP A CA 1
ATOM 2837 C C . TRP A 1 359 ? -3.013 8.875 -22.037 1.00 74.81 359 TRP A C 1
ATOM 2839 O O . TRP A 1 359 ? -3.542 9.989 -22.086 1.00 74.81 359 TRP A O 1
ATOM 2849 N N . ILE A 1 360 ? -1.748 8.734 -21.610 1.00 76.44 360 ILE A N 1
ATOM 2850 C CA . ILE A 1 360 ? -0.930 9.891 -21.190 1.00 76.44 360 ILE A CA 1
ATOM 2851 C C . ILE A 1 360 ? -0.292 10.522 -22.426 1.00 76.44 360 ILE A C 1
ATOM 2853 O O . ILE A 1 360 ? 0.661 9.975 -22.978 1.00 76.44 360 ILE A O 1
ATOM 2857 N N . LYS A 1 361 ? -0.795 11.684 -22.850 1.00 81.38 361 LYS A N 1
ATOM 2858 C CA . LYS A 1 361 ? -0.289 12.420 -24.020 1.00 81.38 361 LYS A CA 1
ATOM 2859 C C . LYS A 1 361 ? 0.713 13.499 -23.609 1.00 81.38 361 LYS A C 1
ATOM 2861 O O . LYS A 1 361 ? 0.359 14.430 -22.889 1.00 81.38 361 LYS A O 1
ATOM 2866 N N . LEU A 1 362 ? 1.951 13.382 -24.086 1.00 81.31 362 LEU A N 1
ATOM 2867 C CA . LEU A 1 362 ? 3.081 14.255 -23.766 1.00 81.31 362 LEU A CA 1
ATOM 2868 C C . LEU A 1 362 ? 3.664 14.872 -25.046 1.00 81.31 362 LEU A C 1
ATOM 2870 O O . LEU A 1 362 ? 4.116 14.160 -25.941 1.00 81.31 362 LEU A O 1
ATOM 2874 N N . ARG A 1 363 ? 3.712 16.205 -25.126 1.00 83.38 363 ARG A N 1
ATOM 2875 C CA . ARG A 1 363 ? 4.383 16.927 -26.221 1.00 83.38 363 ARG A CA 1
ATOM 2876 C C . ARG A 1 363 ? 5.884 17.027 -25.921 1.00 83.38 363 ARG A C 1
ATOM 2878 O O . ARG A 1 363 ? 6.341 18.023 -25.368 1.00 83.38 363 ARG A O 1
ATOM 2885 N N . ILE A 1 364 ? 6.628 15.964 -26.232 1.00 82.12 364 ILE A N 1
ATOM 2886 C CA . ILE A 1 364 ? 8.080 15.845 -26.000 1.00 82.12 364 ILE A CA 1
ATOM 2887 C C . ILE A 1 364 ? 8.811 15.336 -27.262 1.00 82.12 364 ILE A C 1
ATOM 2889 O O . ILE A 1 364 ? 8.200 14.652 -28.088 1.00 82.12 364 ILE A O 1
ATOM 2893 N N . PRO A 1 365 ? 10.117 15.625 -27.437 1.00 85.00 365 PRO A N 1
ATOM 2894 C CA . PRO A 1 365 ? 10.869 15.158 -28.600 1.00 85.00 365 PRO A CA 1
ATOM 2895 C C . PRO A 1 365 ? 10.949 13.629 -28.665 1.00 85.00 365 PRO A C 1
ATOM 2897 O O . PRO A 1 365 ? 11.228 12.957 -27.672 1.00 85.00 365 PRO A O 1
ATOM 2900 N N . HIS A 1 366 ? 10.769 13.071 -29.861 1.00 84.06 366 HIS A N 1
ATOM 2901 C CA . HIS A 1 366 ? 10.657 11.621 -30.062 1.00 84.06 366 HIS A CA 1
ATOM 2902 C C . HIS A 1 366 ? 11.944 10.863 -29.698 1.00 84.06 366 HIS A C 1
ATOM 2904 O O . HIS A 1 366 ? 11.891 9.764 -29.152 1.00 84.06 366 HIS A O 1
ATOM 2910 N N . GLN A 1 367 ? 13.104 11.492 -29.911 1.00 84.88 367 GLN A N 1
ATOM 2911 C CA . GLN A 1 367 ? 14.410 10.971 -29.493 1.00 84.88 367 GLN A CA 1
ATOM 2912 C C . GLN A 1 367 ? 14.521 10.823 -27.964 1.00 84.88 367 GLN A C 1
ATOM 2914 O O . GLN A 1 367 ? 15.111 9.857 -27.489 1.00 84.88 367 GLN A O 1
ATOM 2919 N N . VAL A 1 368 ? 13.910 11.730 -27.189 1.00 82.69 368 VAL A N 1
ATOM 2920 C CA . VAL A 1 368 ? 13.901 11.659 -25.717 1.00 82.69 368 VAL A CA 1
ATOM 2921 C C . VAL A 1 368 ? 13.040 10.487 -25.250 1.00 82.69 368 VAL A C 1
ATOM 2923 O O . VAL A 1 368 ? 13.477 9.710 -24.405 1.00 82.69 368 VAL A O 1
ATOM 2926 N N . ALA A 1 369 ? 11.858 10.294 -25.842 1.00 78.19 369 ALA A N 1
ATOM 2927 C CA . ALA A 1 369 ? 11.012 9.141 -25.532 1.00 78.19 369 ALA A CA 1
ATOM 2928 C C . ALA A 1 369 ? 11.674 7.804 -25.906 1.00 78.19 369 ALA A C 1
ATOM 2930 O O . ALA A 1 369 ? 11.636 6.867 -25.111 1.00 78.19 369 ALA A O 1
ATOM 2931 N N . GLY A 1 370 ? 12.347 7.730 -27.061 1.00 78.88 370 GLY A N 1
ATOM 2932 C CA . GLY A 1 370 ? 13.143 6.561 -27.451 1.00 78.88 370 GLY A CA 1
ATOM 2933 C C . GLY A 1 370 ? 14.299 6.275 -26.483 1.00 78.88 370 GLY A C 1
ATOM 2934 O O . GLY A 1 370 ? 14.505 5.127 -26.094 1.00 78.88 370 GLY A O 1
ATOM 2935 N N . GLY A 1 371 ? 15.005 7.315 -26.024 1.00 79.62 371 GLY A N 1
ATOM 2936 C CA . GLY A 1 371 ? 16.063 7.193 -25.015 1.00 79.62 371 GLY A CA 1
ATOM 2937 C C . GLY A 1 371 ? 15.550 6.690 -23.661 1.00 79.62 371 GLY A C 1
ATOM 2938 O O . GLY A 1 371 ? 16.140 5.782 -23.080 1.00 79.62 371 GLY A O 1
ATOM 2939 N N . VAL A 1 372 ? 14.413 7.210 -23.184 1.00 75.62 372 VAL A N 1
ATOM 2940 C CA . VAL A 1 372 ? 13.756 6.741 -21.948 1.00 75.62 372 VAL A CA 1
ATOM 2941 C C . VAL A 1 372 ? 13.272 5.290 -22.086 1.00 75.62 372 VAL A C 1
ATOM 2943 O O . VAL A 1 372 ? 13.438 4.499 -21.156 1.00 75.62 372 VAL A O 1
ATOM 2946 N N . ALA A 1 373 ? 12.741 4.908 -23.252 1.00 73.19 373 ALA A N 1
ATOM 2947 C CA . ALA A 1 373 ? 12.338 3.532 -23.539 1.00 73.19 373 ALA A CA 1
ATOM 2948 C C . ALA A 1 373 ? 13.532 2.558 -23.503 1.00 73.19 373 ALA A C 1
ATOM 2950 O O . ALA A 1 373 ? 13.440 1.492 -22.894 1.00 73.19 373 ALA A O 1
ATOM 2951 N N . ALA A 1 374 ? 14.671 2.938 -24.092 1.00 79.00 374 ALA A N 1
ATOM 2952 C CA . ALA A 1 374 ? 15.899 2.143 -24.052 1.00 79.00 374 ALA A CA 1
ATOM 2953 C C . ALA A 1 374 ? 16.482 2.040 -22.628 1.00 79.00 374 ALA A C 1
ATOM 2955 O O . ALA A 1 374 ? 16.899 0.960 -22.202 1.00 79.00 374 ALA A O 1
ATOM 2956 N N . LEU A 1 375 ? 16.451 3.137 -21.860 1.00 77.88 375 LEU A N 1
ATOM 2957 C CA . LEU A 1 375 ? 16.917 3.169 -20.471 1.00 77.88 375 LEU A CA 1
ATOM 2958 C C . LEU A 1 375 ? 16.137 2.194 -19.574 1.00 77.88 375 LEU A C 1
ATOM 2960 O O . LEU A 1 375 ? 16.736 1.578 -18.694 1.00 77.88 375 LEU A O 1
ATOM 2964 N N . ARG A 1 376 ? 14.833 1.990 -19.812 1.00 75.00 376 ARG A N 1
ATOM 2965 C CA . ARG A 1 376 ? 14.023 1.014 -19.061 1.00 75.00 376 ARG A CA 1
ATOM 2966 C C . ARG A 1 376 ? 14.640 -0.390 -19.095 1.00 75.00 376 ARG A C 1
ATOM 2968 O O . ARG A 1 376 ? 14.824 -0.991 -18.039 1.00 75.00 376 ARG A O 1
ATOM 2975 N N . ALA A 1 377 ? 14.988 -0.888 -20.283 1.00 73.56 377 ALA A N 1
ATOM 2976 C CA . ALA A 1 377 ? 15.571 -2.221 -20.441 1.00 73.56 377 ALA A CA 1
ATOM 2977 C C . ALA A 1 377 ? 16.945 -2.331 -19.755 1.00 73.56 377 ALA A C 1
ATOM 2979 O O . ALA A 1 377 ? 17.252 -3.350 -19.134 1.00 73.56 377 ALA A O 1
ATOM 2980 N N . ALA A 1 378 ? 17.747 -1.260 -19.798 1.00 79.00 378 ALA A N 1
ATOM 2981 C CA . ALA A 1 378 ? 19.015 -1.191 -19.075 1.00 79.00 378 ALA A CA 1
ATOM 2982 C C . ALA A 1 378 ? 18.818 -1.241 -17.547 1.00 79.00 378 ALA A C 1
ATOM 2984 O O . ALA A 1 378 ? 19.551 -1.957 -16.870 1.00 79.00 378 ALA A O 1
ATOM 2985 N N . LEU A 1 379 ? 17.808 -0.553 -17.000 1.00 78.06 379 LEU A N 1
ATOM 2986 C CA . LEU A 1 379 ? 17.486 -0.579 -15.566 1.00 78.06 379 LEU A CA 1
ATOM 2987 C C . LEU A 1 379 ? 16.941 -1.938 -15.100 1.00 78.06 379 LEU A C 1
ATOM 2989 O O . LEU A 1 379 ? 17.324 -2.423 -14.037 1.00 78.06 379 LEU A O 1
ATOM 2993 N N . GLU A 1 380 ? 16.091 -2.589 -15.895 1.00 75.56 380 GLU A N 1
ATOM 2994 C CA . GLU A 1 380 ? 15.601 -3.943 -15.598 1.00 75.56 380 GLU A CA 1
ATOM 2995 C C . GLU A 1 380 ? 16.756 -4.966 -15.623 1.00 75.56 380 GLU A C 1
ATOM 2997 O O . GLU A 1 380 ? 16.882 -5.787 -14.709 1.00 75.56 380 GLU A O 1
ATOM 3002 N N . ALA A 1 381 ? 17.678 -4.851 -16.587 1.00 78.38 381 ALA A N 1
ATOM 3003 C CA . ALA A 1 381 ? 18.909 -5.641 -16.623 1.00 78.38 381 ALA A CA 1
ATOM 3004 C C . ALA A 1 381 ? 19.865 -5.326 -15.454 1.00 78.38 381 ALA A C 1
ATOM 3006 O O . ALA A 1 381 ? 20.507 -6.242 -14.933 1.00 78.38 381 ALA A O 1
ATOM 3007 N N . LEU A 1 382 ? 19.941 -4.065 -15.009 1.00 80.44 382 LEU A N 1
ATOM 3008 C CA . LEU A 1 382 ? 20.759 -3.629 -13.872 1.00 80.44 382 LEU A CA 1
ATOM 3009 C C . LEU A 1 382 ? 20.290 -4.290 -12.570 1.00 80.44 382 LEU A C 1
ATOM 3011 O O . LEU A 1 382 ? 21.105 -4.894 -11.875 1.00 80.44 382 LEU A O 1
ATOM 3015 N N . VAL A 1 383 ? 18.978 -4.287 -12.300 1.00 78.81 383 VAL A N 1
ATOM 3016 C CA . VAL A 1 383 ? 18.377 -5.026 -11.174 1.00 78.81 383 VAL A CA 1
ATOM 3017 C C . VAL A 1 383 ? 18.739 -6.510 -11.257 1.00 78.81 383 VAL A C 1
ATOM 3019 O O . VAL A 1 383 ? 19.277 -7.074 -10.305 1.00 78.81 383 VAL A O 1
ATOM 3022 N N . VAL A 1 384 ? 18.519 -7.156 -12.407 1.00 77.88 384 VAL A N 1
ATOM 3023 C CA . VAL A 1 384 ? 18.846 -8.583 -12.583 1.00 77.88 384 VAL A CA 1
ATOM 3024 C C . VAL A 1 384 ? 20.348 -8.865 -12.417 1.00 77.88 384 VAL A C 1
ATOM 3026 O O . VAL A 1 384 ? 20.710 -9.965 -11.997 1.00 77.88 384 VAL A O 1
ATOM 3029 N N . ARG A 1 385 ? 21.234 -7.903 -12.707 1.00 79.56 385 ARG A N 1
ATOM 3030 C CA . ARG A 1 385 ? 22.686 -8.018 -12.495 1.00 79.56 385 ARG A CA 1
ATOM 3031 C C . ARG A 1 385 ? 23.059 -7.890 -11.017 1.00 79.56 385 ARG A C 1
ATOM 3033 O O . ARG A 1 385 ? 23.719 -8.793 -10.510 1.00 79.56 385 ARG A O 1
ATOM 3040 N N . SER A 1 386 ? 22.618 -6.842 -10.318 1.00 73.88 386 SER A N 1
ATOM 3041 C CA . SER A 1 386 ? 22.944 -6.630 -8.896 1.00 73.88 386 SER A CA 1
ATOM 3042 C C . SER A 1 386 ? 22.438 -7.771 -8.007 1.00 73.88 386 SER A C 1
ATOM 3044 O O . SER A 1 386 ? 23.132 -8.196 -7.088 1.00 73.88 386 SER A O 1
ATOM 3046 N N . LEU A 1 387 ? 21.267 -8.340 -8.316 1.00 74.56 387 LEU A N 1
ATOM 3047 C CA . LEU A 1 387 ? 20.668 -9.414 -7.514 1.00 74.56 387 LEU A CA 1
ATOM 3048 C C . LEU A 1 387 ? 21.241 -10.821 -7.797 1.00 74.56 387 LEU A C 1
ATOM 3050 O O . LEU A 1 387 ? 20.866 -11.774 -7.116 1.00 74.56 387 LEU A O 1
ATOM 3054 N N . LYS A 1 388 ? 22.154 -10.985 -8.769 1.00 70.75 388 LYS A N 1
ATOM 3055 C CA . LYS A 1 388 ? 22.823 -12.277 -9.048 1.00 70.75 388 LYS A CA 1
ATOM 3056 C C . LYS A 1 388 ? 23.968 -12.601 -8.083 1.00 70.75 388 LYS A C 1
ATOM 3058 O O . LYS A 1 388 ? 24.290 -13.776 -7.928 1.00 70.75 388 LYS A O 1
ATOM 3063 N N . THR A 1 389 ? 24.565 -11.604 -7.429 1.00 60.38 389 THR A N 1
ATOM 3064 C CA . THR A 1 389 ? 25.676 -11.787 -6.473 1.00 60.38 389 THR A CA 1
ATOM 3065 C C . THR A 1 389 ? 25.463 -10.958 -5.195 1.00 60.38 389 THR A C 1
ATOM 3067 O O . THR A 1 389 ? 26.212 -10.014 -4.959 1.00 60.38 389 THR A O 1
ATOM 3070 N N . PRO A 1 390 ? 24.455 -11.279 -4.360 1.00 55.34 390 PRO A N 1
ATOM 3071 C CA . PRO A 1 390 ? 24.025 -10.446 -3.228 1.00 55.34 390 PRO A CA 1
ATOM 3072 C C . PRO A 1 390 ? 24.885 -10.594 -1.952 1.00 55.34 390 PRO A C 1
ATOM 3074 O O . PRO A 1 390 ? 24.405 -10.347 -0.851 1.00 55.34 390 PRO A O 1
ATOM 3077 N N . SER A 1 391 ? 26.124 -11.082 -2.053 1.00 46.50 391 SER A N 1
ATOM 3078 C CA . SER A 1 391 ? 26.870 -11.656 -0.918 1.00 46.50 391 SER A CA 1
ATOM 3079 C C . SER A 1 391 ? 27.786 -10.689 -0.155 1.00 46.50 391 SER A C 1
ATOM 3081 O O . SER A 1 391 ? 28.536 -11.132 0.712 1.00 46.50 391 SER A O 1
ATOM 3083 N N . THR A 1 392 ? 27.771 -9.391 -0.464 1.00 45.62 392 THR A N 1
ATOM 3084 C CA . THR A 1 392 ? 28.582 -8.365 0.222 1.00 45.62 392 THR A CA 1
ATOM 3085 C C . THR A 1 392 ? 27.871 -7.012 0.272 1.00 45.62 392 THR A C 1
ATOM 3087 O O . THR A 1 392 ? 27.092 -6.680 -0.623 1.00 45.62 392 THR A O 1
ATOM 3090 N N . SER A 1 393 ? 28.216 -6.175 1.259 1.00 44.88 393 SER A N 1
ATOM 3091 C CA . SER A 1 393 ? 27.853 -4.743 1.298 1.00 44.88 393 SER A CA 1
ATOM 3092 C C . SER A 1 393 ? 28.236 -4.000 0.009 1.00 44.88 393 SER A C 1
ATOM 3094 O O . SER A 1 393 ? 27.538 -3.088 -0.429 1.00 44.88 393 SER A O 1
ATOM 3096 N N . ASP A 1 394 ? 29.312 -4.454 -0.635 1.00 47.03 394 ASP A N 1
ATOM 3097 C CA . ASP A 1 394 ? 29.831 -3.954 -1.906 1.00 47.03 394 ASP A CA 1
ATOM 3098 C C . ASP A 1 394 ? 28.906 -4.167 -3.117 1.00 47.03 394 ASP A C 1
ATOM 3100 O O . ASP A 1 394 ? 29.114 -3.540 -4.157 1.00 47.03 394 ASP A O 1
ATOM 3104 N N . THR A 1 395 ? 27.885 -5.027 -3.019 1.00 54.28 395 THR A N 1
ATOM 3105 C CA . THR A 1 395 ? 26.951 -5.311 -4.130 1.00 54.28 395 THR A CA 1
ATOM 3106 C C . THR A 1 395 ? 26.313 -4.024 -4.669 1.00 54.28 395 THR A C 1
ATOM 3108 O O . THR A 1 395 ? 26.183 -3.835 -5.882 1.00 54.28 395 THR A O 1
ATOM 3111 N N . TRP A 1 396 ? 25.970 -3.099 -3.771 1.00 57.00 396 TRP A N 1
ATOM 3112 C CA . TRP A 1 396 ? 25.303 -1.843 -4.111 1.00 57.00 396 TRP A CA 1
ATOM 3113 C C . TRP A 1 396 ? 26.289 -0.728 -4.513 1.00 57.00 396 TRP A C 1
ATOM 3115 O O . TRP A 1 396 ? 25.962 0.085 -5.372 1.00 57.00 396 TRP A O 1
ATOM 3125 N N . SER A 1 397 ? 27.523 -0.717 -3.988 1.00 48.38 397 SER A N 1
ATOM 3126 C CA . SER A 1 397 ? 28.540 0.303 -4.320 1.00 48.38 397 SER A CA 1
ATOM 3127 C C . SER A 1 397 ? 29.302 0.020 -5.624 1.00 48.38 397 SER A C 1
ATOM 3129 O O . SER A 1 397 ? 29.627 0.945 -6.374 1.00 48.38 397 SER A O 1
ATOM 3131 N N . ARG A 1 398 ? 29.551 -1.257 -5.951 1.00 42.47 398 ARG A N 1
ATOM 3132 C CA . ARG A 1 398 ? 30.237 -1.666 -7.193 1.00 42.47 398 ARG A CA 1
ATOM 3133 C C . ARG A 1 398 ? 29.344 -1.595 -8.436 1.00 42.47 398 ARG A C 1
ATOM 3135 O O . ARG A 1 398 ? 29.852 -1.569 -9.553 1.00 42.47 398 ARG A O 1
ATOM 3142 N N . THR A 1 399 ? 28.020 -1.552 -8.264 1.00 46.75 399 THR A N 1
ATOM 3143 C CA . THR A 1 399 ? 27.081 -1.472 -9.395 1.00 46.75 399 THR A CA 1
ATOM 3144 C C . THR A 1 399 ? 27.201 -0.122 -10.120 1.00 46.75 399 THR A C 1
ATOM 3146 O O . THR A 1 399 ? 27.315 -0.099 -11.342 1.00 46.75 399 THR A O 1
ATOM 3149 N N . THR A 1 400 ? 27.255 1.000 -9.392 1.00 39.91 400 THR A N 1
ATOM 3150 C CA . THR A 1 400 ? 27.259 2.360 -9.976 1.00 39.91 400 THR A CA 1
ATOM 3151 C C . THR A 1 400 ? 28.621 2.848 -10.478 1.00 39.91 400 THR A C 1
ATOM 3153 O O . THR A 1 400 ? 28.701 3.929 -11.044 1.00 39.91 400 THR A O 1
ATOM 3156 N N . SER A 1 401 ? 29.694 2.079 -10.284 1.00 33.69 401 SER A N 1
ATOM 3157 C CA . SER A 1 401 ? 31.056 2.400 -10.752 1.00 33.69 401 SER A CA 1
ATOM 3158 C C . SER A 1 401 ? 31.427 1.695 -12.071 1.00 33.69 401 SER A C 1
ATOM 3160 O O . SER A 1 401 ? 32.595 1.655 -12.450 1.00 33.69 401 SER A O 1
ATOM 3162 N N . SER A 1 402 ? 30.439 1.127 -12.776 1.00 32.69 402 SER A N 1
ATOM 3163 C CA . SER A 1 402 ? 30.617 0.447 -14.073 1.00 32.69 402 SER A CA 1
ATOM 3164 C C . SER A 1 402 ? 29.472 0.716 -15.068 1.00 32.69 402 SER A C 1
ATOM 3166 O O . SER A 1 402 ? 29.077 -0.173 -15.829 1.00 32.69 402 SER A O 1
ATOM 3168 N N . CYS A 1 403 ? 28.923 1.934 -15.029 1.00 30.38 403 CYS A N 1
ATOM 3169 C CA . CYS A 1 403 ? 27.925 2.491 -15.948 1.00 30.38 403 CYS A CA 1
ATOM 3170 C C . CYS A 1 403 ? 28.344 3.913 -16.341 1.00 30.38 403 CYS A C 1
ATOM 3172 O O . CYS A 1 403 ? 28.919 4.589 -15.458 1.00 30.38 403 CYS A O 1
#

Sequence (403 aa):
MYQCVSSLNRAPSCCCCCFCFADVLYLFPGSNRYRIMPLHSQIPREEQRKVFEPVPDNIRKVILSTNIAETSITINDVVYVIDSCKQKVKLFTSHNNMTNYATVHARFERLDTHMTPEIFRTPLHEVALSIKLLRLGAIGHFLSKAIEPPPLDAVIELDALDSNDELTPLGRILARLPIEPRLGKMMIMGCIFHVGDAMCTISTATCFPEPFISEGKRLGFVHRNFAGSRFSDHVALLSVFQAWDDRLNMSTLRMTWEAKVQLKEILMFNTVGPDNNLDVVVSLLSFGSYPNVCFHKEKRKILTTEGRNALIHKSSVNCPFTSHDMSYPSPFFVFSEKLLLFACKKISSDGEVVTLDDWIKLRIPHQVAGGVAALRAALEALVVRSLKTPSTSDTWSRTTSSC

Secondary structure (DSSP, 8-state):
-----------TT--GGGSSHHHHHTTS-S-TTEEEEEE-TTS-HHHHHGGGSPPPTTSEEEEEE-THHHHT---TT-------SEEEEEEEEGGGTEEEEEEEE--GGG--SSPPPHHHHS--HHHHHHHHHTT-S-HHHHHTTSSSPPPGGGS---TTB-TTS-B-HHHHHHTTSSS-HHHHHHHHHHHHTT-HHHHHHHHHHTTS--SS--SSSPPPHHHHHTTTTS--HHHHHHHHHHH--TTS-HHHHHHHHHHHHHHHHHTT-----SS--HHHHHHHHHHH--S--EEEEETTEEEETTS-EEE--TT-TT---TT-PPP-S-SEE--SSS--SS--S-EEE-SS-EEETTTEEE---HHHHHHHHHHHHHHHHHHHHHTT---STHHHHTTTT--

pLDDT: mean 74.5, std 16.6, range [19.09, 93.25]

Solvent-accessible surface area (backbone atoms only — not comparable to full-atom values): 24461 Å² total; per-residue (Å²): 143,82,80,84,84,88,77,80,97,79,71,101,79,69,67,69,96,56,67,43,68,67,63,51,48,68,76,57,73,88,54,85,48,54,47,76,43,72,43,53,95,85,52,46,68,72,63,45,50,56,71,73,55,86,66,60,94,81,30,47,76,41,80,49,68,51,71,57,60,74,80,77,45,89,59,94,86,69,87,77,86,83,85,83,52,65,48,80,44,67,41,44,40,59,99,76,62,39,76,47,76,47,75,48,71,57,48,82,98,68,53,71,96,63,81,84,59,64,75,72,33,50,81,39,57,64,59,47,34,42,38,51,76,70,63,66,58,58,59,66,73,46,44,64,68,43,100,74,54,57,70,67,76,43,62,66,93,56,84,30,46,46,101,82,77,40,73,28,60,56,20,64,49,35,50,72,46,102,57,62,55,46,49,43,54,28,26,54,50,18,42,62,71,52,37,24,66,60,32,35,49,36,49,35,44,71,75,47,71,76,43,72,85,62,91,74,48,64,66,52,71,72,69,34,52,42,19,63,95,67,74,32,57,64,51,18,50,45,44,44,69,73,62,68,56,86,91,38,41,58,56,48,52,49,53,33,48,56,51,28,51,53,53,32,58,77,67,56,57,81,73,86,52,78,76,78,52,59,69,58,51,54,48,38,56,23,42,34,16,69,76,32,40,29,41,56,76,55,76,47,39,28,31,35,69,87,71,46,79,49,65,61,51,54,74,40,62,72,41,50,58,98,87,46,79,75,90,66,102,56,56,69,44,65,47,88,82,39,10,30,46,72,80,66,88,39,80,47,73,79,90,64,42,34,28,38,64,85,71,52,77,40,83,53,63,66,69,57,55,52,50,54,58,53,48,48,58,53,50,56,50,46,53,56,54,46,48,70,55,72,86,50,72,55,37,46,62,60,57,68,76,74,114

Organism: Dissostichus eleginoides (NCBI:txid100907)

Mean predicted aligned error: 12.19 Å

Radius of gyration: 24.08 Å; Cα contacts (8 Å, |Δi|>4): 502; chains: 1; bounding box: 68×56×76 Å